Protein 2B9S (pdb70)

B-factor: mean 34.46, std 10.85, range [6.93, 71.66]

Structure (mmCIF, N/CA/C/O backbone):
data_2B9S
#
_entry.id   2B9S
#
_cell.length_a   72.433
_cell.length_b   106.102
_cell.length_c   126.691
_cell.angle_alpha   90.00
_cell.angle_beta   90.00
_cell.angle_gamma   90.00
#
_symmetry.space_group_name_H-M   'P 21 21 21'
#
loop_
_entity.id
_entity.type
_entity.pdbx_description
1 polymer "5'-D(*AP*AP*AP*AP*AP*GP*AP*CP*TP*T)-3'"
2 polymer "5'-D(*AP*GP*AP*AP*AP*AP*AP*TP*TP*TP*TP*T)-3'"
3 polymer "5'-D(*AP*AP*AP*AP*AP*TP*TP*TP*TP*TP*CP*TP*AP*AP*GP*TP*CP*TP*TP*TP*TP*T)-3'"
4 polymer 'topoisomerase I-like protein'
5 polymer 'DNA topoisomerase I-like protein'
6 non-polymer 'VANADATE ION'
7 water water
#
loop_
_atom_site.group_PDB
_atom_site.id
_atom_site.type_symbol
_atom_site.label_atom_id
_atom_site.label_alt_id
_atom_site.label_comp_id
_atom_site.label_asym_id
_atom_site.label_entity_id
_atom_site.label_seq_id
_atom_site.pdbx_PDB_ins_code
_atom_site.Cartn_x
_atom_site.Cartn_y
_atom_site.Cartn_z
_atom_site.occupancy
_atom_site.B_iso_or_equiv
_atom_site.auth_seq_id
_atom_site.auth_comp_id
_atom_site.auth_asym_id
_atom_site.auth_atom_id
_atom_site.pdbx_PDB_model_num
ATOM 890 N N . ASP D 4 3 ? 33.026 78.930 28.063 1.00 60.16 27 ASP A N 1
ATOM 891 C CA . ASP D 4 3 ? 32.006 77.838 27.956 1.00 60.97 27 ASP A CA 1
ATOM 892 C C . ASP D 4 3 ? 31.377 77.704 26.549 1.00 61.21 27 ASP A C 1
ATOM 893 O O . ASP D 4 3 ? 30.238 77.236 26.406 1.00 60.89 27 ASP A O 1
ATOM 895 N N . LEU D 4 4 ? 32.124 78.115 25.530 1.00 59.97 28 LEU A N 1
ATOM 896 C CA . LEU D 4 4 ? 31.720 77.897 24.146 1.00 58.10 28 LEU A CA 1
ATOM 897 C C . LEU D 4 4 ? 31.853 76.429 23.757 1.00 56.84 28 LEU A C 1
ATOM 898 O O . LEU D 4 4 ? 32.517 75.652 24.445 1.00 57.60 28 LEU A O 1
ATOM 903 N N . ASN D 4 5 ? 31.218 76.054 22.651 1.00 53.71 29 ASN A N 1
ATOM 904 C CA . ASN D 4 5 ? 31.579 74.836 21.936 1.00 50.87 29 ASN A CA 1
ATOM 905 C C . ASN D 4 5 ? 32.816 75.025 21.064 1.00 48.56 29 ASN A C 1
ATOM 906 O O . ASN D 4 5 ? 33.172 76.149 20.710 1.00 48.86 29 ASN A O 1
ATOM 911 N N . TRP D 4 6 ? 33.468 73.918 20.723 1.00 45.24 30 TRP A N 1
ATOM 912 C CA . TRP D 4 6 ? 34.872 73.945 20.332 1.00 42.73 30 TRP A CA 1
ATOM 913 C C . TRP D 4 6 ? 35.041 74.500 18.922 1.00 43.32 30 TRP A C 1
ATOM 914 O O . TRP D 4 6 ? 36.148 74.847 18.509 1.00 43.12 30 TRP A O 1
ATOM 925 N N . TRP D 4 7 ? 33.937 74.582 18.187 1.00 43.50 31 TRP A N 1
ATOM 926 C CA . TRP D 4 7 ? 33.965 75.072 16.814 1.00 46.00 31 TRP A CA 1
ATOM 927 C C . TRP D 4 7 ? 33.518 76.528 16.738 1.00 49.29 31 TRP A C 1
ATOM 928 O O . TRP D 4 7 ? 33.601 77.159 15.685 1.00 49.60 31 TRP A O 1
ATOM 939 N N . GLU D 4 8 ? 33.043 77.055 17.862 1.00 53.79 32 GLU A N 1
ATOM 940 C CA . GLU D 4 8 ? 32.854 78.492 18.014 1.00 57.26 32 GLU A CA 1
ATOM 941 C C . GLU D 4 8 ? 34.069 79.142 18.669 1.00 59.02 32 GLU A C 1
ATOM 942 O O . GLU D 4 8 ? 34.130 80.363 18.813 1.00 60.43 32 GLU A O 1
ATOM 948 N N . GLN D 4 9 ? 35.034 78.317 19.063 1.00 60.35 33 GLN A N 1
ATOM 949 C CA . GLN D 4 9 ? 36.274 78.811 19.633 1.00 62.35 33 GLN A CA 1
ATOM 950 C C . GLN D 4 9 ? 37.046 79.697 18.656 1.00 64.15 33 GLN A C 1
ATOM 951 O O . GLN D 4 9 ? 37.042 79.458 17.442 1.00 64.18 33 GLN A O 1
ATOM 957 N N . GLU D 4 10 ? 37.717 80.707 19.210 1.00 65.40 34 GLU A N 1
ATOM 958 C CA . GLU D 4 10 ? 38.490 81.671 18.437 1.00 65.59 34 GLU A CA 1
ATOM 959 C C . GLU D 4 10 ? 39.673 81.026 17.698 1.00 65.83 34 GLU A C 1
ATOM 960 O O . GLU D 4 10 ? 39.613 80.832 16.473 1.00 66.63 34 GLU A O 1
ATOM 962 N N . ASN D 4 11 ? 40.736 80.683 18.427 1.00 64.99 35 ASN A N 1
ATOM 963 C CA . ASN D 4 11 ? 41.956 80.184 17.779 1.00 64.43 35 ASN A CA 1
ATOM 964 C C . ASN D 4 11 ? 42.478 78.868 18.366 1.00 63.31 35 ASN A C 1
ATOM 965 O O . ASN D 4 11 ? 43.637 78.787 18.805 1.00 63.96 35 ASN A O 1
ATOM 967 N N . LEU D 4 12 ? 41.628 77.838 18.353 1.00 60.72 36 LEU A N 1
ATOM 968 C CA . LEU D 4 12 ? 41.979 76.538 18.937 1.00 58.40 36 LEU A CA 1
ATOM 969 C C . LEU D 4 12 ? 42.947 75.753 18.056 1.00 56.45 36 LEU A C 1
ATOM 970 O O . LEU D 4 12 ? 42.845 75.763 16.824 1.00 54.57 36 LEU A O 1
ATOM 975 N N . ARG D 4 13 ? 43.896 75.091 18.711 1.00 53.84 37 ARG A N 1
ATOM 976 C CA . ARG D 4 13 ? 44.812 74.183 18.044 1.00 52.16 37 ARG A CA 1
ATOM 977 C C . ARG D 4 13 ? 44.245 72.773 18.156 1.00 50.04 37 ARG A C 1
ATOM 978 O O . ARG D 4 13 ? 44.167 72.208 19.255 1.00 51.36 37 ARG A O 1
ATOM 980 N N . ILE D 4 14 ? 43.822 72.212 17.030 1.00 46.25 38 ILE A N 1
ATOM 981 C CA . ILE D 4 14 ? 43.395 70.811 17.021 1.00 42.71 38 ILE A CA 1
ATOM 982 C C . ILE D 4 14 ? 44.644 69.921 16.936 1.00 41.22 38 ILE A C 1
ATOM 983 O O . ILE D 4 14 ? 45.475 70.093 16.038 1.00 40.51 38 ILE A O 1
ATOM 988 N N . ALA D 4 15 ? 44.793 69.009 17.895 1.00 38.04 39 ALA A N 1
ATOM 989 C CA . ALA D 4 15 ? 45.920 68.074 17.892 1.00 37.10 39 ALA A CA 1
ATOM 990 C C . ALA D 4 15 ? 45.743 66.977 16.811 1.00 35.66 39 ALA A C 1
ATOM 991 O O . ALA D 4 15 ? 44.632 66.533 16.543 1.00 36.05 39 ALA A O 1
ATOM 993 N N . MET D 4 16 ? 46.843 66.588 16.178 1.00 34.42 40 MET A N 1
ATOM 994 C CA . MET D 4 16 ? 46.850 65.575 15.130 1.00 35.00 40 MET A CA 1
ATOM 995 C C . MET D 4 16 ? 47.278 64.244 15.711 1.00 34.78 40 MET A C 1
ATOM 996 O O . MET D 4 16 ? 47.752 64.187 16.851 1.00 36.19 40 MET A O 1
ATOM 998 N N . LYS D 4 17 ? 47.085 63.182 14.929 1.00 34.95 41 LYS A N 1
ATOM 999 C CA . LYS D 4 17 ? 47.441 61.804 15.291 1.00 34.22 41 LYS A CA 1
ATOM 1000 C C . LYS D 4 17 ? 48.885 61.750 15.793 1.00 33.84 41 LYS A C 1
ATOM 1001 O O . LYS D 4 17 ? 49.783 62.316 15.154 1.00 34.95 41 LYS A O 1
ATOM 1007 N N . GLY D 4 18 ? 49.096 61.108 16.947 1.00 32.53 42 GLY A N 1
ATOM 1008 C CA . GLY D 4 18 ? 50.442 60.898 17.499 1.00 31.70 42 GLY A CA 1
ATOM 1009 C C . GLY D 4 18 ? 50.942 62.014 18.416 1.00 33.82 42 GLY A C 1
ATOM 1010 O O . GLY D 4 18 ? 51.889 61.810 19.165 1.00 35.34 42 GLY A O 1
ATOM 1011 N N . GLU D 4 19 ? 50.313 63.188 18.338 1.00 34.34 43 GLU A N 1
ATOM 1012 C CA . GLU D 4 19 ? 50.541 64.292 19.265 1.00 36.88 43 GLU A CA 1
ATOM 1013 C C . GLU D 4 19 ? 49.746 64.047 20.542 1.00 36.72 43 GLU A C 1
ATOM 1014 O O . GLU D 4 19 ? 48.924 63.127 20.599 1.00 37.39 43 GLU A O 1
ATOM 1020 N N . ARG D 4 20 ? 49.996 64.875 21.555 1.00 33.67 44 ARG A N 1
ATOM 1021 C CA . ARG D 4 20 ? 49.252 64.848 22.810 1.00 33.19 44 ARG A CA 1
ATOM 1022 C C . ARG D 4 20 ? 47.768 65.125 22.574 1.00 31.32 44 ARG A C 1
ATOM 1023 O O . ARG D 4 20 ? 47.406 66.166 22.035 1.00 32.21 44 ARG A O 1
ATOM 1031 N N . ARG D 4 21 ? 46.910 64.184 22.962 1.00 29.25 45 ARG A N 1
ATOM 1032 C CA . ARG D 4 21 ? 45.498 64.245 22.571 1.00 27.79 45 ARG A CA 1
ATOM 1033 C C . ARG D 4 21 ? 44.579 64.637 23.718 1.00 28.10 45 ARG A C 1
ATOM 1034 O O . ARG D 4 21 ? 43.498 65.151 23.479 1.00 28.14 45 ARG A O 1
ATOM 1042 N N . TRP D 4 22 ? 45.016 64.370 24.947 1.00 28.08 46 TRP A N 1
ATOM 1043 C CA . TRP D 4 22 ? 44.231 64.659 26.162 1.00 30.26 46 TRP A CA 1
ATOM 1044 C C . TRP D 4 22 ? 45.141 64.939 27.374 1.00 30.18 46 TRP A C 1
ATOM 1045 O O . TRP D 4 22 ? 46.319 64.586 27.369 1.00 29.71 46 TRP A O 1
ATOM 1056 N N . GLU D 4 23 ? 44.572 65.580 28.396 1.00 32.78 47 GLU A N 1
ATOM 1057 C CA . GLU D 4 23 ? 45.269 65.871 29.658 1.00 34.02 47 GLU A CA 1
ATOM 1058 C C . GLU D 4 23 ? 44.755 64.958 30.744 1.00 31.27 47 GLU A C 1
ATOM 1059 O O . GLU D 4 23 ? 45.515 64.468 31.586 1.00 28.39 47 GLU A O 1
ATOM 1065 N N . THR D 4 24 ? 43.447 64.740 30.719 1.00 30.20 48 THR A N 1
ATOM 1066 C CA . THR D 4 24 ? 42.820 63.825 31.656 1.00 30.49 48 THR A CA 1
ATOM 1067 C C . THR D 4 24 ? 41.851 62.891 30.932 1.00 29.27 48 THR A C 1
ATOM 1068 O O . THR D 4 24 ? 41.159 63.288 29.985 1.00 28.93 48 THR A O 1
ATOM 1072 N N . LEU D 4 25 ? 41.802 61.656 31.407 1.00 28.27 49 LEU A N 1
ATOM 1073 C CA . LEU D 4 25 ? 40.900 60.662 30.883 1.00 27.54 49 LEU A CA 1
ATOM 1074 C C . LEU D 4 25 ? 40.423 59.720 31.980 1.00 26.07 49 LEU A C 1
ATOM 1075 O O . LEU D 4 25 ? 41.219 59.063 32.634 1.00 28.24 49 LEU A O 1
ATOM 1080 N N . ALA D 4 26 ? 39.112 59.662 32.153 1.00 27.09 50 ALA A N 1
ATOM 1081 C CA . ALA D 4 26 ? 38.469 58.781 33.106 1.00 28.25 50 ALA A CA 1
ATOM 1082 C C . ALA D 4 26 ? 37.371 57.964 32.423 1.00 28.14 50 ALA A C 1
ATOM 1083 O O . ALA D 4 26 ? 36.566 58.499 31.653 1.00 30.69 50 ALA A O 1
ATOM 1085 N N . HIS D 4 27 ? 37.323 56.668 32.717 1.00 29.09 51 HIS A N 1
ATOM 1086 C CA . HIS D 4 27 ? 36.294 55.789 32.151 1.00 28.75 51 HIS A CA 1
ATOM 1087 C C . HIS D 4 27 ? 36.204 54.528 32.981 1.00 28.88 51 HIS A C 1
ATOM 1088 O O . HIS D 4 27 ? 37.078 54.252 33.794 1.00 29.99 51 HIS A O 1
ATOM 1095 N N . ASN D 4 28 ? 35.143 53.765 32.758 1.00 31.83 52 ASN A N 1
ATOM 1096 C CA . ASN D 4 28 ? 34.849 52.562 33.532 1.00 34.92 52 ASN A CA 1
ATOM 1097 C C . ASN D 4 28 ? 35.186 51.224 32.862 1.00 34.37 52 ASN A C 1
ATOM 1098 O O . ASN D 4 28 ? 34.716 50.182 33.313 1.00 34.29 52 ASN A O 1
ATOM 1103 N N . GLY D 4 29 ? 35.983 51.259 31.793 1.00 33.48 53 GLY A N 1
ATOM 1104 C CA . GLY D 4 29 ? 36.397 50.044 31.089 1.00 30.46 53 GLY A CA 1
ATOM 1105 C C . GLY D 4 29 ? 35.328 49.506 30.161 1.00 29.27 53 GLY A C 1
ATOM 1106 O O . GLY D 4 29 ? 34.609 50.263 29.513 1.00 29.34 53 GLY A O 1
ATOM 1107 N N . VAL D 4 30 ? 35.197 48.189 30.132 1.00 29.51 54 VAL A N 1
ATOM 1108 C CA . VAL D 4 30 ? 34.429 47.509 29.092 1.00 29.34 54 VAL A CA 1
ATOM 1109 C C . VAL D 4 30 ? 33.341 46.597 29.637 1.00 29.33 54 VAL A C 1
ATOM 1110 O O . VAL D 4 30 ? 33.467 46.073 30.739 1.00 29.09 54 VAL A O 1
ATOM 1114 N N . LEU D 4 31 ? 32.274 46.418 28.859 1.00 29.21 55 LEU A N 1
ATOM 1115 C CA . LEU D 4 31 ? 31.209 45.480 29.211 1.00 28.07 55 LEU A CA 1
ATOM 1116 C C . LEU D 4 31 ? 31.450 44.131 28.518 1.00 28.69 55 LEU A C 1
ATOM 1117 O O . LEU D 4 31 ? 31.401 44.029 27.285 1.00 30.00 55 LEU A O 1
ATOM 1122 N N . PHE D 4 32 ? 31.736 43.112 29.322 1.00 28.98 56 PHE A N 1
ATOM 1123 C CA . PHE D 4 32 ? 31.968 41.743 28.860 1.00 29.31 56 PHE A CA 1
ATOM 1124 C C . PHE D 4 32 ? 30.633 41.040 28.637 1.00 30.97 56 PHE A C 1
ATOM 1125 O O . PHE D 4 32 ? 29.749 41.135 29.492 1.00 31.42 56 PHE A O 1
ATOM 1133 N N . PRO D 4 33 ? 30.468 40.332 27.493 1.00 31.98 57 PRO A N 1
ATOM 1134 C CA . PRO D 4 33 ? 29.226 39.564 27.298 1.00 31.45 57 PRO A CA 1
ATOM 1135 C C . PRO D 4 33 ? 29.036 38.506 28.399 1.00 30.58 57 PRO A C 1
ATOM 1136 O O . PRO D 4 33 ? 30.019 38.121 29.047 1.00 31.00 57 PRO A O 1
ATOM 1140 N N . PRO D 4 34 ? 27.789 38.026 28.607 1.00 30.85 58 PRO A N 1
ATOM 1141 C CA . PRO D 4 34 ? 27.552 36.997 29.648 1.00 31.50 58 PRO A CA 1
ATOM 1142 C C . PRO D 4 34 ? 28.341 35.710 29.421 1.00 32.68 58 PRO A C 1
ATOM 1143 O O . PRO D 4 34 ? 28.586 35.320 28.282 1.00 36.02 58 PRO A O 1
ATOM 1147 N N . GLU D 4 35 ? 28.755 35.067 30.502 1.00 33.23 59 GLU A N 1
ATOM 1148 C CA . GLU D 4 35 ? 29.386 33.749 30.439 1.00 34.41 59 GLU A CA 1
ATOM 1149 C C . GLU D 4 35 ? 28.482 32.734 29.698 1.00 33.02 59 GLU A C 1
ATOM 1150 O O . GLU D 4 35 ? 27.258 32.836 29.757 1.00 31.95 59 GLU A O 1
ATOM 1152 N N . TYR D 4 36 ? 29.079 31.776 28.986 1.00 33.75 60 TYR A N 1
ATOM 1153 C CA . TYR D 4 36 ? 28.293 30.765 28.248 1.00 32.29 60 TYR A CA 1
ATOM 1154 C C . TYR D 4 36 ? 27.375 29.929 29.164 1.00 32.03 60 TYR A C 1
ATOM 1155 O O . TYR D 4 36 ? 27.824 29.423 30.181 1.00 32.09 60 TYR A O 1
ATOM 1164 N N . GLU D 4 37 ? 26.104 29.783 28.788 1.00 32.24 61 GLU A N 1
ATOM 1165 C CA . GLU D 4 37 ? 25.151 28.945 29.542 1.00 33.32 61 GLU A CA 1
ATOM 1166 C C . GLU D 4 37 ? 24.810 27.671 28.768 1.00 31.49 61 GLU A C 1
ATOM 1167 O O . GLU D 4 37 ? 24.041 27.724 27.791 1.00 32.00 61 GLU A O 1
ATOM 1169 N N . PRO D 4 38 ? 25.405 26.528 29.166 1.00 29.66 62 PRO A N 1
ATOM 1170 C CA . PRO D 4 38 ? 25.181 25.308 28.377 1.00 29.61 62 PRO A CA 1
ATOM 1171 C C . PRO D 4 38 ? 23.742 24.827 28.440 1.00 28.98 62 PRO A C 1
ATOM 1172 O O . PRO D 4 38 ? 23.062 25.026 29.448 1.00 31.16 62 PRO A O 1
ATOM 1176 N N . HIS D 4 39 ? 23.280 24.206 27.368 1.00 28.26 63 HIS A N 1
ATOM 1177 C CA . HIS D 4 39 ? 21.915 23.692 27.315 1.00 27.03 63 HIS A CA 1
ATOM 1178 C C . HIS D 4 39 ? 21.893 22.171 27.498 1.00 27.64 63 HIS A C 1
ATOM 1179 O O . HIS D 4 39 ? 20.840 21.588 27.716 1.00 29.32 63 HIS A O 1
ATOM 1186 N N . GLY D 4 40 ? 23.061 21.538 27.380 1.00 29.36 64 GLY A N 1
ATOM 1187 C CA . GLY D 4 40 ? 23.177 20.081 27.483 1.00 27.27 64 GLY A CA 1
ATOM 1188 C C . GLY D 4 40 ? 22.491 19.248 26.402 1.00 26.08 64 GLY A C 1
ATOM 1189 O O . GLY D 4 40 ? 22.298 18.044 26.581 1.00 23.98 64 GLY A O 1
ATOM 1190 N N . ILE D 4 41 ? 22.095 19.877 25.297 1.00 25.05 65 ILE A N 1
ATOM 1191 C CA . ILE D 4 41 ? 21.569 19.143 24.133 1.00 24.57 65 ILE A CA 1
ATOM 1192 C C . ILE D 4 41 ? 22.710 18.436 23.374 1.00 23.33 65 ILE A C 1
ATOM 1193 O O . ILE D 4 41 ? 23.667 19.074 22.962 1.00 24.07 65 ILE A O 1
ATOM 1198 N N . PRO D 4 42 ? 22.616 17.134 23.167 1.00 25.52 66 PRO A N 1
ATOM 1199 C CA . PRO D 4 42 ? 23.643 16.435 22.393 1.00 25.93 66 PRO A CA 1
ATOM 1200 C C . PRO D 4 42 ? 23.573 16.686 20.885 1.00 26.56 66 PRO A C 1
ATOM 1201 O O . PRO D 4 42 ? 22.576 17.162 20.380 1.00 25.04 66 PRO A O 1
ATOM 1205 N N . ILE D 4 43 ? 24.643 16.352 20.180 1.00 26.85 67 ILE A N 1
ATOM 1206 C CA . ILE D 4 43 ? 24.551 16.007 18.775 1.00 27.81 67 ILE A CA 1
ATOM 1207 C C . ILE D 4 43 ? 24.644 14.509 18.533 1.00 28.52 67 ILE A C 1
ATOM 1208 O O . ILE D 4 43 ? 24.884 13.741 19.440 1.00 28.06 67 ILE A O 1
ATOM 1213 N N . PHE D 4 44 ? 24.433 14.105 17.294 1.00 28.09 68 PHE A N 1
ATOM 1214 C CA . PHE D 4 44 ? 24.593 12.722 16.914 1.00 26.22 68 PHE A CA 1
ATOM 1215 C C . PHE D 4 44 ? 25.698 12.579 15.884 1.00 27.68 68 PHE A C 1
ATOM 1216 O O . PHE D 4 44 ? 25.654 13.194 14.845 1.00 30.75 68 PHE A O 1
ATOM 1224 N N . TYR D 4 45 ? 26.706 11.781 16.198 1.00 29.25 69 TYR A N 1
ATOM 1225 C CA . TYR D 4 45 ? 27.778 11.512 15.263 1.00 28.49 69 TYR A CA 1
ATOM 1226 C C . TYR D 4 45 ? 27.658 10.092 14.718 1.00 29.39 69 TYR A C 1
ATOM 1227 O O . TYR D 4 45 ? 27.510 9.142 15.485 1.00 28.10 69 TYR A O 1
ATOM 1236 N N . ASP D 4 46 ? 27.707 9.967 13.391 1.00 30.60 70 ASP A N 1
ATOM 1237 C CA . ASP D 4 46 ? 27.461 8.701 12.689 1.00 33.27 70 ASP A CA 1
ATOM 1238 C C . ASP D 4 46 ? 26.293 7.883 13.295 1.00 34.37 70 ASP A C 1
ATOM 1239 O O . ASP D 4 46 ? 26.388 6.662 13.465 1.00 34.21 70 ASP A O 1
ATOM 1244 N N . GLY D 4 47 ? 25.198 8.578 13.616 1.00 33.52 71 GLY A N 1
ATOM 1245 C CA . GLY D 4 47 ? 24.034 7.972 14.261 1.00 33.31 71 GLY A CA 1
ATOM 1246 C C . GLY D 4 47 ? 24.035 7.757 15.773 1.00 31.86 71 GLY A C 1
ATOM 1247 O O . GLY D 4 47 ? 22.998 7.458 16.343 1.00 32.91 71 GLY A O 1
ATOM 1248 N N . ARG D 4 48 ? 25.179 7.915 16.428 1.00 30.91 72 ARG A N 1
ATOM 1249 C CA . ARG D 4 48 ? 25.282 7.676 17.887 1.00 30.08 72 ARG A CA 1
ATOM 1250 C C . ARG D 4 48 ? 25.323 8.990 18.676 1.00 27.69 72 ARG A C 1
ATOM 1251 O O . ARG D 4 48 ? 26.044 9.918 18.323 1.00 28.59 72 ARG A O 1
ATOM 1253 N N . GLU D 4 49 ? 24.531 9.081 19.733 1.00 26.87 73 GLU A N 1
ATOM 1254 C CA . GLU D 4 49 ? 24.495 10.292 20.559 1.00 26.74 73 GLU A CA 1
ATOM 1255 C C . GLU D 4 49 ? 25.889 10.665 21.048 1.00 25.86 73 GLU A C 1
ATOM 1256 O O . GLU D 4 49 ? 26.677 9.789 21.424 1.00 25.01 73 GLU A O 1
ATOM 1262 N N . PHE D 4 50 ? 26.180 11.968 21.043 1.00 24.94 74 PHE A N 1
ATOM 1263 C CA . PHE D 4 50 ? 27.471 12.488 21.485 1.00 24.75 74 PHE A CA 1
ATOM 1264 C C . PHE D 4 50 ? 27.304 13.683 22.426 1.00 25.46 74 PHE A C 1
ATOM 1265 O O . PHE D 4 50 ? 26.631 14.669 22.103 1.00 26.46 74 PHE A O 1
ATOM 1273 N N . LYS D 4 51 ? 27.894 13.554 23.610 1.00 25.93 75 LYS A N 1
ATOM 1274 C CA . LYS D 4 51 ? 27.851 14.584 24.644 1.00 26.96 75 LYS A CA 1
ATOM 1275 C C . LYS D 4 51 ? 29.108 15.442 24.593 1.00 26.43 75 LYS A C 1
ATOM 1276 O O . LYS D 4 51 ? 30.198 14.961 24.234 1.00 25.23 75 LYS A O 1
ATOM 1282 N N . MET D 4 52 ? 28.942 16.703 24.979 1.00 25.60 76 MET A N 1
ATOM 1283 C CA . MET D 4 52 ? 29.993 17.698 24.893 1.00 25.66 76 MET A CA 1
ATOM 1284 C C . MET D 4 52 ? 30.204 18.456 26.200 1.00 26.83 76 MET A C 1
ATOM 1285 O O . MET D 4 52 ? 29.252 18.733 26.946 1.00 24.05 76 MET A O 1
ATOM 1290 N N . THR D 4 53 ? 31.464 18.806 26.458 1.00 28.83 77 THR A N 1
ATOM 1291 C CA . THR D 4 53 ? 31.795 19.836 27.443 1.00 27.88 77 THR A CA 1
ATOM 1292 C C . THR D 4 53 ? 31.161 21.149 26.972 1.00 28.91 77 THR A C 1
ATOM 1293 O O . THR D 4 53 ? 30.955 21.323 25.763 1.00 29.10 77 THR A O 1
ATOM 1297 N N . PRO D 4 54 ? 30.834 22.060 27.913 1.00 28.80 78 PRO A N 1
ATOM 1298 C CA . PRO D 4 54 ? 30.327 23.417 27.612 1.00 28.35 78 PRO A CA 1
ATOM 1299 C C . PRO D 4 54 ? 31.117 24.176 26.515 1.00 27.38 78 PRO A C 1
ATOM 1300 O O . PRO D 4 54 ? 30.539 24.893 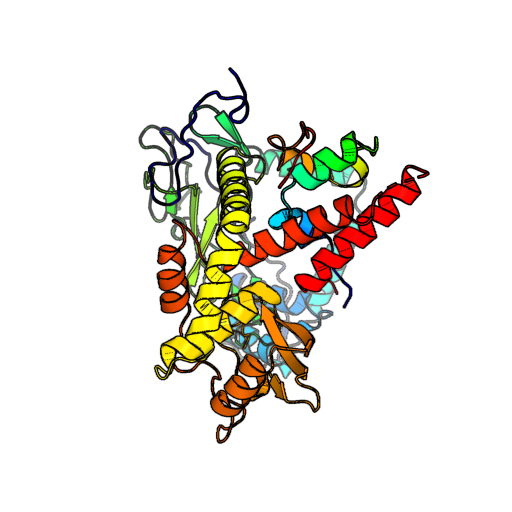25.712 1.00 27.19 78 PRO A O 1
ATOM 1304 N N . GLU D 4 55 ? 32.428 23.993 26.500 1.00 28.49 79 GLU A N 1
ATOM 1305 C CA . GLU D 4 55 ? 33.319 24.641 25.559 1.00 29.00 79 GLU A CA 1
ATOM 1306 C C . GLU D 4 55 ? 33.145 24.098 24.136 1.00 26.48 79 GLU A C 1
ATOM 1307 O O . GLU D 4 55 ? 33.154 24.867 23.179 1.00 26.94 79 GLU A O 1
ATOM 1313 N N . GLU D 4 56 ? 33.022 22.778 24.013 1.00 25.11 80 GLU A N 1
ATOM 1314 C CA . GLU D 4 56 ? 32.735 22.104 22.742 1.00 24.92 80 GLU A CA 1
ATOM 1315 C C . GLU D 4 56 ? 31.332 22.442 22.276 1.00 24.59 80 GLU A C 1
ATOM 1316 O O . GLU D 4 56 ? 31.107 22.657 21.093 1.00 26.87 80 GLU A O 1
ATOM 1322 N N . GLU D 4 57 ? 30.396 22.471 23.222 1.00 23.08 81 GLU A N 1
ATOM 1323 C CA . GLU D 4 57 ? 28.997 22.679 22.946 1.00 21.26 81 GLU A CA 1
ATOM 1324 C C . GLU D 4 57 ? 28.725 24.084 22.441 1.00 22.11 81 GLU A C 1
ATOM 1325 O O . GLU D 4 57 ? 27.854 24.294 21.584 1.00 21.80 81 GLU A O 1
ATOM 1331 N N . GLU D 4 58 ? 29.432 25.052 23.018 1.00 21.83 82 GLU A N 1
ATOM 1332 C CA . GLU D 4 58 ? 29.269 26.440 22.631 1.00 20.94 82 GLU A CA 1
ATOM 1333 C C . GLU D 4 58 ? 29.651 26.635 21.163 1.00 20.62 82 GLU A C 1
ATOM 1334 O O . GLU D 4 58 ? 28.933 27.309 20.422 1.00 21.74 82 GLU A O 1
ATOM 1340 N N . VAL D 4 59 ? 30.781 26.048 20.764 1.00 19.94 83 VAL A N 1
ATOM 1341 C CA . VAL D 4 59 ? 31.291 26.153 19.400 1.00 22.55 83 VAL A CA 1
ATOM 1342 C C . VAL D 4 59 ? 30.448 25.365 18.376 1.00 22.44 83 VAL A C 1
ATOM 1343 O O . VAL D 4 59 ? 30.172 25.866 17.281 1.00 25.03 83 VAL A O 1
ATOM 1347 N N . ALA D 4 60 ? 30.017 24.161 18.746 1.00 21.38 84 ALA A N 1
ATOM 1348 C CA . ALA D 4 60 ? 29.011 23.399 17.981 1.00 21.82 84 ALA A CA 1
ATOM 1349 C C . ALA D 4 60 ? 27.730 24.196 17.732 1.00 21.08 84 ALA A C 1
ATOM 1350 O O . ALA D 4 60 ? 27.178 24.168 16.643 1.00 22.33 84 ALA A O 1
ATOM 1352 N N . THR D 4 61 ? 27.260 24.906 18.758 1.00 23.43 85 THR A N 1
ATOM 1353 C CA . THR D 4 61 ? 26.009 25.660 18.705 1.00 21.69 85 THR A CA 1
ATOM 1354 C C . THR D 4 61 ? 26.147 26.839 17.747 1.00 20.37 85 THR A C 1
ATOM 1355 O O . THR D 4 61 ? 25.197 27.203 17.085 1.00 22.36 85 THR A O 1
ATOM 1359 N N . MET D 4 62 ? 27.322 27.449 17.710 1.00 22.30 86 MET A N 1
ATOM 1360 C CA . MET D 4 62 ? 27.610 28.576 16.817 1.00 23.20 86 MET A CA 1
ATOM 1361 C C . MET D 4 62 ? 27.334 28.237 15.336 1.00 21.91 86 MET A C 1
ATOM 1362 O O . MET D 4 62 ? 26.671 28.989 14.629 1.00 22.93 86 MET A O 1
ATOM 1367 N N . PHE D 4 63 ? 27.830 27.086 14.911 1.00 22.83 87 PHE A N 1
ATOM 1368 C CA . PHE D 4 63 ? 27.609 26.505 13.592 1.00 25.11 87 PHE A CA 1
ATOM 1369 C C . PHE D 4 63 ? 26.169 26.015 13.360 1.00 27.15 87 PHE A C 1
ATOM 1370 O O . PHE D 4 63 ? 25.530 26.402 12.369 1.00 28.23 87 PHE A O 1
ATOM 1378 N N . ALA D 4 64 ? 25.678 25.161 14.267 1.00 26.60 88 ALA A N 1
ATOM 1379 C CA . ALA D 4 64 ? 24.319 24.577 14.211 1.00 26.57 88 ALA A CA 1
ATOM 1380 C C . ALA D 4 64 ? 23.226 25.589 13.928 1.00 25.63 88 ALA A C 1
ATOM 1381 O O . ALA D 4 64 ? 22.290 25.325 13.180 1.00 29.10 88 ALA A O 1
ATOM 1383 N N . VAL D 4 65 ? 23.363 26.733 14.575 1.00 26.60 89 VAL A N 1
ATOM 1384 C CA . VAL D 4 65 ? 22.439 27.866 14.578 1.00 26.99 89 VAL A CA 1
ATOM 1385 C C . VAL D 4 65 ? 22.446 28.631 13.233 1.00 29.84 89 VAL A C 1
ATOM 1386 O O . VAL D 4 65 ? 21.471 29.329 12.873 1.00 28.37 89 VAL A O 1
ATOM 1390 N N . MET D 4 66 ? 23.534 28.451 12.473 1.00 29.79 90 MET A N 1
ATOM 1391 C CA . MET D 4 66 ? 23.718 29.108 11.170 1.00 29.77 90 MET A CA 1
ATOM 1392 C C . MET D 4 66 ? 23.212 28.301 9.973 1.00 28.77 90 MET A C 1
ATOM 1393 O O . MET D 4 66 ? 23.538 28.638 8.845 1.00 28.30 90 MET A O 1
ATOM 1398 N N . LYS D 4 67 ? 22.404 27.265 10.231 1.00 30.37 91 LYS A N 1
ATOM 1399 C CA . LYS D 4 67 ? 21.886 26.325 9.210 1.00 31.18 91 LYS A CA 1
ATOM 1400 C C . LYS D 4 67 ? 21.258 26.951 7.941 1.00 31.45 91 LYS A C 1
ATOM 1401 O O . LYS D 4 67 ? 21.405 26.421 6.853 1.00 29.38 91 LYS A O 1
ATOM 1407 N N . GLU D 4 68 ? 20.558 28.066 8.091 1.00 31.48 92 GLU A N 1
ATOM 1408 C CA . GLU D 4 68 ? 19.871 28.679 6.956 1.00 32.42 92 GLU A CA 1
ATOM 1409 C C . GLU D 4 68 ? 20.705 29.783 6.256 1.00 32.08 92 GLU A C 1
ATOM 1410 O O . GLU D 4 68 ? 20.276 30.373 5.263 1.00 31.41 92 GLU A O 1
ATOM 1412 N N . HIS D 4 69 ? 21.914 30.023 6.764 1.00 32.50 93 HIS A N 1
ATOM 1413 C CA . HIS D 4 69 ? 22.799 31.044 6.221 1.00 30.78 93 HIS A CA 1
ATOM 1414 C C . HIS D 4 69 ? 23.643 30.470 5.094 1.00 31.14 93 HIS A C 1
ATOM 1415 O O . HIS D 4 69 ? 24.027 29.305 5.157 1.00 31.73 93 HIS A O 1
ATOM 1422 N N . ASP D 4 70 ? 23.941 31.291 4.085 1.00 32.07 94 ASP A N 1
ATOM 1423 C CA . ASP D 4 70 ? 24.827 30.907 2.956 1.00 33.34 94 ASP A CA 1
ATOM 1424 C C . ASP D 4 70 ? 26.202 30.400 3.386 1.00 30.99 94 ASP A C 1
ATOM 1425 O O . ASP D 4 70 ? 26.755 29.516 2.751 1.00 29.32 94 ASP A O 1
ATOM 1430 N N . TYR D 4 71 ? 26.758 30.985 4.446 1.00 27.26 95 TYR A N 1
ATOM 1431 C CA . TYR D 4 71 ? 28.035 30.530 5.021 1.00 26.28 95 TYR A CA 1
ATOM 1432 C C . TYR D 4 71 ? 28.066 29.029 5.315 1.00 25.87 95 TYR A C 1
ATOM 1433 O O . TYR D 4 71 ? 29.080 28.356 5.078 1.00 23.90 95 TYR A O 1
ATOM 1442 N N . TYR D 4 72 ? 26.961 28.525 5.859 1.00 26.34 96 TYR A N 1
ATOM 1443 C CA . TYR D 4 72 ? 26.828 27.129 6.318 1.00 30.05 96 TYR A CA 1
ATOM 1444 C C . TYR D 4 72 ? 27.105 26.095 5.236 1.00 31.52 96 TYR A C 1
ATOM 1445 O O . TYR D 4 72 ? 27.545 24.985 5.539 1.00 33.84 96 TYR A O 1
ATOM 1454 N N . ARG D 4 73 ? 26.835 26.478 3.986 1.00 33.11 97 ARG A N 1
ATOM 1455 C CA . ARG D 4 73 ? 27.009 25.628 2.819 1.00 33.64 97 ARG A CA 1
ATOM 1456 C C . ARG D 4 73 ? 28.293 25.917 2.037 1.00 34.13 97 ARG A C 1
ATOM 1457 O O . ARG D 4 73 ? 28.544 25.295 1.019 1.00 35.63 97 ARG A O 1
ATOM 1459 N N . MET D 4 74 ? 29.112 26.857 2.507 1.00 34.69 98 MET A N 1
ATOM 1460 C CA . MET D 4 74 ? 30.402 27.148 1.869 1.00 33.20 98 MET A CA 1
ATOM 1461 C C . MET D 4 74 ? 31.485 26.215 2.384 1.00 31.61 98 MET A C 1
ATOM 1462 O O . MET D 4 74 ? 31.652 26.080 3.584 1.00 32.38 98 MET A O 1
ATOM 1467 N N . GLU D 4 75 ? 32.244 25.590 1.495 1.00 30.57 99 GLU A N 1
ATOM 1468 C CA . GLU D 4 75 ? 33.277 24.655 1.951 1.00 32.78 99 GLU A CA 1
ATOM 1469 C C . GLU D 4 75 ? 34.371 25.247 2.837 1.00 30.50 99 GLU A C 1
ATOM 1470 O O . GLU D 4 75 ? 34.835 24.580 3.758 1.00 28.45 99 GLU A O 1
ATOM 1476 N N . VAL D 4 76 ? 34.788 26.482 2.553 1.00 27.57 100 VAL A N 1
ATOM 1477 C CA . VAL D 4 76 ? 35.878 27.096 3.298 1.00 24.11 100 VAL A CA 1
ATOM 1478 C C . VAL D 4 76 ? 35.413 27.384 4.724 1.00 23.01 100 VAL A C 1
ATOM 1479 O O . VAL D 4 76 ? 36.150 27.154 5.675 1.00 20.55 100 VAL A O 1
ATOM 1483 N N . PHE D 4 77 ? 34.183 27.880 4.841 1.00 21.16 101 PHE A N 1
ATOM 1484 C CA . PHE D 4 77 ? 33.567 28.175 6.112 1.00 24.13 101 PHE A CA 1
ATOM 1485 C C . PHE D 4 77 ? 33.461 26.916 6.982 1.00 24.58 101 PHE A C 1
ATOM 1486 O O . PHE D 4 77 ? 33.864 26.932 8.147 1.00 22.93 101 PHE A O 1
ATOM 1494 N N . ARG D 4 78 ? 32.944 25.840 6.378 1.00 25.01 102 ARG A N 1
ATOM 1495 C CA . ARG D 4 78 ? 32.741 24.543 7.032 1.00 26.66 102 ARG A CA 1
ATOM 1496 C C . ARG D 4 78 ? 34.051 23.908 7.468 1.00 26.47 102 ARG A C 1
ATOM 1497 O O . ARG D 4 78 ? 34.156 23.353 8.568 1.00 25.82 102 ARG A O 1
ATOM 1505 N N . ARG D 4 79 ? 35.045 24.005 6.599 1.00 26.65 103 ARG A N 1
ATOM 1506 C CA . ARG D 4 79 ? 36.370 23.505 6.884 1.00 29.93 103 ARG A CA 1
ATOM 1507 C C . ARG D 4 79 ? 37.019 24.254 8.048 1.00 27.88 103 ARG A C 1
ATOM 1508 O O . ARG D 4 79 ? 37.593 23.642 8.944 1.00 28.68 103 ARG A O 1
ATOM 1516 N N . ASN D 4 80 ? 36.928 25.571 8.044 1.00 27.30 104 ASN A N 1
ATOM 1517 C CA . ASN D 4 80 ? 37.577 26.352 9.094 1.00 25.73 104 ASN A CA 1
ATOM 1518 C C . ASN D 4 80 ? 36.910 26.178 10.450 1.00 23.36 104 ASN A C 1
ATOM 1519 O O . ASN D 4 80 ? 37.588 26.087 11.462 1.00 22.71 104 ASN A O 1
ATOM 1524 N N . PHE D 4 81 ? 35.582 26.136 10.454 1.00 23.80 105 PHE A N 1
ATOM 1525 C CA . PHE D 4 81 ? 34.819 25.773 11.653 1.00 23.98 105 PHE A CA 1
ATOM 1526 C C . PHE D 4 81 ? 35.260 24.426 12.245 1.00 23.91 105 PHE A C 1
ATOM 1527 O O . PHE D 4 81 ? 35.526 24.333 13.443 1.00 24.12 105 PHE A O 1
ATOM 1535 N N . PHE D 4 82 ? 35.327 23.395 11.398 1.00 24.89 106 PHE A N 1
ATOM 1536 C CA . PHE D 4 82 ? 35.616 22.025 11.824 1.00 25.40 106 PHE A CA 1
ATOM 1537 C C . PHE D 4 82 ? 37.023 21.908 12.414 1.00 26.07 106 PHE A C 1
ATOM 1538 O O . PHE D 4 82 ? 37.228 21.204 13.407 1.00 24.87 106 PHE A O 1
ATOM 1546 N N . GLU D 4 83 ? 37.980 22.618 11.814 1.00 26.90 107 GLU A N 1
ATOM 1547 C CA . GLU D 4 83 ? 39.342 22.672 12.335 1.00 26.87 107 GLU A CA 1
ATOM 1548 C C . GLU D 4 83 ? 39.375 23.354 13.696 1.00 26.05 107 GLU A C 1
ATOM 1549 O O . GLU D 4 83 ? 39.971 22.837 14.625 1.00 28.72 107 GLU A O 1
ATOM 1551 N N . SER D 4 84 ? 38.706 24.493 13.819 1.00 26.11 108 SER A N 1
ATOM 1552 C CA . SER D 4 84 ? 38.583 25.184 15.099 1.00 26.65 108 SER A CA 1
ATOM 1553 C C . SER D 4 84 ? 37.939 24.309 16.169 1.00 26.28 108 SER A C 1
ATOM 1554 O O . SER D 4 84 ? 38.442 24.235 17.292 1.00 25.71 108 SER A O 1
ATOM 1557 N N . TRP D 4 85 ? 36.844 23.643 15.803 1.00 24.66 109 TRP A N 1
ATOM 1558 C CA . TRP D 4 85 ? 36.073 22.814 16.721 1.00 25.05 109 TRP A CA 1
ATOM 1559 C C . TRP D 4 85 ? 36.865 21.597 17.204 1.00 26.25 109 TRP A C 1
ATOM 1560 O O . TRP D 4 85 ? 36.864 21.287 18.398 1.00 28.19 109 TRP A O 1
ATOM 1571 N N . ARG D 4 86 ? 37.532 20.923 16.266 1.00 27.99 110 ARG A N 1
ATOM 1572 C CA . ARG D 4 86 ? 38.464 19.818 16.532 1.00 28.75 110 ARG A CA 1
ATOM 1573 C C . ARG D 4 86 ? 39.655 20.149 17.437 1.00 30.99 110 ARG A C 1
ATOM 1574 O O . ARG D 4 86 ? 40.122 19.275 18.171 1.00 31.16 110 ARG A O 1
ATOM 1582 N N . GLU D 4 87 ? 40.182 21.375 17.363 1.00 33.12 111 GLU A N 1
ATOM 1583 C CA . GLU D 4 87 ? 41.238 21.820 18.292 1.00 35.31 111 GLU A CA 1
ATOM 1584 C C . GLU D 4 87 ? 40.773 21.727 19.745 1.00 34.04 111 GLU A C 1
ATOM 1585 O O . GLU D 4 87 ? 41.570 21.453 20.647 1.00 36.56 111 GLU A O 1
ATOM 1591 N N . ILE D 4 88 ? 39.494 22.023 19.963 1.00 32.63 112 ILE A N 1
ATOM 1592 C CA . ILE D 4 88 ? 38.880 21.949 21.278 1.00 29.79 112 ILE A CA 1
ATOM 1593 C C . ILE D 4 88 ? 38.603 20.487 21.629 1.00 31.04 112 ILE A C 1
ATOM 1594 O O . ILE D 4 88 ? 38.993 20.017 22.711 1.00 31.91 112 ILE A O 1
ATOM 1599 N N . LEU D 4 89 ? 37.947 19.779 20.704 1.00 29.02 113 LEU A N 1
ATOM 1600 C CA . LEU D 4 89 ? 37.553 18.391 20.884 1.00 27.65 113 LEU A CA 1
ATOM 1601 C C . LEU D 4 89 ? 38.747 17.461 21.110 1.00 29.54 113 LEU A C 1
ATOM 1602 O O . LEU D 4 89 ? 38.641 16.462 21.841 1.00 29.61 113 LEU A O 1
ATOM 1607 N N . ASP D 4 90 ? 39.860 17.762 20.434 1.00 31.77 114 ASP A N 1
ATOM 1608 C CA . ASP D 4 90 ? 41.064 16.913 20.444 1.00 31.88 114 ASP A CA 1
ATOM 1609 C C . ASP D 4 90 ? 41.823 16.968 21.758 1.00 31.90 114 ASP A C 1
ATOM 1610 O O . ASP D 4 90 ? 42.826 16.286 21.912 1.00 31.17 114 ASP A O 1
ATOM 1615 N N . LYS D 4 91 ? 41.348 17.770 22.708 1.00 33.21 115 LYS A N 1
ATOM 1616 C CA . LYS D 4 91 ? 41.932 17.765 24.055 1.00 33.55 115 LYS A CA 1
ATOM 1617 C C . LYS D 4 91 ? 41.518 16.521 24.850 1.00 34.97 115 LYS A C 1
ATOM 1618 O O . LYS D 4 91 ? 42.177 16.162 25.825 1.00 36.11 115 LYS A O 1
ATOM 1624 N N . ARG D 4 92 ? 40.431 15.865 24.427 1.00 34.94 116 ARG A N 1
ATOM 1625 C CA . ARG D 4 92 ? 39.974 14.629 25.060 1.00 34.71 116 ARG A CA 1
ATOM 1626 C C . ARG D 4 92 ? 39.705 13.544 24.006 1.00 35.16 116 ARG A C 1
ATOM 1627 O O . ARG D 4 92 ? 39.959 13.766 22.829 1.00 35.66 116 ARG A O 1
ATOM 1635 N N . GLN D 4 93 ? 39.239 12.369 24.437 1.00 35.46 117 GLN A N 1
ATOM 1636 C CA . GLN D 4 93 ? 38.993 11.242 23.528 1.00 34.82 117 GLN A CA 1
ATOM 1637 C C . GLN D 4 93 ? 37.592 11.349 22.967 1.00 32.46 117 GLN A C 1
ATOM 1638 O O . GLN D 4 93 ? 36.643 11.568 23.716 1.00 31.65 117 GLN A O 1
ATOM 1640 N N . HIS D 4 94 ? 37.458 11.219 21.651 1.00 31.00 118 HIS A N 1
ATOM 1641 C CA . HIS D 4 94 ? 36.151 11.370 20.983 1.00 28.76 118 HIS A CA 1
ATOM 1642 C C . HIS D 4 94 ? 36.208 10.710 19.615 1.00 30.60 118 HIS A C 1
ATOM 1643 O O . HIS D 4 94 ? 37.320 10.474 19.079 1.00 27.19 118 HIS A O 1
ATOM 1650 N N . PRO D 4 95 ? 35.021 10.390 19.038 1.00 29.60 119 PRO A N 1
ATOM 1651 C CA . PRO D 4 95 ? 34.973 9.747 17.736 1.00 30.40 119 PRO A CA 1
ATOM 1652 C C . PRO D 4 95 ? 34.786 10.671 16.495 1.00 31.28 119 PRO A C 1
ATOM 1653 O O . PRO D 4 95 ? 34.620 10.147 15.382 1.00 29.98 119 PRO A O 1
ATOM 1657 N N . ILE D 4 96 ? 34.818 11.999 16.677 1.00 30.30 120 ILE A N 1
ATOM 1658 C CA . ILE D 4 96 ? 34.520 12.971 15.595 1.00 30.22 120 ILE A CA 1
ATOM 1659 C C . ILE D 4 96 ? 35.656 13.074 14.548 1.00 31.33 120 ILE A C 1
ATOM 1660 O O . ILE D 4 96 ? 36.753 13.559 14.838 1.00 31.68 120 ILE A O 1
ATOM 1665 N N . ARG D 4 97 ? 35.402 12.623 13.324 1.00 31.83 121 ARG A N 1
ATOM 1666 C CA . ARG D 4 97 ? 36.471 12.632 12.300 1.00 31.75 121 ARG A CA 1
ATOM 1667 C C . ARG D 4 97 ? 36.066 13.345 11.013 1.00 31.59 121 ARG A C 1
ATOM 1668 O O . ARG D 4 97 ? 36.918 13.785 10.237 1.00 31.74 121 ARG A O 1
ATOM 1670 N N . ARG D 4 98 ? 34.760 13.464 10.799 1.00 31.66 122 ARG A N 1
ATOM 1671 C CA . ARG D 4 98 ? 34.233 14.041 9.580 1.00 32.00 122 ARG A CA 1
ATOM 1672 C C . ARG D 4 98 ? 32.962 14.818 9.869 1.00 30.66 122 ARG A C 1
ATOM 1673 O O . ARG D 4 98 ? 32.023 14.279 10.450 1.00 32.31 122 ARG A O 1
ATOM 1675 N N . LEU D 4 99 ? 32.948 16.084 9.453 1.00 29.51 123 LEU A N 1
ATOM 1676 C CA . LEU D 4 99 ? 31.799 16.988 9.589 1.00 29.62 123 LEU A CA 1
ATOM 1677 C C . LEU D 4 99 ? 30.512 16.446 8.966 1.00 29.47 123 LEU A C 1
ATOM 1678 O O . LEU D 4 99 ? 29.411 16.721 9.461 1.00 27.37 123 LEU A O 1
ATOM 1683 N N . GLU D 4 100 ? 30.662 15.707 7.864 1.00 29.99 124 GLU A N 1
ATOM 1684 C CA . GLU D 4 100 ? 29.542 15.124 7.108 1.00 30.04 124 GLU A CA 1
ATOM 1685 C C . GLU D 4 100 ? 28.699 14.187 7.983 1.00 30.52 124 GLU A C 1
ATOM 1686 O O . GLU D 4 100 ? 27.482 14.079 7.807 1.00 31.27 124 GLU A O 1
ATOM 1688 N N . LEU D 4 101 ? 29.355 13.539 8.944 1.00 30.57 125 LEU A N 1
ATOM 1689 C CA . LEU D 4 101 ? 28.709 12.577 9.839 1.00 30.74 125 LEU A CA 1
ATOM 1690 C C . LEU D 4 101 ? 28.151 13.187 11.131 1.00 29.78 125 LEU A C 1
ATOM 1691 O O . LEU D 4 101 ? 27.597 12.462 11.961 1.00 29.31 125 LEU A O 1
ATOM 1696 N N . CYS D 4 102 ? 28.296 14.505 11.296 1.00 28.14 126 CYS A N 1
ATOM 1697 C CA . CYS D 4 102 ? 27.764 15.220 12.460 1.00 26.92 126 CYS A CA 1
ATOM 1698 C C . CYS D 4 102 ? 26.354 15.674 12.186 1.00 27.85 126 CYS A C 1
ATOM 1699 O O . CYS D 4 102 ? 26.116 16.330 11.184 1.00 32.53 126 CYS A O 1
ATOM 1702 N N . ASP D 4 103 ? 25.421 15.367 13.083 1.00 28.39 127 ASP A N 1
ATOM 1703 C CA . ASP D 4 103 ? 24.042 15.819 12.943 1.00 26.46 127 ASP A CA 1
ATOM 1704 C C . ASP D 4 103 ? 23.719 16.797 14.069 1.00 27.35 127 ASP A C 1
ATOM 1705 O O . ASP D 4 103 ? 23.613 16.416 15.230 1.00 26.53 127 ASP A O 1
ATOM 1710 N N . PHE D 4 104 ? 23.553 18.062 13.701 1.00 27.43 128 PHE A N 1
ATOM 1711 C CA . PHE D 4 104 ? 23.351 19.156 14.643 1.00 26.75 128 PHE A CA 1
ATOM 1712 C C . PHE D 4 104 ? 21.903 19.475 14.894 1.00 26.30 128 PHE A C 1
ATOM 1713 O O . PHE D 4 104 ? 21.598 20.460 15.552 1.00 28.33 128 PHE A O 1
ATOM 1721 N N . GLU D 4 105 ? 21.009 18.636 14.385 1.00 28.62 129 GLU A N 1
ATOM 1722 C CA . GLU D 4 105 ? 19.572 18.923 14.389 1.00 28.23 129 GLU A CA 1
ATOM 1723 C C . GLU D 4 105 ? 18.934 19.160 15.782 1.00 27.73 129 GLU A C 1
ATOM 1724 O O . GLU D 4 105 ? 18.130 20.096 15.939 1.00 28.21 129 GLU A O 1
ATOM 1730 N N . PRO D 4 106 ? 19.272 18.324 16.799 1.00 27.17 130 PRO A N 1
ATOM 1731 C CA . PRO D 4 106 ? 18.714 18.642 18.130 1.00 25.50 130 PRO A CA 1
ATOM 1732 C C . PRO D 4 106 ? 19.086 20.062 18.621 1.00 24.99 130 PRO A C 1
ATOM 1733 O O . PRO D 4 106 ? 18.252 20.752 19.206 1.00 25.59 130 PRO A O 1
ATOM 1737 N N . ILE D 4 107 ? 20.318 20.509 18.376 1.00 26.09 131 ILE A N 1
ATOM 1738 C CA . ILE D 4 107 ? 20.695 21.852 18.792 1.00 25.16 131 ILE A CA 1
ATOM 1739 C C . ILE D 4 107 ? 19.987 22.917 17.946 1.00 27.47 131 ILE A C 1
ATOM 1740 O O . ILE D 4 107 ? 19.486 23.905 18.489 1.00 28.25 131 ILE A O 1
ATOM 1745 N N . TYR D 4 108 ? 19.947 22.724 16.625 1.00 27.75 132 TYR A N 1
ATOM 1746 C CA . TYR D 4 108 ? 19.188 23.627 15.756 1.00 28.49 132 TYR A CA 1
ATOM 1747 C C . TYR D 4 108 ? 17.753 23.805 16.223 1.00 28.20 132 TYR A C 1
ATOM 1748 O O 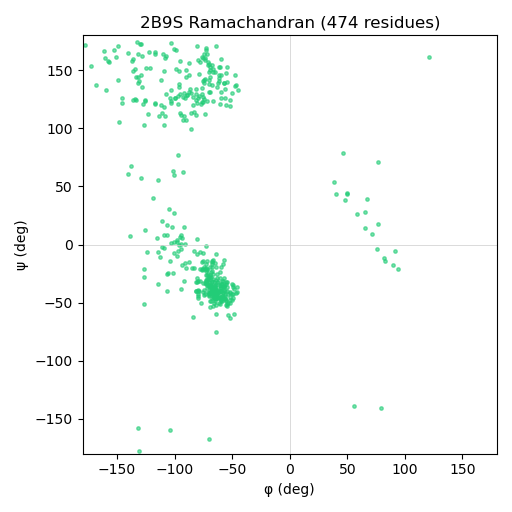. TYR D 4 108 ? 17.252 24.920 16.313 1.00 29.39 132 TYR A O 1
ATOM 1757 N N . GLN D 4 109 ? 17.082 22.686 16.477 1.00 29.01 133 GLN A N 1
ATOM 1758 C CA . GLN D 4 109 ? 15.698 22.708 16.946 1.00 29.13 133 GLN A CA 1
ATOM 1759 C C . GLN D 4 109 ? 15.551 23.405 18.291 1.00 29.29 133 GLN A C 1
ATOM 1760 O O . GLN D 4 109 ? 14.615 24.181 18.472 1.00 31.62 133 GLN A O 1
ATOM 1766 N N . TRP D 4 110 ? 16.481 23.149 19.219 1.00 29.88 134 TRP A N 1
ATOM 1767 C CA . TRP D 4 110 ? 16.569 23.908 20.488 1.00 31.36 134 TRP A CA 1
ATOM 1768 C C . TRP D 4 110 ? 16.610 25.412 20.219 1.00 30.73 134 TRP A C 1
ATOM 1769 O O . TRP D 4 110 ? 15.879 26.176 20.829 1.00 33.00 134 TRP A O 1
ATOM 1780 N N . HIS D 4 111 ? 17.468 25.827 19.290 1.00 30.82 135 HIS A N 1
ATOM 1781 C CA . HIS D 4 111 ? 17.606 27.236 18.918 1.00 31.86 135 HIS A CA 1
ATOM 1782 C C . HIS D 4 111 ? 16.301 27.865 18.372 1.00 33.46 135 HIS A C 1
ATOM 1783 O O . HIS D 4 111 ? 16.016 29.041 18.635 1.00 33.02 135 HIS A O 1
ATOM 1790 N N . LEU D 4 112 ? 15.529 27.090 17.606 1.00 34.88 136 LEU A N 1
ATOM 1791 C CA . LEU D 4 112 ? 14.246 27.559 17.057 1.00 36.34 136 LEU A CA 1
ATOM 1792 C C . LEU D 4 112 ? 13.183 27.721 18.136 1.00 37.23 136 LEU A C 1
ATOM 1793 O O . LEU D 4 112 ? 12.309 28.574 18.023 1.00 38.24 136 LEU A O 1
ATOM 1798 N N . VAL D 4 113 ? 13.252 26.877 19.159 1.00 39.47 137 VAL A N 1
ATOM 1799 C CA . VAL D 4 113 ? 12.392 26.988 20.334 1.00 40.71 137 VAL A CA 1
ATOM 1800 C C . VAL D 4 113 ? 12.759 28.241 21.144 1.00 41.98 137 VAL A C 1
ATOM 1801 O O . VAL D 4 113 ? 11.878 28.959 21.603 1.00 43.78 137 VAL A O 1
ATOM 1805 N N . GLN D 4 114 ? 14.055 28.511 21.301 1.00 42.56 138 GLN A N 1
ATOM 1806 C CA . GLN D 4 114 ? 14.514 29.673 22.062 1.00 42.93 138 GLN A CA 1
ATOM 1807 C C . GLN D 4 114 ? 14.190 30.992 21.381 1.00 42.15 138 GLN A C 1
ATOM 1808 O O . GLN D 4 114 ? 13.890 31.969 22.057 1.00 40.85 138 GLN A O 1
ATOM 1814 N N . ARG D 4 115 ? 14.278 31.013 20.050 1.00 42.99 139 ARG A N 1
ATOM 1815 C CA . ARG D 4 115 ? 13.917 32.172 19.239 1.00 43.47 139 ARG A CA 1
ATOM 1816 C C . ARG D 4 115 ? 12.404 32.455 19.282 1.00 45.70 139 ARG A C 1
ATOM 1817 O O . ARG D 4 115 ? 11.988 33.613 19.338 1.00 46.61 139 ARG A O 1
ATOM 1819 N N . GLU D 4 116 ? 11.588 31.400 19.242 1.00 47.64 140 GLU A N 1
ATOM 1820 C CA . GLU D 4 116 ? 10.142 31.534 19.391 1.00 48.92 140 GLU A CA 1
ATOM 1821 C C . GLU D 4 116 ? 9.775 32.076 20.778 1.00 49.83 140 GLU A C 1
ATOM 1822 O O . GLU D 4 116 ? 8.954 32.982 20.878 1.00 49.80 140 GLU A O 1
ATOM 1824 N N . LYS D 4 117 ? 10.401 31.545 21.833 1.00 51.34 141 LYS A N 1
ATOM 1825 C CA . LYS D 4 117 ? 10.176 32.023 23.211 1.00 52.93 141 LYS A CA 1
ATOM 1826 C C . LYS D 4 117 ? 10.548 33.493 23.404 1.00 53.85 141 LYS A C 1
ATOM 1827 O O . LYS D 4 117 ? 9.964 34.174 24.247 1.00 55.70 141 LYS A O 1
ATOM 1829 N N . LYS D 4 118 ? 11.509 33.979 22.623 1.00 55.00 142 LYS A N 1
ATOM 1830 C CA . LYS D 4 118 ? 11.952 35.367 22.717 1.00 57.00 142 LYS A CA 1
ATOM 1831 C C . LYS D 4 118 ? 10.980 36.287 21.972 1.00 57.95 142 LYS A C 1
ATOM 1832 O O . LYS D 4 118 ? 10.678 37.392 22.424 1.00 57.11 142 LYS A O 1
ATOM 1838 N N . LEU D 4 119 ? 10.503 35.813 20.826 1.00 60.13 143 LEU A N 1
ATOM 1839 C CA . LEU D 4 119 ? 9.527 36.532 20.014 1.00 62.25 143 LEU A CA 1
ATOM 1840 C C . LEU D 4 119 ? 8.152 36.659 20.700 1.00 62.80 143 LEU A C 1
ATOM 1841 O O . LEU D 4 119 ? 7.442 37.640 20.476 1.00 62.81 143 LEU A O 1
ATOM 1846 N N . SER D 4 120 ? 7.789 35.687 21.541 1.00 63.50 144 SER A N 1
ATOM 1847 C CA . SER D 4 120 ? 6.450 35.656 22.135 1.00 65.05 144 SER A CA 1
ATOM 1848 C C . SER D 4 120 ? 6.378 36.079 23.617 1.00 65.85 144 SER A C 1
ATOM 1849 O O . SER D 4 120 ? 5.523 35.607 24.377 1.00 65.52 144 SER A O 1
ATOM 1852 N N . ARG D 4 121 ? 7.273 36.980 24.014 1.00 66.63 145 ARG A N 1
ATOM 1853 C CA . ARG D 4 121 ? 7.177 37.651 25.311 1.00 67.15 145 ARG A CA 1
ATOM 1854 C C . ARG D 4 121 ? 6.292 38.900 25.164 1.00 67.31 145 ARG A C 1
ATOM 1855 O O . ARG D 4 121 ? 6.144 39.435 24.056 1.00 67.36 145 ARG A O 1
ATOM 1857 N N . THR D 4 122 ? 5.693 39.354 26.266 1.00 67.48 146 THR A N 1
ATOM 1858 C CA . THR D 4 122 ? 4.790 40.524 26.235 1.00 67.27 146 THR A CA 1
ATOM 1859 C C . THR D 4 122 ? 5.553 41.835 26.047 1.00 67.18 146 THR A C 1
ATOM 1860 O O . THR D 4 122 ? 6.781 41.861 26.157 1.00 67.22 146 THR A O 1
ATOM 1864 N N . LYS D 4 123 ? 4.828 42.916 25.753 1.00 67.20 147 LYS A N 1
ATOM 1865 C CA . LYS D 4 123 ? 5.437 44.246 25.617 1.00 66.52 147 LYS A CA 1
ATOM 1866 C C . LYS D 4 123 ? 6.047 44.712 26.944 1.00 66.67 147 LYS A C 1
ATOM 1867 O O . LYS D 4 123 ? 7.038 45.457 26.962 1.00 66.32 147 LYS A O 1
ATOM 1869 N N . GLU D 4 124 ? 5.446 44.256 28.046 1.00 65.85 148 GLU A N 1
ATOM 1870 C CA . GLU D 4 124 ? 5.895 44.580 29.397 1.00 64.67 148 GLU A CA 1
ATOM 1871 C C . GLU D 4 124 ? 7.084 43.710 29.808 1.00 64.22 148 GLU A C 1
ATOM 1872 O O . GLU D 4 124 ? 7.918 44.129 30.615 1.00 64.12 148 GLU A O 1
ATOM 1874 N N . GLU D 4 125 ? 7.155 42.500 29.251 1.00 62.90 149 GLU A N 1
ATOM 1875 C CA . GLU D 4 125 ? 8.287 41.604 29.484 1.00 61.68 149 GLU A CA 1
ATOM 1876 C C . GLU D 4 125 ? 9.540 42.041 28.704 1.00 60.45 149 GLU A C 1
ATOM 1877 O O . GLU D 4 125 ? 10.657 41.879 29.194 1.00 59.23 149 GLU A O 1
ATOM 1879 N N . LYS D 4 126 ? 9.338 42.615 27.514 1.00 59.59 150 LYS A N 1
ATOM 1880 C CA . LYS D 4 126 ? 10.423 43.125 26.663 1.00 59.68 150 LYS A CA 1
ATOM 1881 C C . LYS D 4 126 ? 10.891 44.548 27.028 1.00 60.46 150 LYS A C 1
ATOM 1882 O O . LYS D 4 126 ? 11.855 45.068 26.449 1.00 60.72 150 LYS A O 1
ATOM 1884 N N . LYS D 4 127 ? 10.194 45.170 27.979 1.00 61.37 151 LYS A N 1
ATOM 1885 C CA . LYS D 4 127 ? 10.583 46.462 28.545 1.00 60.31 151 LYS A CA 1
ATOM 1886 C C . LYS D 4 127 ? 11.395 46.230 29.807 1.00 60.05 151 LYS A C 1
ATOM 1887 O O . LYS D 4 127 ? 12.353 46.955 30.065 1.00 61.07 151 LYS A O 1
ATOM 1889 N N . ALA D 4 128 ? 11.014 45.223 30.592 1.00 58.65 152 ALA A N 1
ATOM 1890 C CA . ALA D 4 128 ? 11.770 44.867 31.791 1.00 59.51 152 ALA A CA 1
ATOM 1891 C C . ALA D 4 128 ? 13.102 44.183 31.438 1.00 60.44 152 ALA A C 1
ATOM 1892 O O . ALA D 4 128 ? 14.029 44.136 32.262 1.00 60.62 152 ALA A O 1
ATOM 1894 N N . ILE D 4 129 ? 13.185 43.651 30.216 1.00 60.22 153 ILE A N 1
ATOM 1895 C CA . ILE D 4 129 ? 14.447 43.177 29.654 1.00 59.31 153 ILE A CA 1
ATOM 1896 C C . ILE D 4 129 ? 15.300 44.342 29.102 1.00 58.68 153 ILE A C 1
ATOM 1897 O O . ILE D 4 129 ? 16.503 44.409 29.381 1.00 57.74 153 ILE A O 1
ATOM 1899 N N . LYS D 4 130 ? 14.691 45.258 28.343 1.00 57.50 154 LYS A N 1
ATOM 1900 C CA . LYS D 4 130 ? 15.418 46.436 27.841 1.00 58.10 154 LYS A CA 1
ATOM 1901 C C . LYS D 4 130 ? 15.875 47.361 28.982 1.00 59.18 154 LYS A C 1
ATOM 1902 O O . LYS D 4 130 ? 16.953 47.955 28.909 1.00 59.74 154 LYS A O 1
ATOM 1904 N N . GLU D 4 131 ? 15.066 47.455 30.040 1.00 59.86 155 GLU A N 1
ATOM 1905 C CA . GLU D 4 131 ? 15.413 48.243 31.229 1.00 59.11 155 GLU A CA 1
ATOM 1906 C C . GLU D 4 131 ? 16.573 47.645 32.035 1.00 58.73 155 GLU A C 1
ATOM 1907 O O . GLU D 4 131 ? 17.387 48.388 32.570 1.00 58.27 155 GLU A O 1
ATOM 1909 N N . LYS D 4 132 ? 16.648 46.315 32.116 1.00 58.12 156 LYS A N 1
ATOM 1910 C CA . LYS D 4 132 ? 17.711 45.640 32.868 1.00 58.20 156 LYS A CA 1
ATOM 1911 C C . LYS D 4 132 ? 19.078 45.697 32.183 1.00 58.71 156 LYS A C 1
ATOM 1912 O O . LYS D 4 132 ? 20.112 45.636 32.855 1.00 58.80 156 LYS A O 1
ATOM 1914 N N . GLN D 4 133 ? 19.077 45.824 30.856 1.00 58.51 157 GLN A N 1
ATOM 1915 C CA . GLN D 4 133 ? 20.307 45.801 30.062 1.00 58.18 157 GLN A CA 1
ATOM 1916 C C . GLN D 4 133 ? 20.952 47.183 29.929 1.00 58.60 157 GLN A C 1
ATOM 1917 O O . GLN D 4 133 ? 22.086 47.301 29.462 1.00 58.44 157 GLN A O 1
ATOM 1919 N N . ASP D 4 134 ? 20.186 48.206 30.252 1.00 59.69 158 ASP A N 1
ATOM 1920 C CA . ASP D 4 134 ? 20.553 49.556 29.902 1.00 59.96 158 ASP A CA 1
ATOM 1921 C C . ASP D 4 134 ? 21.005 50.175 31.187 1.00 58.99 158 ASP A C 1
ATOM 1922 O O . ASP D 4 134 ? 21.779 51.117 31.196 1.00 58.37 158 ASP A O 1
ATOM 1927 N N . ALA D 4 135 ? 20.507 49.604 32.272 1.00 58.29 159 ALA A N 1
ATOM 1928 C CA . ALA D 4 135 ? 21.166 49.645 33.556 1.00 56.66 159 ALA A CA 1
ATOM 1929 C C . ALA D 4 135 ? 22.556 49.057 33.548 1.00 56.17 159 ALA A C 1
ATOM 1930 O O . ALA D 4 135 ? 23.450 49.586 34.187 1.00 55.51 159 ALA A O 1
ATOM 1932 N N . GLU D 4 136 ? 22.732 47.948 32.848 1.00 54.99 160 GLU A N 1
ATOM 1933 C CA . GLU D 4 136 ? 23.991 47.232 32.897 1.00 53.88 160 GLU A CA 1
ATOM 1934 C C . GLU D 4 136 ? 25.052 47.967 32.102 1.00 51.21 160 GLU A C 1
ATOM 1935 O O . GLU D 4 136 ? 26.197 48.052 32.512 1.00 51.57 160 GLU A O 1
ATOM 1941 N N . ALA D 4 137 ? 24.638 48.507 30.968 1.00 47.71 161 ALA A N 1
ATOM 1942 C CA . ALA D 4 137 ? 25.494 49.286 30.081 1.00 45.82 161 ALA A CA 1
ATOM 1943 C C . ALA D 4 137 ? 25.797 50.722 30.551 1.00 45.88 161 ALA A C 1
ATOM 1944 O O . ALA D 4 137 ? 26.789 51.315 30.116 1.00 45.28 161 ALA A O 1
ATOM 1946 N N . GLU D 4 138 ? 24.956 51.280 31.428 1.00 46.28 162 GLU A N 1
ATOM 1947 C CA . GLU D 4 138 ? 25.040 52.715 31.782 1.00 44.02 162 GLU A CA 1
ATOM 1948 C C . GLU D 4 138 ? 26.400 53.201 32.317 1.00 41.31 162 GLU A C 1
ATOM 1949 O O . GLU D 4 138 ? 26.865 54.253 31.892 1.00 38.79 162 GLU A O 1
ATOM 1955 N N . PRO D 4 139 ? 27.048 52.442 33.230 1.00 39.49 163 PRO A N 1
ATOM 1956 C CA . PRO D 4 139 ? 28.371 52.888 33.680 1.00 39.55 163 PRO A CA 1
ATOM 1957 C C . PRO D 4 139 ? 29.449 52.911 32.576 1.00 40.97 163 PRO A C 1
ATOM 1958 O O . PRO D 4 139 ? 30.547 53.417 32.821 1.00 41.92 163 PRO A O 1
ATOM 1962 N N . TYR D 4 140 ? 29.136 52.377 31.385 1.00 38.15 164 TYR A N 1
ATOM 1963 C CA . TYR D 4 140 ? 30.128 52.177 30.333 1.00 36.56 164 TYR A CA 1
ATOM 1964 C C . TYR D 4 140 ? 29.913 53.058 29.112 1.00 37.14 164 TYR A C 1
ATOM 1965 O O . TYR D 4 140 ? 30.801 53.146 28.243 1.00 37.46 164 TYR A O 1
ATOM 1974 N N . ARG D 4 141 ? 28.756 53.718 29.051 1.00 36.31 165 ARG A N 1
ATOM 1975 C CA . ARG D 4 141 ? 28.368 54.496 27.867 1.00 36.94 165 ARG A CA 1
ATOM 1976 C C . ARG D 4 141 ? 29.107 55.814 27.781 1.00 35.08 165 ARG A C 1
ATOM 1977 O O . ARG D 4 141 ? 29.125 56.458 26.730 1.00 34.48 165 ARG A O 1
ATOM 1979 N N . TYR D 4 142 ? 29.731 56.214 28.882 1.00 35.60 166 TYR A N 1
ATOM 1980 C CA . TYR D 4 142 ? 30.365 57.534 28.946 1.00 35.45 166 TYR A CA 1
ATOM 1981 C C . TYR D 4 142 ? 31.733 57.512 29.547 1.00 34.86 166 TYR A C 1
ATOM 1982 O O . TYR D 4 142 ? 32.047 56.661 30.379 1.00 35.98 166 TYR A O 1
ATOM 1991 N N . CYS D 4 143 ? 32.547 58.462 29.103 1.00 34.15 167 CYS A N 1
ATOM 1992 C CA . CYS D 4 143 ? 33.840 58.715 29.704 1.00 34.23 167 CY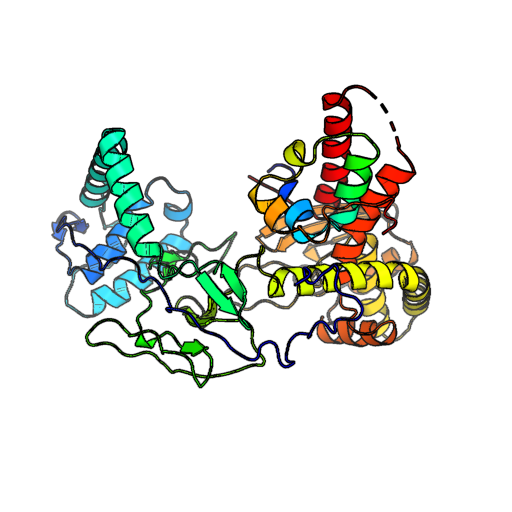S A CA 1
ATOM 1993 C C . CYS D 4 143 ? 33.974 60.227 29.924 1.00 33.22 167 CYS A C 1
ATOM 1994 O O . CYS D 4 143 ? 33.104 60.993 29.519 1.00 32.69 167 CYS A O 1
ATOM 1997 N N . VAL D 4 144 ? 35.055 60.650 30.570 1.00 31.36 168 VAL A N 1
ATOM 1998 C CA . VAL D 4 144 ? 35.318 62.068 30.747 1.00 30.36 168 VAL A CA 1
ATOM 1999 C C . VAL D 4 144 ? 36.692 62.357 30.153 1.00 29.03 168 VAL A C 1
ATOM 2000 O O . VAL D 4 144 ? 37.715 61.894 30.653 1.00 28.19 168 VAL A O 1
ATOM 2004 N N . TRP D 4 145 ? 36.679 63.109 29.058 1.00 29.85 169 TRP A N 1
ATOM 2005 C CA . TRP D 4 145 ? 37.860 63.443 28.275 1.00 30.82 169 TRP A CA 1
ATOM 2006 C C . TRP D 4 145 ? 38.097 64.927 28.479 1.00 31.88 169 TRP A C 1
ATOM 2007 O O . TRP D 4 145 ? 37.288 65.747 28.036 1.00 32.95 169 TRP A O 1
ATOM 2018 N N . ASP D 4 146 ? 39.206 65.265 29.136 1.00 34.56 170 ASP A N 1
ATOM 2019 C CA . ASP D 4 146 ? 39.547 66.646 29.493 1.00 36.35 170 ASP A CA 1
ATOM 2020 C C . ASP D 4 146 ? 38.388 67.401 30.179 1.00 37.69 170 ASP A C 1
ATOM 2021 O O . ASP D 4 146 ? 38.088 68.546 29.824 1.00 36.84 170 ASP A O 1
ATOM 2026 N N . GLY D 4 147 ? 37.721 66.742 31.128 1.00 39.32 171 GLY A N 1
ATOM 2027 C CA . GLY D 4 147 ? 36.614 67.353 31.886 1.00 39.96 171 GLY A CA 1
ATOM 2028 C C . GLY D 4 147 ? 35.249 67.331 31.215 1.00 41.70 171 GLY A C 1
ATOM 2029 O O . GLY D 4 147 ? 34.234 67.578 31.866 1.00 41.83 171 GLY A O 1
ATOM 2030 N N . ARG D 4 148 ? 35.217 67.033 29.916 1.00 42.39 172 ARG A N 1
ATOM 2031 C CA . ARG D 4 148 ? 33.960 66.923 29.170 1.00 41.83 172 ARG A CA 1
ATOM 2032 C C . ARG D 4 148 ? 33.477 65.470 29.069 1.00 43.58 172 ARG A C 1
ATOM 2033 O O . ARG D 4 148 ? 34.253 64.539 28.814 1.00 44.00 172 ARG A O 1
ATOM 2035 N N . ARG D 4 149 ? 32.186 65.282 29.290 1.00 44.31 173 ARG A N 1
ATOM 2036 C CA . ARG D 4 149 ? 31.566 63.982 29.178 1.00 45.67 173 ARG A CA 1
ATOM 2037 C C . ARG D 4 149 ? 31.402 63.647 27.684 1.00 46.27 173 ARG A C 1
ATOM 2038 O O . ARG D 4 149 ? 30.897 64.473 26.893 1.00 46.26 173 ARG A O 1
ATOM 2046 N N . GLU D 4 150 ? 31.860 62.454 27.297 1.00 42.93 174 GLU A N 1
ATOM 2047 C CA . GLU D 4 150 ? 31.733 61.985 25.916 1.00 39.81 174 GLU A CA 1
ATOM 2048 C C . GLU D 4 150 ? 31.179 60.564 25.892 1.00 38.71 174 GLU A C 1
ATOM 2049 O O . GLU D 4 150 ? 31.466 59.761 26.777 1.00 38.36 174 GLU A O 1
ATOM 2055 N N . GLN D 4 151 ? 30.363 60.266 24.889 1.00 38.86 175 GLN A N 1
ATOM 2056 C CA . GLN D 4 151 ? 29.911 58.896 24.673 1.00 38.25 175 GLN A CA 1
ATOM 2057 C C . GLN D 4 151 ? 31.082 58.025 24.181 1.00 35.39 175 GLN A C 1
ATOM 2058 O O . GLN D 4 151 ? 31.925 58.484 23.421 1.00 29.37 175 GLN A O 1
ATOM 2064 N N . VAL D 4 152 ? 31.120 56.791 24.671 1.00 35.03 176 VAL A N 1
ATOM 2065 C CA . VAL D 4 152 ? 32.022 55.739 24.202 1.00 35.45 176 VAL A CA 1
ATOM 2066 C C . VAL D 4 152 ? 31.253 54.884 23.174 1.00 35.81 176 VAL A C 1
ATOM 2067 O O . VAL D 4 152 ? 30.067 54.595 23.367 1.00 36.56 176 VAL A O 1
ATOM 2071 N N . ALA D 4 153 ? 31.908 54.509 22.075 1.00 35.71 177 ALA A N 1
ATOM 2072 C CA . ALA D 4 153 ? 31.196 53.827 20.982 1.00 36.20 177 ALA A CA 1
ATOM 2073 C C . ALA D 4 153 ? 31.048 52.315 21.165 1.00 36.74 177 ALA A C 1
ATOM 2074 O O . ALA D 4 153 ? 29.928 51.812 21.256 1.00 39.19 177 ALA A O 1
ATOM 2076 N N . ASN D 4 154 ? 32.160 51.588 21.222 1.00 35.99 178 ASN A N 1
ATOM 2077 C CA . ASN D 4 154 ? 32.104 50.117 21.237 1.00 33.07 178 ASN A CA 1
ATOM 2078 C C . ASN D 4 154 ? 32.606 49.516 22.561 1.00 30.84 178 ASN A C 1
ATOM 2079 O O . ASN D 4 154 ? 33.514 48.678 22.573 1.00 29.76 178 ASN A O 1
ATOM 2084 N N . PHE D 4 155 ? 32.004 49.951 23.673 1.00 30.04 179 PHE A N 1
ATOM 2085 C CA . PHE D 4 155 ? 32.377 49.477 25.025 1.00 27.85 179 PHE A CA 1
ATOM 2086 C C . PHE D 4 155 ? 32.004 48.007 25.297 1.00 26.62 179 PHE A C 1
ATOM 2087 O O . PHE D 4 155 ? 32.537 47.396 26.217 1.00 25.70 179 PHE A O 1
ATOM 2095 N N . ARG D 4 156 ? 31.075 47.457 24.517 1.00 27.20 180 ARG A N 1
ATOM 2096 C CA . ARG D 4 156 ? 30.740 46.026 24.625 1.00 28.45 180 ARG A CA 1
ATOM 2097 C C . ARG D 4 156 ? 31.742 45.173 23.865 1.00 26.63 180 ARG A C 1
ATOM 2098 O O . ARG D 4 156 ? 31.775 45.204 22.632 1.00 25.29 180 ARG A O 1
ATOM 2106 N N . VAL D 4 157 ? 32.541 44.415 24.607 1.00 26.80 181 VAL A N 1
ATOM 2107 C CA . VAL D 4 157 ? 33.521 43.495 24.046 1.00 27.29 181 VAL A CA 1
ATOM 2108 C C . VAL D 4 157 ? 32.835 42.495 23.105 1.00 28.48 181 VAL A C 1
ATOM 2109 O O 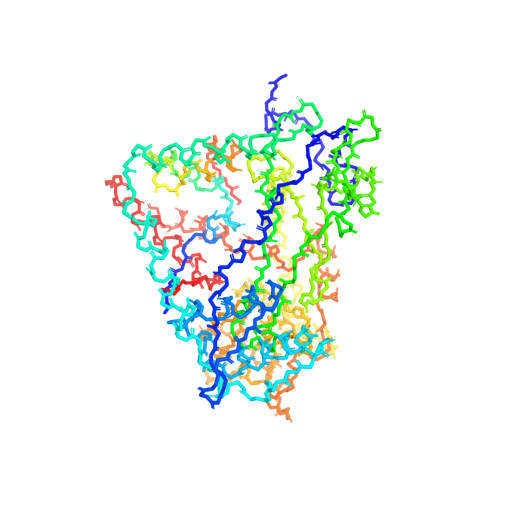. VAL D 4 157 ? 31.773 41.931 23.435 1.00 28.77 181 VAL A O 1
ATOM 2113 N N . GLU D 4 158 ? 33.448 42.299 21.934 1.00 28.37 182 GLU A N 1
ATOM 2114 C CA . GLU D 4 158 ? 32.923 41.406 20.898 1.00 26.43 182 GLU A CA 1
ATOM 2115 C C . GLU D 4 158 ? 32.736 40.029 21.489 1.00 24.86 182 GLU A C 1
ATOM 2116 O O . GLU D 4 158 ? 33.695 39.486 22.079 1.00 25.16 182 GLU A O 1
ATOM 2122 N N . PRO D 4 159 ? 31.508 39.468 21.365 1.00 21.43 183 PRO A N 1
ATOM 2123 C CA . PRO D 4 159 ? 31.346 38.082 21.765 1.00 21.21 183 PRO A CA 1
ATOM 2124 C C . PRO D 4 159 ? 32.037 37.105 20.792 1.00 22.54 183 PRO A C 1
ATOM 2125 O O . PRO D 4 159 ? 32.255 37.434 19.614 1.00 21.56 183 PRO A O 1
ATOM 2129 N N . PRO D 4 160 ? 32.404 35.918 21.291 1.00 21.82 184 PRO A N 1
ATOM 2130 C CA . PRO D 4 160 ? 33.004 34.893 20.441 1.00 21.69 184 PRO A CA 1
ATOM 2131 C C . PRO D 4 160 ? 32.074 34.455 19.293 1.00 23.46 184 PRO A C 1
ATOM 2132 O O . PRO D 4 160 ? 30.843 34.539 19.397 1.00 22.17 184 PRO A O 1
ATOM 2136 N N . GLY D 4 161 ? 32.664 33.991 18.200 1.00 19.86 185 GLY A N 1
ATOM 2137 C CA . GLY D 4 161 ? 31.845 33.549 17.096 1.00 20.74 185 GLY A CA 1
ATOM 2138 C C . GLY D 4 161 ? 32.681 33.018 15.971 1.00 19.09 185 GLY A C 1
ATOM 2139 O O . GLY D 4 161 ? 33.907 33.110 16.000 1.00 19.39 185 GLY A O 1
ATOM 2140 N N . LEU D 4 162 ? 32.002 32.436 14.994 1.00 19.41 186 LEU A N 1
ATOM 2141 C CA . LEU D 4 162 ? 32.628 31.990 13.752 1.00 19.01 186 LEU A CA 1
ATOM 2142 C C . LEU D 4 162 ? 32.873 33.199 12.853 1.00 18.23 186 LEU A C 1
ATOM 2143 O O . LEU D 4 162 ? 31.940 33.942 12.526 1.00 20.28 186 LEU A O 1
ATOM 2148 N N . PHE D 4 163 ? 34.133 33.417 12.500 1.00 21.08 187 PHE A N 1
ATOM 2149 C CA . PHE D 4 163 ? 34.566 34.576 11.691 1.00 21.00 187 PHE A CA 1
ATOM 2150 C C . PHE D 4 163 ? 33.797 34.800 10.386 1.00 22.10 187 PHE A C 1
ATOM 2151 O O . PHE D 4 163 ? 33.818 33.955 9.493 1.00 22.08 187 PHE A O 1
ATOM 2159 N N . ARG D 4 164 ? 33.153 35.963 10.275 1.00 24.75 188 ARG A N 1
ATOM 2160 C CA . ARG D 4 164 ? 32.364 36.298 9.091 1.00 25.20 188 ARG A CA 1
ATOM 2161 C C . ARG D 4 164 ? 33.129 37.159 8.100 1.00 24.67 188 ARG A C 1
ATOM 2162 O O . ARG D 4 164 ? 32.928 38.374 7.997 1.00 22.43 188 ARG A O 1
ATOM 2170 N N . GLY D 4 165 ? 34.018 36.497 7.362 1.00 23.39 189 GLY A N 1
ATOM 2171 C CA . GLY D 4 165 ? 34.786 37.164 6.337 1.00 22.75 189 GLY A CA 1
ATOM 2172 C C . GLY D 4 165 ? 33.959 37.477 5.110 1.00 22.69 189 GLY A C 1
ATOM 2173 O O . GLY D 4 165 ? 33.099 36.700 4.705 1.00 22.65 189 GLY A O 1
ATOM 2174 N N . ARG D 4 166 ? 34.223 38.646 4.541 1.00 23.01 190 ARG A N 1
ATOM 2175 C CA . ARG D 4 166 ? 33.591 39.116 3.320 1.00 21.11 190 ARG A CA 1
ATOM 2176 C C . ARG D 4 166 ? 34.219 38.474 2.093 1.00 20.32 190 ARG A C 1
ATOM 2177 O O . ARG D 4 166 ? 35.424 38.236 2.050 1.00 24.07 190 ARG A O 1
ATOM 2185 N N . GLY D 4 167 ? 33.412 38.248 1.072 1.00 21.11 191 GLY A N 1
ATOM 2186 C CA . GLY D 4 167 ? 33.864 37.631 -0.171 1.00 21.29 191 GLY A CA 1
ATOM 2187 C C . GLY D 4 167 ? 34.525 36.272 0.014 1.00 23.69 191 GLY A C 1
ATOM 2188 O O . GLY D 4 167 ? 34.064 35.439 0.796 1.00 25.61 191 GLY A O 1
ATOM 2189 N N . LYS D 4 168 ? 35.597 36.037 -0.722 1.00 24.35 192 LYS A N 1
ATOM 2190 C CA . LYS D 4 168 ? 36.297 34.776 -0.659 1.00 24.91 192 LYS A CA 1
ATOM 2191 C C . LYS D 4 168 ? 37.432 34.843 0.352 1.00 25.36 192 LYS A C 1
ATOM 2192 O O . LYS D 4 168 ? 38.607 34.715 0.011 1.00 26.49 192 LYS A O 1
ATOM 2194 N N . HIS D 4 169 ? 37.058 35.072 1.614 1.00 26.93 193 HIS A N 1
ATOM 2195 C CA . HIS D 4 169 ? 38.006 35.104 2.725 1.00 23.83 193 HIS A CA 1
ATOM 2196 C C . HIS D 4 169 ? 38.439 33.689 3.122 1.00 24.44 193 HIS A C 1
ATOM 2197 O O . HIS D 4 169 ? 37.589 32.863 3.466 1.00 23.43 193 HIS A O 1
ATOM 2204 N N . PRO D 4 170 ? 39.761 33.408 3.094 1.00 25.05 194 PRO A N 1
ATOM 2205 C CA . PRO D 4 170 ? 40.253 32.050 3.395 1.00 26.42 194 PRO A CA 1
ATOM 2206 C C . PRO D 4 170 ? 40.068 31.585 4.857 1.00 26.65 194 PRO A C 1
ATOM 2207 O O . PRO D 4 170 ? 40.162 30.375 5.113 1.00 27.59 194 PRO A O 1
ATOM 2211 N N . LEU D 4 171 ? 39.777 32.525 5.772 1.00 24.73 195 LEU A N 1
ATOM 2212 C CA . LEU D 4 171 ? 39.592 32.229 7.198 1.00 21.28 195 LEU A CA 1
ATOM 2213 C C . LEU D 4 171 ? 38.121 32.306 7.631 1.00 22.66 195 LEU A C 1
ATOM 2214 O O . LEU D 4 171 ? 37.833 32.238 8.823 1.00 24.99 195 LEU A O 1
ATOM 2219 N N . MET D 4 172 ? 37.180 32.461 6.697 1.00 20.55 196 MET A N 1
ATOM 2220 C CA . MET D 4 172 ? 35.774 32.463 7.093 1.00 21.80 196 MET A CA 1
ATOM 2221 C C . MET D 4 172 ? 35.468 31.125 7.830 1.00 23.05 196 MET A C 1
ATOM 2222 O O . MET D 4 172 ? 35.987 30.066 7.440 1.00 22.09 196 MET A O 1
ATOM 2227 N N . GLY D 4 173 ? 34.691 31.200 8.914 1.00 22.29 197 GLY A N 1
ATOM 2228 C CA . GLY D 4 173 ? 34.339 30.024 9.722 1.00 19.90 197 GLY A CA 1
ATOM 2229 C C . GLY D 4 173 ? 35.253 29.780 10.904 1.00 21.97 197 GLY A C 1
ATOM 2230 O O . GLY D 4 173 ? 34.879 29.077 11.828 1.00 21.78 197 GLY A O 1
ATOM 2231 N N . LYS D 4 174 ? 36.463 30.334 10.868 1.00 22.27 198 LYS A N 1
ATOM 2232 C CA . LYS D 4 174 ? 37.396 30.204 11.975 1.00 23.51 198 LYS A CA 1
ATOM 2233 C C . LYS D 4 174 ? 36.848 30.817 13.279 1.00 25.60 198 LYS A C 1
ATOM 2234 O O . LYS D 4 174 ? 36.139 31.845 13.258 1.00 25.23 198 LYS A O 1
ATOM 2240 N N . LEU D 4 175 ? 37.154 30.170 14.408 1.00 24.08 199 LEU A N 1
ATOM 2241 C CA . LEU D 4 175 ? 36.696 30.669 15.702 1.00 23.67 199 LEU A CA 1
ATOM 2242 C C . LEU D 4 175 ? 37.420 31.945 16.162 1.00 23.24 199 LEU A C 1
ATOM 2243 O O . LEU D 4 175 ? 38.658 31.987 16.269 1.00 21.98 199 LEU A O 1
ATOM 2248 N N . LYS D 4 176 ? 36.609 32.970 16.415 1.00 21.32 200 LYS A N 1
ATOM 2249 C CA . LYS D 4 176 ? 37.021 34.156 17.126 1.00 25.01 200 LYS A CA 1
ATOM 2250 C C . LYS D 4 176 ? 36.736 33.874 18.608 1.00 24.00 200 LYS A C 1
ATOM 2251 O O . LYS D 4 176 ? 35.574 33.827 19.022 1.00 23.86 200 LYS A O 1
ATOM 2257 N N . VAL D 4 177 ? 37.788 33.646 19.395 1.00 24.08 201 VAL A N 1
ATOM 2258 C CA . VAL D 4 177 ? 37.599 33.216 20.784 1.00 24.88 201 VAL A CA 1
ATOM 2259 C C . VAL D 4 177 ? 37.160 34.342 21.731 1.00 26.63 201 VAL A C 1
ATOM 2260 O O . VAL D 4 177 ? 37.276 35.547 21.408 1.00 26.17 201 VAL A O 1
ATOM 2264 N N . ARG D 4 178 ? 36.618 33.927 22.877 1.00 27.49 202 ARG A N 1
ATOM 2265 C CA . ARG D 4 178 ? 36.212 34.830 23.958 1.00 27.59 202 ARG A CA 1
ATOM 2266 C C . ARG D 4 178 ? 37.390 35.644 24.470 1.00 26.15 202 ARG A C 1
ATOM 2267 O O . ARG D 4 178 ? 38.423 35.089 24.821 1.00 26.38 202 ARG A O 1
ATOM 2275 N N . VAL D 4 179 ? 37.214 36.959 24.482 1.00 26.05 203 VAL A N 1
ATOM 2276 C CA . VAL D 4 179 ? 38.172 37.893 25.065 1.00 27.29 203 VAL A CA 1
ATOM 2277 C C . VAL D 4 179 ? 38.100 37.871 26.611 1.00 27.72 203 VAL A C 1
ATOM 2278 O O . VAL D 4 179 ? 37.040 38.099 27.204 1.00 29.18 203 VAL A O 1
ATOM 2282 N N . GLN D 4 180 ? 39.234 37.587 27.248 1.00 29.39 204 GLN A N 1
ATOM 2283 C CA . GLN D 4 180 ? 39.362 37.652 28.718 1.00 29.45 204 GLN A CA 1
ATOM 2284 C C . GLN D 4 180 ? 39.930 39.016 29.181 1.00 28.23 204 GLN A C 1
ATOM 2285 O O . GLN D 4 180 ? 40.566 39.727 28.394 1.00 27.04 204 GLN A O 1
ATOM 2291 N N . PRO D 4 181 ? 39.690 39.394 30.454 1.00 28.21 205 PRO A N 1
ATOM 2292 C CA . PRO D 4 181 ? 40.372 40.574 30.989 1.00 26.87 205 PRO A CA 1
ATOM 2293 C C . PRO D 4 181 ? 41.896 40.578 30.744 1.00 28.08 205 PRO A C 1
ATOM 2294 O O . PRO D 4 181 ? 42.466 41.637 30.487 1.00 26.59 205 PRO A O 1
ATOM 2298 N N . GLU D 4 182 ? 42.525 39.400 30.780 1.00 27.63 206 GLU A N 1
ATOM 2299 C CA . GLU D 4 182 ? 43.961 39.256 30.560 1.00 29.73 206 GLU A CA 1
ATOM 2300 C C . GLU D 4 182 ? 44.406 39.600 29.141 1.00 29.56 206 GLU A C 1
ATOM 2301 O O . GLU D 4 182 ? 45.603 39.741 28.876 1.00 29.51 206 GLU A O 1
ATOM 2307 N N . ASP D 4 183 ? 43.442 39.714 28.232 1.00 30.66 207 ASP A N 1
ATOM 2308 C CA . ASP D 4 183 ? 43.708 40.054 26.830 1.00 30.31 207 ASP A CA 1
ATOM 2309 C C . ASP D 4 183 ? 43.677 41.569 26.597 1.00 29.80 207 ASP A C 1
ATOM 2310 O O . ASP D 4 183 ? 44.233 42.063 25.611 1.00 31.69 207 ASP A O 1
ATOM 2315 N N . ILE D 4 184 ?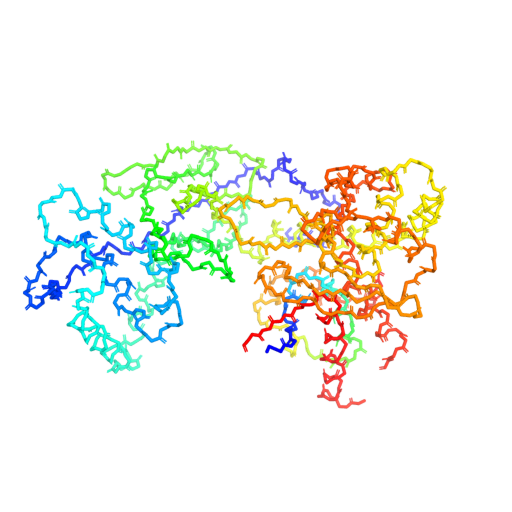 43.033 42.290 27.520 1.00 29.42 208 ILE A N 1
ATOM 2316 C CA . ILE D 4 184 ? 42.686 43.712 27.359 1.00 27.75 208 ILE A CA 1
ATOM 2317 C C . ILE D 4 184 ? 43.652 44.660 28.069 1.00 26.77 208 ILE A C 1
ATOM 2318 O O . ILE D 4 184 ? 43.934 44.520 29.268 1.00 26.00 208 ILE A O 1
ATOM 2323 N N . THR D 4 185 ? 44.177 45.603 27.288 1.00 26.79 209 THR A N 1
ATOM 2324 C CA . THR D 4 185 ? 45.024 46.691 27.787 1.00 24.48 209 THR A CA 1
ATOM 2325 C C . THR D 4 185 ? 44.116 47.902 27.980 1.00 24.94 209 THR A C 1
ATOM 2326 O O . THR D 4 185 ? 43.365 48.289 27.078 1.00 22.77 209 THR A O 1
ATOM 2330 N N . ILE D 4 186 ? 44.173 48.471 29.177 1.00 26.01 210 ILE A N 1
ATOM 2331 C CA . ILE D 4 186 ? 43.414 49.671 29.522 1.00 25.73 210 ILE A CA 1
ATOM 2332 C C . ILE D 4 186 ? 44.298 50.902 29.324 1.00 25.64 210 ILE A C 1
ATOM 2333 O O . ILE D 4 186 ? 45.448 50.942 29.772 1.00 25.32 210 ILE A O 1
ATOM 2338 N N . ASN D 4 187 ? 43.773 51.883 28.593 1.00 26.30 211 ASN A N 1
ATOM 2339 C CA . ASN D 4 187 ? 44.432 53.182 28.465 1.00 24.53 211 ASN A CA 1
ATOM 2340 C C . ASN D 4 187 ? 43.590 54.225 29.181 1.00 26.12 211 ASN A C 1
ATOM 2341 O O . ASN D 4 187 ? 42.425 54.439 28.829 1.00 24.90 211 ASN A O 1
ATOM 2346 N N . ILE D 4 188 ? 44.199 54.861 30.183 1.00 26.97 212 ILE A N 1
ATOM 2347 C CA . ILE D 4 188 ? 43.508 55.783 31.090 1.00 28.21 212 ILE A CA 1
ATOM 2348 C C . ILE D 4 188 ? 44.482 56.845 31.664 1.00 29.07 212 ILE A C 1
ATOM 2349 O O . ILE D 4 188 ? 45.702 56.701 31.529 1.00 28.70 212 ILE A O 1
ATOM 2354 N N . GLY D 4 189 ? 43.952 57.900 32.294 1.00 30.73 213 GLY A N 1
ATOM 2355 C CA . GLY D 4 189 ? 44.801 58.920 32.942 1.00 29.06 213 GLY A CA 1
ATOM 2356 C C . GLY D 4 189 ? 45.518 58.414 34.179 1.00 29.14 213 GLY A C 1
ATOM 2357 O O . GLY D 4 189 ? 44.966 57.621 34.933 1.00 29.11 213 GLY A O 1
ATOM 2358 N N . GLU D 4 190 ? 46.750 58.878 34.389 1.00 31.92 214 GLU A N 1
ATOM 2359 C CA . GLU D 4 190 ? 47.563 58.532 35.577 1.00 32.57 214 GLU A CA 1
ATOM 2360 C C . GLU D 4 190 ? 46.836 58.707 36.923 1.00 33.04 214 GLU A C 1
ATOM 2361 O O . GLU D 4 190 ? 47.092 57.975 37.868 1.00 32.64 214 GLU A O 1
ATOM 2367 N N . THR D 4 191 ? 45.964 59.705 37.016 1.00 33.61 215 THR A N 1
ATOM 2368 C CA . THR D 4 191 ? 45.325 60.052 38.282 1.00 32.19 215 THR A CA 1
ATOM 2369 C C . THR D 4 191 ? 43.889 59.549 38.352 1.00 33.33 215 THR A C 1
ATOM 2370 O O . THR D 4 191 ? 43.208 59.790 39.348 1.00 33.74 215 THR A O 1
ATOM 2374 N N . ALA D 4 192 ? 43.425 58.861 37.304 1.00 33.14 216 ALA A N 1
ATOM 2375 C CA . ALA D 4 192 ? 42.043 58.374 37.271 1.00 33.81 216 ALA A CA 1
ATOM 2376 C C . ALA D 4 192 ? 41.861 57.116 38.117 1.00 35.18 216 ALA A C 1
ATOM 2377 O O . ALA D 4 192 ? 42.820 56.386 38.391 1.00 34.80 216 ALA A O 1
ATOM 2379 N N . GLU D 4 193 ? 40.622 56.880 38.532 1.00 35.28 217 GLU A N 1
ATOM 2380 C CA . GLU D 4 193 ? 40.241 55.581 39.069 1.00 39.73 217 GLU A CA 1
ATOM 2381 C C . GLU D 4 193 ? 40.301 54.491 37.966 1.00 38.75 217 GLU A C 1
ATOM 2382 O O . GLU D 4 193 ? 39.666 54.632 36.912 1.00 36.65 217 GLU A O 1
ATOM 2388 N N . VAL D 4 194 ? 41.077 53.432 38.210 1.00 38.24 218 VAL A N 1
ATOM 2389 C CA . VAL D 4 194 ? 41.242 52.335 37.250 1.00 36.92 218 VAL A CA 1
ATOM 2390 C C . VAL D 4 194 ? 40.030 51.394 37.297 1.00 36.49 218 VAL A C 1
ATOM 2391 O O . VAL D 4 194 ? 39.649 50.948 38.380 1.00 35.24 218 VAL A O 1
ATOM 2395 N N . PRO D 4 195 ? 39.404 51.102 36.120 1.00 36.48 219 PRO A N 1
ATOM 2396 C CA . PRO D 4 195 ? 38.326 50.093 36.046 1.00 35.22 219 PRO A CA 1
ATOM 2397 C C . PRO D 4 195 ? 38.714 48.816 36.789 1.00 34.17 219 PRO A C 1
ATOM 2398 O O . PRO D 4 195 ? 39.853 48.374 36.692 1.00 33.51 219 PRO A O 1
ATOM 2402 N N . VAL D 4 196 ? 37.795 48.244 37.550 1.00 36.83 220 VAL A N 1
ATOM 2403 C CA . VAL D 4 196 ? 38.102 47.009 38.295 1.00 38.18 220 VAL A CA 1
ATOM 2404 C C . VAL D 4 196 ? 37.897 45.821 37.353 1.00 38.11 220 VAL A C 1
ATOM 2405 O O . VAL D 4 196 ? 36.852 45.728 36.723 1.00 37.33 220 VAL A O 1
ATOM 2409 N N . PRO D 4 197 ? 38.910 44.941 37.209 1.00 39.31 221 PRO A N 1
ATOM 2410 C CA . PRO D 4 197 ? 38.633 43.720 36.451 1.00 39.82 221 PRO A CA 1
ATOM 2411 C C . PRO D 4 197 ? 37.637 42.801 37.180 1.00 42.47 221 PRO A C 1
ATOM 2412 O O . PRO D 4 197 ? 37.533 42.864 38.426 1.00 43.35 221 PRO A O 1
ATOM 2416 N N . PRO D 4 198 ? 36.896 41.957 36.417 1.00 41.86 222 PRO A N 1
ATOM 2417 C CA . PRO D 4 198 ? 36.052 40.926 37.033 1.00 41.25 222 PRO A CA 1
ATOM 2418 C C . PRO D 4 198 ? 36.794 40.140 38.107 1.00 41.53 222 PRO A C 1
ATOM 2419 O O . PRO D 4 198 ? 38.007 39.916 37.995 1.00 40.66 222 PRO A O 1
ATOM 2423 N N . ALA D 4 199 ? 36.051 39.741 39.141 1.00 41.90 223 ALA A N 1
ATOM 2424 C CA . ALA D 4 199 ? 36.599 39.053 40.291 1.00 41.22 223 ALA A CA 1
ATOM 2425 C C . ALA D 4 199 ? 37.434 37.846 39.841 1.00 41.83 223 ALA A C 1
ATOM 2426 O O . ALA D 4 199 ? 36.960 36.990 39.069 1.00 40.75 223 ALA A O 1
ATOM 2428 N N . GLY D 4 200 ? 38.695 37.819 40.276 1.00 40.47 224 GLY A N 1
ATOM 2429 C CA . GLY D 4 200 ? 39.580 36.702 39.968 1.00 38.01 224 GLY A CA 1
ATOM 2430 C C . GLY D 4 200 ? 40.400 36.876 38.706 1.00 37.74 224 GLY A C 1
ATOM 2431 O O . GLY D 4 200 ? 41.262 36.047 38.404 1.00 33.88 224 GLY A O 1
ATOM 2432 N N . HIS D 4 201 ? 40.145 37.958 37.969 1.00 37.38 225 HIS A N 1
ATOM 2433 C CA . HIS D 4 201 ? 40.899 38.222 36.738 1.00 38.21 225 HIS A CA 1
ATOM 2434 C C . HIS D 4 201 ? 41.691 39.518 36.882 1.00 38.82 225 HIS A C 1
ATOM 2435 O O . HIS D 4 201 ? 41.453 40.280 37.820 1.00 39.42 225 HIS A O 1
ATOM 2442 N N . LYS D 4 202 ? 42.638 39.745 35.973 1.00 38.77 226 LYS A N 1
ATOM 2443 C CA . LYS D 4 202 ? 43.357 41.021 35.871 1.00 39.32 226 LYS A CA 1
ATOM 2444 C C . LYS D 4 202 ? 43.389 41.508 34.412 1.00 37.78 226 LYS A C 1
ATOM 2445 O O . LYS D 4 202 ? 43.122 40.744 33.499 1.00 36.00 226 LYS A O 1
ATOM 2451 N N . TRP D 4 203 ? 43.705 42.784 34.211 1.00 36.24 227 TRP A N 1
ATOM 2452 C CA . TRP D 4 203 ? 43.948 43.347 32.886 1.00 34.07 227 TRP A CA 1
ATOM 2453 C C . TRP D 4 203 ? 45.308 42.880 32.356 1.00 34.86 227 TRP A C 1
ATOM 2454 O O . TRP D 4 203 ? 46.156 42.434 33.133 1.00 35.02 227 TRP A O 1
ATOM 2465 N N . ALA D 4 204 ? 45.518 42.969 31.035 1.00 34.75 228 ALA A N 1
ATOM 2466 C CA . ALA D 4 204 ? 46.838 42.679 30.444 1.00 33.55 228 ALA A CA 1
ATOM 2467 C C . ALA D 4 204 ? 47.859 43.679 30.977 1.00 32.58 228 ALA A C 1
ATOM 2468 O O . ALA D 4 204 ? 48.982 43.320 31.318 1.00 30.78 228 ALA A O 1
ATOM 2470 N N . ALA D 4 205 ? 47.424 44.934 31.048 1.00 30.99 229 ALA A N 1
ATOM 2471 C CA . ALA D 4 205 ? 48.273 46.072 31.326 1.00 31.11 229 ALA A CA 1
ATOM 2472 C C . ALA D 4 205 ? 47.372 47.287 31.503 1.00 30.50 229 ALA A C 1
ATOM 2473 O O . ALA D 4 205 ? 46.251 47.319 30.985 1.00 28.18 229 ALA A O 1
ATOM 2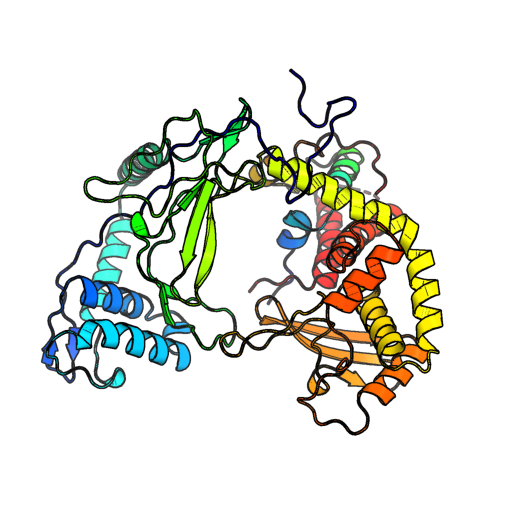475 N N . VAL D 4 206 ? 47.855 48.264 32.272 1.00 31.37 230 VAL A N 1
ATOM 2476 C CA . VAL D 4 206 ? 47.188 49.561 32.426 1.00 30.40 230 VAL A CA 1
ATOM 2477 C C . VAL D 4 206 ? 48.261 50.572 32.055 1.00 31.24 230 VAL A C 1
ATOM 2478 O O . VAL D 4 206 ? 49.367 50.538 32.574 1.00 33.36 230 VAL A O 1
ATOM 2482 N N . GLN D 4 207 ? 47.957 51.413 31.082 1.00 31.44 231 GLN A N 1
ATOM 2483 C CA . GLN D 4 207 ? 48.894 52.416 30.608 1.00 28.48 231 GLN A CA 1
ATOM 2484 C C . GLN D 4 207 ? 48.196 53.780 30.599 1.00 28.75 231 GLN A C 1
ATOM 2485 O O . GLN D 4 207 ? 46.972 53.888 30.834 1.00 26.74 231 GLN A O 1
ATOM 2491 N N . HIS D 4 208 ? 48.993 54.810 30.333 1.00 28.49 232 HIS A N 1
ATOM 2492 C CA . HIS D 4 208 ? 48.568 56.193 30.453 1.00 27.82 232 HIS A CA 1
ATOM 2493 C C . HIS D 4 208 ? 49.153 56.960 29.299 1.00 28.78 232 HIS A C 1
ATOM 2494 O O . HIS D 4 208 ? 49.923 57.912 29.509 1.00 28.90 232 HIS A O 1
ATOM 2501 N N . ASP D 4 209 ? 48.779 56.554 28.083 1.00 28.23 233 ASP A N 1
ATOM 2502 C CA . ASP D 4 209 ? 49.342 57.128 26.851 1.00 30.03 233 ASP A CA 1
ATOM 2503 C C . ASP D 4 209 ? 48.467 58.292 26.357 1.00 29.87 233 ASP A C 1
ATOM 2504 O O . ASP D 4 209 ? 47.353 58.083 25.851 1.00 30.71 233 ASP A O 1
ATOM 2509 N N . HIS D 4 210 ? 48.980 59.510 26.528 1.00 29.21 234 HIS A N 1
ATOM 2510 C CA . HIS D 4 210 ? 48.275 60.757 26.159 1.00 28.90 234 HIS A CA 1
ATOM 2511 C C . HIS D 4 210 ? 48.325 61.028 24.651 1.00 27.63 234 HIS A C 1
ATOM 2512 O O . HIS D 4 210 ? 47.697 61.970 24.164 1.00 26.82 234 HIS A O 1
ATOM 2519 N N . THR D 4 211 ? 49.081 60.206 23.919 1.00 28.40 235 THR A N 1
ATOM 2520 C CA . THR D 4 211 ? 49.274 60.380 22.474 1.00 26.51 235 THR A CA 1
ATOM 2521 C C . THR D 4 211 ? 48.323 59.513 21.647 1.00 27.47 235 THR A C 1
ATOM 2522 O O . THR D 4 211 ? 48.364 59.554 20.404 1.00 25.50 235 THR A O 1
ATOM 2526 N N . VAL D 4 212 ? 47.476 58.734 22.332 1.00 25.80 236 VAL A N 1
ATOM 2527 C CA . VAL D 4 212 ? 46.437 57.918 21.667 1.00 25.41 236 VAL A CA 1
ATOM 2528 C C . VAL D 4 212 ? 45.020 58.251 22.169 1.00 26.11 236 VAL A C 1
ATOM 2529 O O . VAL D 4 212 ? 44.876 58.902 23.203 1.00 27.50 236 VAL A O 1
ATOM 2533 N N . THR D 4 213 ? 43.993 57.797 21.438 1.00 26.06 237 THR A N 1
ATOM 2534 C CA . THR D 4 213 ? 42.586 58.193 21.655 1.00 25.38 237 THR A CA 1
ATOM 2535 C C . THR D 4 213 ? 41.703 57.023 22.092 1.00 25.64 237 THR A C 1
ATOM 2536 O O . THR D 4 213 ? 40.469 57.155 22.181 1.00 24.64 237 THR A O 1
ATOM 2540 N N . TRP D 4 214 ? 42.323 55.866 22.320 1.00 25.34 238 TRP A N 1
ATOM 2541 C CA . TRP D 4 214 ? 41.578 54.663 22.666 1.00 23.35 238 TRP A CA 1
ATOM 2542 C C . TRP D 4 214 ? 41.583 54.398 24.159 1.00 24.47 238 TRP A C 1
ATOM 2543 O O . TRP D 4 214 ? 42.538 54.784 24.854 1.00 24.92 238 TRP A O 1
ATOM 2554 N N . LEU D 4 215 ? 40.519 53.746 24.645 1.00 22.41 239 LEU A N 1
ATOM 2555 C CA . LEU D 4 215 ? 40.353 53.497 26.080 1.00 23.08 239 LEU A CA 1
ATOM 2556 C C . LEU D 4 215 ? 40.725 52.066 26.450 1.00 23.66 239 LEU A C 1
ATOM 2557 O O . LEU D 4 215 ? 41.056 51.763 27.611 1.00 25.58 239 LEU A O 1
ATOM 2562 N N . ALA D 4 216 ? 40.644 51.175 25.470 1.00 23.07 240 ALA A N 1
ATOM 2563 C CA . ALA D 4 216 ? 41.001 49.778 25.666 1.00 22.65 240 ALA A CA 1
ATOM 2564 C C . ALA D 4 216 ? 41.366 49.128 24.326 1.00 23.34 240 ALA A C 1
ATOM 2565 O O . ALA D 4 216 ? 40.952 49.607 23.262 1.00 22.26 240 ALA A O 1
ATOM 2567 N N . MET D 4 217 ? 42.143 48.042 24.393 1.00 24.07 241 MET A N 1
ATOM 2568 C CA . MET D 4 217 ? 42.669 47.349 23.211 1.00 23.48 241 MET A CA 1
ATOM 2569 C C . MET D 4 217 ? 42.807 45.873 23.538 1.00 23.14 241 MET A C 1
ATOM 2570 O O . MET D 4 217 ? 43.164 45.509 24.657 1.00 23.69 241 MET A O 1
ATOM 2575 N N . TRP D 4 218 ? 42.489 45.019 22.569 1.00 23.91 242 TRP A N 1
ATOM 2576 C CA . TRP D 4 218 ? 42.850 43.610 22.654 1.00 23.18 242 TRP A CA 1
ATOM 2577 C C . TRP D 4 218 ? 43.283 43.116 21.282 1.00 24.16 242 TRP A C 1
ATOM 2578 O O . TRP D 4 218 ? 43.071 43.767 20.259 1.00 22.94 242 TRP A O 1
ATOM 2589 N N . ARG D 4 219 ? 43.929 41.971 21.270 1.00 28.15 243 ARG A N 1
ATOM 2590 C CA . ARG D 4 219 ? 44.375 41.392 20.023 1.00 32.19 243 ARG A CA 1
ATOM 2591 C C . ARG D 4 219 ? 43.415 40.252 19.651 1.00 29.89 243 ARG A C 1
ATOM 2592 O O . ARG D 4 219 ? 43.198 39.321 20.430 1.00 27.42 243 ARG A O 1
ATOM 2600 N N . ASP D 4 220 ? 42.804 40.378 18.481 1.00 29.14 244 ASP A N 1
ATOM 2601 C CA . ASP D 4 220 ? 41.778 39.439 18.010 1.00 31.26 244 ASP A CA 1
ATOM 2602 C C . ASP D 4 220 ? 42.388 38.097 17.552 1.00 29.24 244 ASP A C 1
ATOM 2603 O O . ASP D 4 220 ? 43.428 38.083 16.916 1.00 26.47 244 ASP A O 1
ATOM 2608 N N . SER D 4 221 ? 41.743 36.978 17.893 1.00 28.58 245 SER A N 1
ATOM 2609 C CA . SER D 4 221 ? 42.338 35.651 17.683 1.00 27.57 245 SER A CA 1
ATOM 2610 C C . SER D 4 221 ? 42.335 35.123 16.245 1.00 27.55 245 SER A C 1
ATOM 2611 O O . SER D 4 221 ? 43.123 34.234 15.919 1.00 28.71 245 SER A O 1
ATOM 2614 N N . VAL D 4 222 ? 41.459 35.648 15.395 1.00 25.64 246 VAL A N 1
ATOM 2615 C CA . VAL D 4 222 ? 41.376 35.184 14.000 1.00 26.31 246 VAL A CA 1
ATOM 2616 C C . VAL D 4 222 ? 42.706 35.398 13.234 1.00 26.13 246 VAL A C 1
ATOM 2617 O O . VAL D 4 222 ? 43.230 34.463 12.652 1.00 25.22 246 VAL A O 1
ATOM 2621 N N . ALA D 4 223 ? 43.243 36.623 13.281 1.00 26.49 247 ALA A N 1
ATOM 2622 C CA . ALA D 4 223 ? 44.446 37.027 12.537 1.00 24.68 247 ALA A CA 1
ATOM 2623 C C . ALA D 4 223 ? 45.393 37.920 13.379 1.00 25.89 247 ALA A C 1
ATOM 2624 O O . ALA D 4 223 ? 46.396 38.436 12.855 1.00 29.02 247 ALA A O 1
ATOM 2626 N N . GLY D 4 224 ? 45.103 38.088 14.674 1.00 24.31 248 GLY A N 1
ATOM 2627 C CA . GLY D 4 224 ? 45.932 38.943 15.549 1.00 26.35 248 GLY A CA 1
ATOM 2628 C C . GLY D 4 224 ? 45.709 40.440 15.369 1.00 28.50 248 GLY A C 1
ATOM 2629 O O . GLY D 4 224 ? 46.537 41.244 15.778 1.00 31.17 248 GLY A O 1
ATOM 2630 N N . ASN D 4 225 ? 44.583 40.812 14.750 1.00 27.61 249 ASN A N 1
ATOM 2631 C CA . ASN D 4 225 ? 44.226 42.201 14.505 1.00 26.68 249 ASN A CA 1
ATOM 2632 C C . ASN D 4 225 ? 43.888 42.939 15.797 1.00 27.29 249 ASN A C 1
ATOM 2633 O O . ASN D 4 225 ? 43.085 42.457 16.623 1.00 25.84 249 ASN A O 1
ATOM 2638 N N . MET D 4 226 ? 44.479 44.114 15.957 1.00 26.49 250 MET A N 1
ATOM 2639 C CA . MET D 4 226 ? 44.228 44.948 17.126 1.00 29.48 250 MET A CA 1
ATOM 2640 C C . MET D 4 226 ? 42.859 45.645 17.059 1.00 27.64 250 MET A C 1
ATOM 2641 O O . MET D 4 226 ? 42.530 46.290 16.059 1.00 25.85 250 MET A O 1
ATOM 2646 N N . LYS D 4 227 ? 42.070 45.467 18.128 1.00 26.00 251 LYS A N 1
ATOM 2647 C CA . LYS D 4 227 ? 40.727 46.047 18.292 1.00 24.01 251 LYS A CA 1
ATOM 2648 C C . LYS D 4 227 ? 40.726 47.108 19.416 1.00 24.14 251 LYS A C 1
ATOM 2649 O O . LYS D 4 227 ? 41.369 46.943 20.453 1.00 22.41 251 LYS A O 1
ATOM 2655 N N . TYR D 4 228 ? 39.991 48.190 19.212 1.00 24.75 252 TYR A N 1
ATOM 2656 C CA . TYR D 4 228 ? 40.019 49.311 20.149 1.00 24.58 252 TYR A CA 1
ATOM 2657 C C . TYR D 4 228 ? 38.646 49.765 20.515 1.00 25.62 252 TYR A C 1
ATOM 2658 O O . TYR D 4 228 ? 37.761 49.845 19.662 1.00 25.83 252 TYR A O 1
ATOM 2667 N N . VAL D 4 229 ? 38.485 50.068 21.797 1.00 27.22 253 VAL A N 1
ATOM 2668 C CA . VAL D 4 229 ? 37.354 50.842 22.271 1.00 27.40 253 VAL A CA 1
ATOM 2669 C C . VAL D 4 229 ? 37.694 52.322 22.097 1.00 27.71 253 VAL A C 1
ATOM 2670 O O . VAL D 4 229 ? 38.686 52.819 22.633 1.00 29.30 253 VAL A O 1
ATOM 2674 N N . MET D 4 230 ? 36.879 53.012 21.316 1.00 30.53 254 MET A N 1
ATOM 2675 C CA . MET D 4 230 ? 37.094 54.434 21.025 1.00 32.61 254 MET A CA 1
ATOM 2676 C C . MET D 4 230 ? 35.810 55.259 21.261 1.00 32.02 254 MET A C 1
ATOM 2677 O O . MET D 4 230 ? 34.737 54.691 21.516 1.00 32.02 254 MET A O 1
ATOM 2682 N N . LEU D 4 231 ? 35.914 56.589 21.172 1.00 32.41 255 LEU A N 1
ATOM 2683 C CA . LEU D 4 231 ? 34.751 57.478 21.413 1.00 31.05 255 LEU A CA 1
ATOM 2684 C C . LEU D 4 231 ? 33.735 57.455 20.277 1.00 28.76 255 LEU A C 1
ATOM 2685 O O . LEU D 4 231 ? 34.056 57.045 19.175 1.00 27.93 255 LEU A O 1
ATOM 2690 N N . ALA D 4 232 ? 32.501 57.849 20.581 1.00 27.10 256 ALA A N 1
ATOM 2691 C CA . ALA D 4 232 ? 31.430 57.938 19.601 1.00 27.90 256 ALA A CA 1
ATOM 2692 C C . ALA D 4 232 ? 31.692 59.100 18.643 1.00 28.03 256 ALA A C 1
ATOM 2693 O O . ALA D 4 232 ? 32.410 60.029 18.989 1.00 28.77 256 ALA A O 1
ATOM 2695 N N . PRO D 4 233 ? 31.126 59.043 17.423 1.00 29.33 257 PRO A N 1
ATOM 2696 C CA . PRO D 4 233 ? 31.348 60.122 16.441 1.00 30.16 257 PRO A CA 1
ATOM 2697 C C . PRO D 4 233 ? 30.852 61.503 16.910 1.00 32.51 257 PRO A C 1
ATOM 2698 O O . PRO D 4 233 ? 31.366 62.524 16.436 1.00 29.33 257 PRO A O 1
ATOM 2702 N N . SER D 4 234 ? 29.887 61.516 17.845 1.00 35.92 258 SER A N 1
ATOM 2703 C CA . SER D 4 234 ? 29.397 62.749 18.510 1.00 38.01 258 SER A CA 1
ATOM 2704 C C . SER D 4 234 ? 30.413 63.426 19.432 1.00 38.35 258 SER A C 1
ATOM 2705 O O . SER D 4 234 ? 30.226 64.583 19.835 1.00 41.09 258 SER A O 1
ATOM 2708 N N . SER D 4 235 ? 31.489 62.720 19.769 1.00 38.34 259 SER A N 1
ATOM 2709 C CA . SER D 4 235 ? 32.539 63.287 20.626 1.00 36.55 259 SER A CA 1
ATOM 2710 C C . SER D 4 235 ? 33.356 64.370 19.918 1.00 34.99 259 SER A C 1
ATOM 2711 O O . SER D 4 235 ? 33.440 64.405 18.691 1.00 37.68 259 SER A O 1
ATOM 2714 N N . SER D 4 236 ? 33.976 65.248 20.691 1.00 34.71 260 SER A N 1
ATOM 2715 C CA . SER D 4 236 ? 34.719 66.356 20.110 1.00 34.68 260 SER A CA 1
ATOM 2716 C C . SER D 4 236 ? 36.022 65.925 19.461 1.00 34.12 260 SER A C 1
ATOM 2717 O O . SER D 4 236 ? 36.462 66.545 18.493 1.00 35.09 260 SER A O 1
ATOM 2720 N N . VAL D 4 237 ? 36.642 64.871 19.985 1.00 34.27 261 VAL A N 1
ATOM 2721 C CA . VAL D 4 237 ? 37.883 64.355 19.395 1.00 33.42 261 VAL A CA 1
ATOM 2722 C C . VAL D 4 237 ? 37.621 63.787 17.991 1.00 32.52 261 VAL A C 1
ATOM 2723 O O . VAL D 4 237 ? 38.480 63.878 17.119 1.00 31.51 261 VAL A O 1
ATOM 2727 N N . LYS D 4 238 ? 36.425 63.233 17.775 1.00 30.49 262 LYS A N 1
ATOM 2728 C CA . LYS D 4 238 ? 36.069 62.669 16.478 1.00 30.38 262 LYS A CA 1
ATOM 2729 C C . LYS D 4 238 ? 35.684 63.800 15.549 1.00 29.90 262 LYS A C 1
ATOM 2730 O O . LYS D 4 238 ? 36.048 63.785 14.377 1.00 29.45 262 LYS A O 1
ATOM 2736 N N . GLY D 4 239 ? 34.956 64.778 16.099 1.00 30.02 263 GLY A N 1
ATOM 2737 C CA . GLY D 4 239 ? 34.430 65.909 15.345 1.00 27.60 263 GLY A CA 1
ATOM 2738 C C . GLY D 4 239 ? 35.538 66.747 14.787 1.00 28.16 263 GLY A C 1
ATOM 2739 O O . GLY D 4 239 ? 35.499 67.135 13.625 1.00 29.04 263 GLY A O 1
ATOM 2740 N N . GLN D 4 240 ? 36.541 66.997 15.624 1.00 29.51 264 GLN A N 1
ATOM 2741 C CA . GLN D 4 240 ? 37.662 67.860 15.288 1.00 31.39 264 GLN A CA 1
ATOM 2742 C C . GLN D 4 240 ? 38.557 67.227 14.247 1.00 32.50 264 GLN A C 1
ATOM 2743 O O . GLN D 4 240 ? 39.022 67.907 13.329 1.00 33.21 264 GLN A O 1
ATOM 2749 N N . SER D 4 241 ? 38.820 65.931 14.389 1.00 34.13 265 SER A N 1
ATOM 2750 C CA . SER D 4 241 ? 39.618 65.235 13.380 1.00 35.93 265 SER A CA 1
ATOM 2751 C C . SER D 4 241 ? 38.803 65.100 12.085 1.00 35.68 265 SER A C 1
ATOM 2752 O O . SER D 4 241 ? 39.341 65.148 10.985 1.00 35.10 265 SER A O 1
ATOM 2755 N N . ASP D 4 242 ? 37.489 65.008 12.232 1.00 36.81 266 ASP A N 1
ATOM 2756 C CA . ASP D 4 242 ? 36.578 64.996 11.093 1.00 38.60 266 ASP A CA 1
ATOM 2757 C C . ASP D 4 242 ? 36.540 66.304 10.279 1.00 39.54 266 ASP A C 1
ATOM 2758 O O . ASP D 4 242 ? 36.403 66.279 9.056 1.00 39.02 266 ASP A O 1
ATOM 2763 N N . MET D 4 243 ? 36.637 67.444 10.961 1.00 40.18 267 MET A N 1
ATOM 2764 C CA . MET D 4 243 ? 36.658 68.731 10.287 1.00 42.00 267 MET A CA 1
ATOM 2765 C C . MET D 4 243 ? 38.014 68.993 9.623 1.00 38.89 267 MET A C 1
ATOM 2766 O O . MET D 4 243 ? 38.090 69.523 8.517 1.00 37.17 267 MET A O 1
ATOM 2771 N N . VAL D 4 244 ? 39.079 68.633 10.327 1.00 37.27 268 VAL A N 1
ATOM 2772 C CA . VAL D 4 244 ? 40.440 68.745 9.825 1.00 36.26 268 VAL A CA 1
ATOM 2773 C C . VAL D 4 244 ? 40.615 67.950 8.518 1.00 35.14 268 VAL A C 1
ATOM 2774 O O . VAL D 4 244 ? 41.226 68.428 7.551 1.00 34.63 268 VAL A O 1
ATOM 2778 N N . LYS D 4 245 ? 40.027 66.759 8.494 1.00 33.16 269 LYS A N 1
ATOM 2779 C CA . LYS D 4 245 ? 39.917 65.933 7.296 1.00 31.36 269 LYS A CA 1
ATOM 2780 C C . LYS D 4 245 ? 39.243 66.648 6.092 1.00 31.88 269 LYS A C 1
ATOM 2781 O O . LYS D 4 245 ? 39.746 66.595 4.951 1.00 29.69 269 LYS A O 1
ATOM 2787 N N . PHE D 4 246 ? 38.102 67.289 6.334 1.00 29.91 270 PHE A N 1
ATOM 2788 C CA . PHE D 4 246 ? 37.444 68.036 5.263 1.00 31.84 270 PHE A CA 1
ATOM 2789 C C . PHE D 4 246 ? 38.192 69.306 4.882 1.00 32.57 270 PHE A C 1
ATOM 2790 O O . PHE D 4 246 ? 38.161 69.721 3.725 1.00 34.02 270 PHE A O 1
ATOM 2798 N N . GLU D 4 247 ? 38.890 69.904 5.845 1.00 34.98 271 GLU A N 1
ATOM 2799 C CA . GLU D 4 247 ? 39.745 71.056 5.552 1.00 35.38 271 GLU A CA 1
ATOM 2800 C C . GLU D 4 247 ? 40.947 70.691 4.685 1.00 35.83 271 GLU A C 1
ATOM 2801 O O . GLU D 4 247 ? 41.383 71.530 3.900 1.00 34.66 271 GLU A O 1
ATOM 2807 N N . LYS D 4 248 ? 41.494 69.466 4.799 1.00 36.05 272 LYS A N 1
ATOM 2808 C CA . LYS D 4 248 ? 42.518 69.086 3.803 1.00 36.30 272 LYS A CA 1
ATOM 2809 C C . LYS D 4 248 ? 42.007 68.798 2.394 1.00 32.93 272 LYS A C 1
ATOM 2810 O O . LYS D 4 248 ? 42.709 69.079 1.428 1.00 32.92 272 LYS A O 1
ATOM 2816 N N . ALA D 4 249 ? 40.802 68.248 2.277 1.00 31.31 273 ALA A N 1
ATOM 2817 C CA . ALA D 4 249 ? 40.171 68.070 0.960 1.00 33.54 273 ALA A CA 1
ATOM 2818 C C . ALA D 4 249 ? 39.955 69.414 0.213 1.00 34.55 273 ALA A C 1
ATOM 2819 O O . ALA D 4 249 ? 40.154 69.486 -1.010 1.00 33.82 273 ALA A O 1
ATOM 2821 N N . ARG D 4 250 ? 39.542 70.446 0.971 1.00 35.50 274 ARG A N 1
ATOM 2822 C CA . ARG D 4 250 ? 39.402 71.841 0.515 1.00 34.17 274 ARG A CA 1
ATOM 2823 C C . ARG D 4 250 ? 40.740 72.467 0.120 1.00 35.52 274 ARG A C 1
ATOM 2824 O O . ARG D 4 250 ? 40.793 73.272 -0.823 1.00 35.69 274 ARG A O 1
ATOM 2832 N N . LYS D 4 251 ? 41.807 72.128 0.847 1.00 35.28 275 LYS A N 1
ATOM 2833 C CA . LYS D 4 251 ? 43.145 72.616 0.509 1.00 35.41 275 LYS A CA 1
ATOM 2834 C C . LYS D 4 251 ? 43.687 71.931 -0.736 1.00 38.71 275 LYS A C 1
ATOM 2835 O O . LYS D 4 251 ? 44.451 72.536 -1.506 1.00 41.54 275 LYS A O 1
ATOM 2837 N N . LEU D 4 252 ? 43.293 70.673 -0.947 1.00 40.72 276 LEU A N 1
ATOM 2838 C CA . LEU D 4 252 ? 43.616 69.954 -2.193 1.00 41.51 276 LEU A CA 1
ATOM 2839 C C . LEU D 4 252 ? 42.953 70.594 -3.415 1.00 42.73 276 LEU A C 1
ATOM 2840 O O . LEU D 4 252 ? 43.556 70.664 -4.482 1.00 43.86 276 LEU A O 1
ATOM 2845 N N . LYS D 4 253 ? 41.713 71.052 -3.254 1.00 44.53 277 LYS A N 1
ATOM 2846 C CA . LYS D 4 253 ? 40.966 71.742 -4.318 1.00 46.20 277 LYS A CA 1
ATOM 2847 C C . LYS D 4 253 ? 41.783 72.842 -4.995 1.00 47.06 277 LYS A C 1
ATOM 2848 O O . LYS D 4 253 ? 41.709 73.033 -6.216 1.00 47.42 277 LYS A O 1
ATOM 2854 N N . ASP D 4 254 ? 42.564 73.552 -4.187 1.00 47.49 278 ASP A N 1
ATOM 2855 C CA . ASP D 4 254 ? 43.423 74.622 -4.656 1.00 49.32 278 ASP A CA 1
ATOM 2856 C C . ASP D 4 254 ? 44.775 74.142 -5.174 1.00 49.44 278 ASP A C 1
ATOM 2857 O O . ASP D 4 254 ? 45.436 74.870 -5.916 1.00 51.68 278 ASP A O 1
ATOM 2862 N N . LYS D 4 255 ? 45.196 72.936 -4.794 1.00 47.25 279 LYS A N 1
ATOM 2863 C CA . LYS D 4 255 ? 46.477 72.404 -5.263 1.00 45.69 279 LYS A CA 1
ATOM 2864 C C . LYS D 4 255 ? 46.301 71.451 -6.462 1.00 45.62 279 LYS A C 1
ATOM 2865 O O . LYS D 4 255 ? 47.261 71.084 -7.133 1.00 46.15 279 LYS A O 1
ATOM 2867 N N . VAL D 4 256 ? 45.055 71.108 -6.753 1.00 45.67 280 VAL A N 1
ATOM 2868 C CA . VAL D 4 256 ? 44.712 70.094 -7.748 1.00 47.68 280 VAL A CA 1
ATOM 2869 C C . VAL D 4 256 ? 45.284 70.324 -9.153 1.00 48.50 280 VAL A C 1
ATOM 2870 O O . VAL D 4 256 ? 45.934 69.436 -9.709 1.00 50.09 280 VAL A O 1
ATOM 2874 N N . ASP D 4 257 ? 45.062 71.517 -9.702 1.00 49.25 281 ASP A N 1
ATOM 2875 C CA . ASP D 4 257 ? 45.569 71.913 -11.019 1.00 48.93 281 ASP A CA 1
ATOM 2876 C C . ASP D 4 257 ? 47.094 71.746 -11.174 1.00 47.80 281 ASP A C 1
ATOM 2877 O O . ASP D 4 257 ? 47.580 71.309 -12.216 1.00 47.04 281 ASP A O 1
ATOM 2882 N N . ASP D 4 258 ? 47.828 72.090 -10.124 1.00 46.64 282 ASP A N 1
ATOM 2883 C CA . ASP D 4 258 ? 49.283 72.021 -10.104 1.00 46.36 282 ASP A CA 1
ATOM 2884 C C . ASP D 4 258 ? 49.798 70.577 -10.024 1.00 45.77 282 ASP A C 1
ATOM 2885 O O . ASP D 4 258 ? 50.953 70.295 -10.387 1.00 46.32 282 ASP A O 1
ATOM 2890 N N . ILE D 4 259 ? 48.944 69.680 -9.523 1.00 42.65 283 ILE A N 1
ATOM 2891 C CA . ILE D 4 259 ? 49.279 68.272 -9.314 1.00 39.32 283 ILE A CA 1
ATOM 2892 C C . ILE D 4 259 ? 49.131 67.552 -10.648 1.00 38.85 283 ILE A C 1
ATOM 2893 O O . ILE D 4 259 ? 49.956 66.696 -10.985 1.00 36.42 283 ILE A O 1
ATOM 2898 N N . ARG D 4 260 ? 48.074 67.933 -11.381 1.00 38.01 284 ARG A N 1
ATOM 2899 C CA . ARG D 4 260 ? 47.714 67.396 -12.692 1.00 39.20 284 ARG A CA 1
ATOM 2900 C C . ARG D 4 260 ? 48.672 67.793 -13.803 1.00 41.70 284 ARG A C 1
ATOM 2901 O O . ARG D 4 260 ? 48.895 67.025 -14.747 1.00 43.35 284 ARG A O 1
ATOM 2909 N N . ALA D 4 261 ? 49.205 69.009 -13.710 1.00 42.67 285 ALA A N 1
ATOM 2910 C CA . ALA D 4 261 ? 50.201 69.489 -14.643 1.00 43.22 285 ALA A CA 1
ATOM 2911 C C . ALA D 4 261 ? 51.495 68.748 -14.354 1.00 43.57 285 ALA A C 1
ATOM 2912 O O . ALA D 4 261 ? 52.262 68.443 -15.268 1.00 45.59 285 ALA A O 1
ATOM 2914 N N . SER D 4 262 ? 51.729 68.459 -13.077 1.00 42.94 286 SER A N 1
ATOM 2915 C CA . SER D 4 262 ? 52.897 67.685 -12.641 1.00 42.69 286 SER A CA 1
ATOM 2916 C C . SER D 4 262 ? 52.874 66.224 -13.128 1.00 42.45 286 SER A C 1
ATOM 2917 O O . SER D 4 262 ? 53.857 65.760 -13.716 1.00 42.18 286 SER A O 1
ATOM 2920 N N . TYR D 4 263 ? 51.765 65.507 -12.921 1.00 40.38 287 TYR A N 1
ATOM 2921 C CA . TYR D 4 263 ? 51.707 64.118 -13.408 1.00 39.64 287 TYR A CA 1
ATOM 2922 C C . TYR D 4 263 ? 51.584 63.989 -14.932 1.00 40.99 287 TYR A C 1
ATOM 2923 O O . TYR D 4 263 ? 52.026 62.988 -15.509 1.00 39.45 287 TYR A O 1
ATOM 2932 N N . MET D 4 264 ? 51.026 65.008 -15.580 1.00 43.21 288 MET A N 1
ATOM 2933 C CA . MET D 4 264 ? 50.977 65.021 -17.048 1.00 48.65 288 MET A CA 1
ATOM 2934 C C . MET D 4 264 ? 52.350 65.190 -17.724 1.00 47.94 288 MET A C 1
ATOM 2935 O O . MET D 4 264 ? 52.558 64.727 -18.844 1.00 49.26 288 MET A O 1
ATOM 2940 N N . GLU D 4 265 ? 53.270 65.856 -17.033 1.00 48.14 289 GLU A N 1
ATOM 2941 C CA . GLU D 4 265 ? 54.664 65.909 -17.440 1.00 47.85 289 GLU A CA 1
ATOM 2942 C C . GLU D 4 265 ? 55.368 64.565 -17.181 1.00 48.33 289 GLU A C 1
ATOM 2943 O O . GLU D 4 265 ? 56.267 64.176 -17.944 1.00 48.46 289 GLU A O 1
ATOM 2945 N N . ASP D 4 266 ? 54.954 63.863 -16.118 1.00 47.17 290 ASP A N 1
ATOM 2946 C CA . ASP D 4 266 ? 55.495 62.543 -15.769 1.00 46.26 290 ASP A CA 1
ATOM 2947 C C . ASP D 4 266 ? 55.040 61.431 -16.720 1.00 46.13 290 ASP A C 1
ATOM 2948 O O . ASP D 4 266 ? 55.685 60.383 -16.795 1.00 45.33 290 ASP A O 1
ATOM 2953 N N . PHE D 4 267 ? 53.925 61.641 -17.421 1.00 45.36 291 PHE A N 1
ATOM 2954 C CA . PHE D 4 267 ? 53.502 60.707 -18.463 1.00 46.55 291 PHE A CA 1
ATOM 2955 C C . PHE D 4 267 ? 54.614 60.490 -19.484 1.00 48.06 291 PHE A C 1
ATOM 2956 O O . PHE D 4 267 ? 54.745 59.401 -20.046 1.00 49.13 291 PHE A O 1
ATOM 2964 N N . LYS D 4 268 ? 55.418 61.529 -19.710 1.00 49.02 292 LYS A N 1
ATOM 2965 C CA . LYS D 4 268 ? 56.451 61.488 -20.740 1.00 50.24 292 LYS A CA 1
ATOM 2966 C C . LYS D 4 268 ? 57.807 61.056 -20.181 1.00 49.27 292 LYS A C 1
ATOM 2967 O O . LYS D 4 268 ? 58.796 61.055 -20.906 1.00 50.47 292 LYS A O 1
ATOM 2969 N N . SER D 4 269 ? 57.847 60.673 -18.903 1.00 47.79 293 SER A N 1
ATOM 2970 C CA . SER D 4 269 ? 59.092 60.239 -18.261 1.00 46.16 293 SER A CA 1
ATOM 2971 C C . SER D 4 269 ? 59.659 58.950 -18.853 1.00 47.93 293 SER A C 1
ATOM 2972 O O . SER D 4 269 ? 58.914 58.082 -19.316 1.00 49.06 293 SER A O 1
ATOM 2975 N N . ASN D 4 270 ? 60.982 58.825 -18.834 1.00 49.52 294 ASN A N 1
ATOM 2976 C CA . ASN D 4 270 ? 61.624 57.572 -19.226 1.00 50.37 294 ASN A CA 1
ATOM 2977 C C . ASN D 4 270 ? 61.951 56.733 -17.997 1.00 48.82 294 ASN A C 1
ATOM 2978 O O . ASN D 4 270 ? 62.399 55.591 -18.110 1.00 48.17 294 ASN A O 1
ATOM 2983 N N . ASP D 4 271 ? 61.714 57.307 -16.818 1.00 46.22 295 ASP A N 1
ATOM 2984 C CA . ASP D 4 271 ? 61.806 56.549 -15.577 1.00 44.00 295 ASP A CA 1
ATOM 2985 C C . ASP D 4 271 ? 60.509 55.742 -15.390 1.00 43.21 295 ASP A C 1
ATOM 2986 O O . ASP D 4 271 ? 59.412 56.314 -15.361 1.00 42.34 295 ASP A O 1
ATOM 2991 N N . LEU D 4 272 ? 60.631 54.417 -15.283 1.00 40.84 296 LEU A N 1
ATOM 2992 C CA . LEU D 4 272 ? 59.444 53.548 -15.250 1.00 39.94 296 LEU A CA 1
ATOM 2993 C C . LEU D 4 272 ? 58.587 53.748 -13.983 1.00 38.71 296 LEU A C 1
ATOM 2994 O O . LEU D 4 272 ? 57.361 53.780 -14.065 1.00 37.91 296 LEU A O 1
ATOM 2999 N N . HIS D 4 273 ? 59.238 53.902 -12.831 1.00 37.79 297 HIS A N 1
ATOM 3000 C CA . HIS D 4 273 ? 58.547 54.247 -11.588 1.00 37.71 297 HIS A CA 1
ATOM 3001 C C . HIS D 4 273 ? 57.730 55.544 -11.714 1.00 37.58 297 HIS A C 1
ATOM 3002 O O . HIS D 4 273 ? 56.564 55.590 -11.310 1.00 38.02 297 HIS A O 1
ATOM 3009 N N . VAL D 4 274 ? 58.343 56.583 -12.283 1.00 36.91 298 VAL A N 1
ATOM 3010 C CA . VAL D 4 274 ? 57.708 57.904 -12.415 1.00 35.23 298 VAL A CA 1
ATOM 3011 C C . VAL D 4 274 ? 56.461 57.860 -13.314 1.00 34.57 298 VAL A C 1
ATOM 3012 O O . VAL D 4 274 ? 55.408 58.422 -12.951 1.00 33.44 298 VAL A O 1
ATOM 3016 N N . ALA D 4 275 ? 56.578 57.181 -14.463 1.00 32.49 299 ALA A N 1
ATOM 3017 C CA . ALA D 4 275 ? 55.468 57.052 -15.417 1.00 31.95 299 ALA A CA 1
ATOM 3018 C C . ALA D 4 275 ? 54.294 56.266 -14.830 1.00 30.81 299 ALA A C 1
ATOM 3019 O O . ALA D 4 275 ? 53.137 56.629 -15.049 1.00 30.35 299 ALA A O 1
ATOM 3021 N N . GLN D 4 276 ? 54.615 55.194 -14.098 1.00 30.47 300 GLN A N 1
ATOM 3022 C CA . GLN D 4 276 ? 53.631 54.377 -13.369 1.00 30.07 300 GLN A CA 1
ATOM 3023 C C . GLN D 4 276 ? 52.951 55.172 -12.250 1.00 29.61 300 GLN A C 1
ATOM 3024 O O . GLN D 4 276 ? 51.715 55.154 -12.133 1.00 26.33 300 GLN A O 1
ATOM 3030 N N . ARG D 4 277 ? 53.774 55.858 -11.445 1.00 30.31 301 ARG A N 1
ATOM 3031 C CA . ARG D 4 277 ? 53.309 56.816 -10.421 1.00 30.55 301 ARG A CA 1
ATOM 3032 C C . ARG D 4 277 ? 52.298 57.832 -10.978 1.00 31.43 301 ARG A C 1
ATOM 3033 O O . ARG D 4 277 ? 51.278 58.114 -10.328 1.00 32.33 301 ARG A O 1
ATOM 3041 N N . ALA D 4 278 ? 52.574 58.342 -12.186 1.00 31.49 302 ALA A N 1
ATOM 3042 C CA . ALA D 4 278 ? 51.695 59.289 -12.910 1.00 30.26 302 ALA A CA 1
ATOM 3043 C C . ALA D 4 278 ? 50.324 58.729 -13.295 1.00 30.55 302 ALA A C 1
ATOM 3044 O O . ALA D 4 278 ? 49.304 59.400 -13.132 1.00 31.01 302 ALA A O 1
ATOM 3046 N N . VAL D 4 279 ? 50.298 57.514 -13.837 1.00 29.58 303 VAL A N 1
ATOM 3047 C CA . VAL D 4 279 ? 49.030 56.868 -14.215 1.00 28.69 303 VAL A CA 1
ATOM 3048 C C . VAL D 4 279 ? 48.207 56.510 -12.964 1.00 30.03 303 VAL A C 1
ATOM 3049 O O . VAL D 4 279 ? 46.969 56.607 -12.966 1.00 30.05 303 VAL A O 1
ATOM 3053 N N . ALA D 4 280 ? 48.901 56.130 -11.888 1.00 30.17 304 ALA A N 1
ATOM 3054 C CA . ALA D 4 280 ? 48.233 55.777 -10.636 1.00 29.27 304 ALA A CA 1
ATOM 3055 C C . ALA D 4 280 ? 47.586 57.008 -10.039 1.00 30.11 304 ALA A C 1
ATOM 3056 O O . ALA D 4 280 ? 46.409 56.969 -9.637 1.00 29.34 304 ALA A O 1
ATOM 3058 N N . MET D 4 281 ? 48.326 58.117 -9.997 1.00 31.90 305 MET A N 1
ATOM 3059 C CA . MET D 4 281 ? 47.723 59.340 -9.477 1.00 33.16 305 MET A CA 1
ATOM 3060 C C . MET D 4 281 ? 46.646 59.936 -10.399 1.00 31.56 305 MET A C 1
ATOM 3061 O O . MET D 4 281 ? 45.687 60.533 -9.931 1.00 31.71 305 MET A O 1
ATOM 3066 N N . TYR D 4 282 ? 46.764 59.690 -11.699 1.00 32.36 306 TYR A N 1
ATOM 3067 C CA . TYR D 4 282 ? 45.699 59.981 -12.647 1.00 31.41 306 TYR A CA 1
ATOM 3068 C C . TYR D 4 282 ? 44.402 59.206 -12.347 1.00 33.20 306 TYR A C 1
ATOM 3069 O O . TYR D 4 282 ? 43.302 59.782 -12.408 1.00 31.86 306 TYR A O 1
ATOM 3078 N N . PHE D 4 283 ? 44.532 57.898 -12.067 1.00 32.30 307 PHE A N 1
ATOM 3079 C CA . PHE D 4 283 ? 43.395 57.061 -11.680 1.00 30.82 307 PHE A CA 1
ATOM 3080 C C . PHE D 4 283 ? 42.765 57.488 -10.362 1.00 29.43 307 PHE A C 1
ATOM 3081 O O . PHE D 4 283 ? 41.554 57.552 -10.266 1.00 28.93 307 PHE A O 1
ATOM 3089 N N . ILE D 4 284 ? 43.593 57.741 -9.352 1.00 31.16 308 ILE A N 1
ATOM 3090 C CA . ILE D 4 284 ? 43.139 58.143 -8.015 1.00 32.92 308 ILE A CA 1
ATOM 3091 C C . ILE D 4 284 ? 42.428 59.507 -8.061 1.00 34.93 308 ILE A C 1
ATOM 3092 O O . ILE D 4 284 ? 41.373 59.698 -7.429 1.00 34.86 308 ILE A O 1
ATOM 3097 N N . ASP D 4 285 ? 43.003 60.433 -8.828 1.00 35.91 309 ASP A N 1
ATOM 3098 C CA . ASP D 4 285 ? 42.395 61.736 -9.083 1.00 37.16 309 ASP A CA 1
ATOM 3099 C C . ASP D 4 285 ? 41.073 61.636 -9.851 1.00 37.90 309 ASP A C 1
ATOM 3100 O O . ASP D 4 285 ? 40.034 62.073 -9.342 1.00 36.79 309 ASP A O 1
ATOM 3105 N N . ARG D 4 286 ? 41.105 61.060 -11.058 1.00 37.68 310 ARG A N 1
ATOM 3106 C CA . ARG D 4 286 ? 39.952 61.165 -11.967 1.00 37.93 310 ARG A CA 1
ATOM 3107 C C . ARG D 4 286 ? 38.842 60.177 -11.657 1.00 37.01 310 ARG A C 1
ATOM 3108 O O . ARG D 4 286 ? 37.667 60.483 -11.870 1.00 37.47 310 ARG A O 1
ATOM 3116 N N . LEU D 4 287 ? 39.223 59.004 -11.148 1.00 35.97 311 LEU A N 1
ATOM 3117 C CA . LEU D 4 287 ? 38.290 57.907 -10.871 1.00 34.30 311 LEU A CA 1
ATOM 3118 C C . LEU D 4 287 ? 38.039 57.636 -9.385 1.00 33.31 311 LEU A C 1
ATOM 3119 O O . LEU D 4 287 ? 37.239 56.756 -9.054 1.00 34.47 311 LEU A O 1
ATOM 3124 N N . ALA D 4 288 ? 38.731 58.372 -8.516 1.00 32.43 312 ALA A N 1
ATOM 3125 C CA . ALA D 4 288 ? 38.688 58.207 -7.047 1.00 32.18 312 ALA A CA 1
ATOM 3126 C C . ALA D 4 288 ? 38.894 56.763 -6.546 1.00 31.05 312 ALA A C 1
ATOM 3127 O O . ALA D 4 288 ? 38.183 56.311 -5.654 1.00 33.32 312 ALA A O 1
ATOM 3129 N N . LEU D 4 289 ? 39.858 56.041 -7.122 1.00 27.97 313 LEU A N 1
ATOM 3130 C CA . LEU D 4 289 ? 40.204 54.702 -6.614 1.00 25.95 313 LEU A CA 1
ATOM 3131 C C . LEU D 4 289 ? 40.901 54.793 -5.253 1.00 25.80 313 LEU A C 1
ATOM 3132 O O . LEU D 4 289 ? 41.631 55.766 -4.961 1.00 25.26 313 LEU A O 1
ATOM 3137 N N . ARG D 4 290 ? 40.690 53.778 -4.423 1.00 23.09 314 ARG A N 1
ATOM 3138 C CA . ARG D 4 290 ? 41.526 53.615 -3.242 1.00 22.31 314 ARG A CA 1
ATOM 3139 C C . ARG D 4 290 ? 42.924 53.211 -3.720 1.00 22.52 314 ARG A C 1
ATOM 3140 O O . ARG D 4 290 ? 43.071 52.616 -4.787 1.00 23.34 314 ARG A O 1
ATOM 3148 N N . VAL D 4 291 ? 43.927 53.551 -2.919 1.00 23.17 315 VAL A N 1
ATOM 3149 C CA . VAL D 4 291 ? 45.340 53.374 -3.226 1.00 23.49 315 VAL A CA 1
ATOM 3150 C C . VAL D 4 291 ? 45.780 51.906 -3.423 1.00 24.94 315 VAL A C 1
ATOM 3151 O O . VAL D 4 291 ? 46.703 51.631 -4.174 1.00 25.98 315 VAL A O 1
ATOM 3155 N N . GLY D 4 292 ? 45.144 50.977 -2.719 1.00 27.13 316 GLY A N 1
ATOM 3156 C CA . GLY D 4 292 ? 45.404 49.552 -2.897 1.00 26.66 316 GLY A CA 1
ATOM 3157 C C . GLY D 4 292 ? 46.680 49.019 -2.285 1.00 27.66 316 GLY A C 1
ATOM 3158 O O . GLY D 4 292 ? 47.615 48.660 -3.000 1.00 27.18 316 GLY A O 1
ATOM 3159 N N . ASN D 4 293 ? 46.719 48.944 -0.957 1.00 27.68 317 ASN A N 1
ATOM 3160 C CA . ASN D 4 293 ? 47.828 48.308 -0.262 1.00 28.25 317 ASN A CA 1
ATOM 3161 C C . ASN D 4 293 ? 47.834 46.787 -0.497 1.00 30.84 317 ASN A C 1
ATOM 3162 O O . ASN D 4 293 ? 46.781 46.166 -0.707 1.00 28.91 317 ASN A O 1
ATOM 3167 N N . GLU D 4 294 ? 49.028 46.203 -0.470 1.00 32.18 318 GLU A N 1
ATOM 3168 C CA . GLU D 4 294 ? 49.195 44.769 -0.613 1.00 36.42 318 GLU A CA 1
ATOM 3169 C C . GLU D 4 294 ? 48.485 44.023 0.521 1.00 35.28 318 GLU A C 1
ATOM 3170 O O . GLU D 4 294 ? 48.517 44.450 1.680 1.00 36.81 318 GLU A O 1
ATOM 3176 N N . LYS D 4 295 ? 47.863 42.902 0.167 1.00 35.43 319 LYS A N 1
ATOM 3177 C CA . LYS D 4 295 ? 47.175 42.033 1.121 1.00 34.59 319 LYS A CA 1
ATOM 3178 C C . LYS D 4 295 ? 47.902 40.701 1.355 1.00 36.05 319 LYS A C 1
ATOM 3179 O O . LYS D 4 295 ? 48.568 40.183 0.460 1.00 36.00 319 LYS A O 1
ATOM 3185 N N . GLY D 4 296 ? 47.759 40.160 2.564 1.00 38.79 320 GLY A N 1
ATOM 3186 C CA . GLY D 4 296 ? 48.350 38.868 2.942 1.00 41.05 320 GLY A CA 1
ATOM 3187 C C . GLY D 4 296 ? 47.678 37.654 2.322 1.00 41.82 320 GLY A C 1
ATOM 3188 O O . GLY D 4 296 ? 46.606 37.751 1.728 1.00 40.23 320 GLY A O 1
ATOM 3189 N N . GLU D 4 297 ? 48.327 36.497 2.466 1.00 44.25 321 GLU A N 1
ATOM 3190 C CA . GLU D 4 297 ? 47.846 35.234 1.889 1.00 43.50 321 GLU A CA 1
ATOM 3191 C C . GLU D 4 297 ? 46.624 34.719 2.648 1.00 42.18 321 GLU A C 1
ATOM 3192 O O . GLU D 4 297 ? 45.886 33.866 2.149 1.00 42.87 321 GLU A O 1
ATOM 3194 N N . ASP D 4 298 ? 46.415 35.255 3.846 1.00 39.57 322 ASP A N 1
ATOM 3195 C CA . ASP D 4 298 ? 45.285 34.875 4.673 1.00 39.94 322 ASP A CA 1
ATOM 3196 C C . ASP D 4 298 ? 44.132 35.893 4.612 1.00 36.31 322 ASP A C 1
ATOM 3197 O O . ASP D 4 298 ? 43.354 36.015 5.556 1.00 35.44 322 ASP A O 1
ATOM 3202 N N . GLU D 4 299 ? 44.035 36.613 3.496 1.00 33.75 323 GLU A N 1
ATOM 3203 C CA . GLU D 4 299 ? 42.990 37.619 3.284 1.00 32.09 323 GLU A CA 1
ATOM 3204 C C . GLU D 4 299 ? 42.319 37.330 1.963 1.00 29.47 323 GLU A C 1
ATOM 3205 O O . GLU D 4 299 ? 42.868 36.587 1.149 1.00 28.48 323 GLU A O 1
ATOM 3211 N N . ALA D 4 300 ? 41.126 37.883 1.750 1.00 27.48 324 ALA A N 1
ATOM 3212 C CA . ALA D 4 300 ? 40.488 37.809 0.433 1.00 26.64 324 ALA A CA 1
ATOM 3213 C C . ALA D 4 300 ? 41.300 38.614 -0.575 1.00 26.82 324 ALA A C 1
ATOM 3214 O O . ALA D 4 300 ? 41.983 39.581 -0.224 1.00 25.48 324 ALA A O 1
ATOM 3216 N N . ASP D 4 301 ? 41.235 38.182 -1.827 1.00 29.58 325 ASP A N 1
ATOM 3217 C CA . ASP D 4 301 ? 42.023 38.773 -2.907 1.00 31.44 325 ASP A CA 1
ATOM 3218 C C . ASP D 4 301 ? 41.253 39.987 -3.462 1.00 30.53 325 ASP A C 1
ATOM 3219 O O . ASP D 4 301 ? 40.283 39.845 -4.204 1.00 32.74 325 ASP A O 1
ATOM 3224 N N . THR D 4 302 ? 41.636 41.181 -3.021 1.00 28.95 326 THR A N 1
ATOM 3225 C CA . THR D 4 302 ? 40.989 42.399 -3.492 1.00 26.15 326 THR A CA 1
ATOM 3226 C C . THR D 4 302 ? 42.067 43.414 -3.764 1.00 24.20 326 THR A C 1
ATOM 3227 O O . THR D 4 302 ? 43.184 43.293 -3.266 1.00 23.93 326 THR A O 1
ATOM 3231 N N . VAL D 4 303 ? 41.739 44.388 -4.593 1.00 21.24 327 VAL A N 1
ATOM 3232 C CA . VAL D 4 303 ? 42.746 45.315 -5.083 1.00 22.36 327 VAL A CA 1
ATOM 3233 C C . VAL D 4 303 ? 42.244 46.744 -5.038 1.00 21.29 327 VAL A C 1
ATOM 3234 O O . VAL D 4 303 ? 41.040 46.996 -4.957 1.00 21.67 327 VAL A O 1
ATOM 3238 N N . GLY D 4 304 ? 43.185 47.671 -5.051 1.00 22.53 328 GLY A N 1
ATOM 3239 C CA . GLY D 4 304 ? 42.896 49.067 -5.358 1.00 24.38 328 GLY A CA 1
ATOM 3240 C C . GLY D 4 304 ? 43.933 49.488 -6.378 1.00 26.96 328 GLY A C 1
ATOM 3241 O O . GLY D 4 304 ? 44.537 48.649 -7.041 1.00 26.94 328 GLY A O 1
ATOM 3242 N N . CYS D 4 305 ? 44.174 50.784 -6.478 1.00 29.34 329 CYS A N 1
ATOM 3243 C CA . CYS D 4 305 ? 44.976 51.320 -7.571 1.00 30.96 329 CYS A CA 1
ATOM 3244 C C . CYS D 4 305 ? 46.355 50.637 -7.767 1.00 29.82 329 CYS A C 1
ATOM 3245 O O . CYS D 4 305 ? 46.592 50.008 -8.792 1.00 28.79 329 CYS A O 1
ATOM 3248 N N . CYS D 4 306 ? 47.229 50.745 -6.767 1.00 28.64 330 CYS A N 1
ATOM 3249 C CA . CYS D 4 306 ? 48.601 50.265 -6.851 1.00 28.65 330 CYS A CA 1
ATOM 3250 C C . CYS D 4 306 ? 48.722 48.744 -6.996 1.00 28.33 330 CYS A C 1
ATOM 3251 O O . CYS D 4 306 ? 49.790 48.247 -7.381 1.00 29.70 330 CYS A O 1
ATOM 3254 N N . SER D 4 307 ? 47.643 48.012 -6.713 1.00 27.39 331 SER A N 1
ATOM 3255 C CA . SER D 4 307 ? 47.667 46.544 -6.807 1.00 25.99 331 SER A CA 1
ATOM 3256 C C . SER D 4 307 ? 46.851 45.948 -7.989 1.00 25.63 331 SER A C 1
ATOM 3257 O O . SER D 4 307 ? 46.665 44.727 -8.084 1.00 24.65 331 SER A O 1
ATOM 3260 N N . LEU D 4 308 ? 46.364 46.800 -8.891 1.00 26.49 332 LEU A N 1
ATOM 3261 C CA . LEU D 4 308 ? 45.677 46.296 -10.090 1.00 26.54 332 LEU A CA 1
ATOM 3262 C C . LEU D 4 308 ? 46.596 45.365 -10.882 1.00 26.04 332 LEU A C 1
ATOM 3263 O O . LEU D 4 308 ? 47.781 45.615 -11.012 1.00 24.33 332 LEU A O 1
ATOM 3268 N N . ARG D 4 309 ? 46.021 44.274 -11.377 1.00 26.67 333 ARG A N 1
ATOM 3269 C CA . ARG D 4 309 ? 46.748 43.281 -12.157 1.00 26.60 333 ARG A CA 1
ATOM 3270 C C . ARG D 4 309 ? 46.269 43.355 -13.616 1.00 26.68 333 ARG A C 1
ATOM 3271 O O . ARG D 4 309 ? 45.209 43.930 -13.911 1.00 24.36 333 ARG A O 1
ATOM 3279 N N . VAL D 4 310 ? 47.052 42.758 -14.512 1.00 26.97 334 VAL A N 1
ATOM 3280 C CA . VAL D 4 310 ? 46.739 42.739 -15.941 1.00 27.82 334 VAL A CA 1
ATOM 3281 C C . VAL D 4 310 ? 45.296 42.287 -16.237 1.00 29.19 334 VAL A C 1
ATOM 3282 O O . VAL D 4 310 ? 44.608 42.896 -17.067 1.00 28.53 334 VAL A O 1
ATOM 3286 N N . GLU D 4 311 ? 44.844 41.244 -15.538 1.00 28.96 335 GLU A N 1
ATOM 3287 C CA . GLU D 4 311 ? 43.460 40.761 -15.617 1.00 30.95 335 GLU A CA 1
ATOM 3288 C C . GLU D 4 311 ? 42.345 41.773 -15.256 1.00 29.76 335 GLU A C 1
ATOM 3289 O O . GLU D 4 311 ? 41.174 41.539 -15.562 1.00 29.31 335 GLU A O 1
ATOM 3295 N N . HIS D 4 312 ? 42.694 42.872 -14.593 1.00 28.95 336 HIS A N 1
ATOM 3296 C CA . HIS D 4 312 ? 41.669 43.790 -14.062 1.00 26.63 336 HIS A CA 1
ATOM 3297 C C . HIS D 4 312 ? 41.286 44.876 -15.024 1.00 27.35 336 HIS A C 1
ATOM 3298 O O . HIS D 4 312 ? 40.273 45.533 -14.813 1.00 26.30 336 HIS A O 1
ATOM 3305 N N . ILE D 4 313 ? 42.117 45.084 -16.055 1.00 29.28 337 ILE A N 1
ATOM 3306 C CA . ILE D 4 313 ? 41.809 46.030 -17.136 1.00 30.60 337 ILE A CA 1
ATOM 3307 C C . ILE D 4 313 ? 41.785 45.365 -18.517 1.00 32.62 337 ILE A C 1
ATOM 3308 O O . ILE D 4 313 ? 42.462 44.372 -18.769 1.00 30.71 337 ILE A O 1
ATOM 3313 N N . GLN D 4 314 ? 40.985 45.937 -19.408 1.00 36.46 338 GLN A N 1
ATOM 3314 C CA . GLN D 4 314 ? 40.856 45.458 -20.769 1.00 37.73 338 GLN A CA 1
ATOM 3315 C C . GLN D 4 314 ? 40.881 46.690 -21.675 1.00 37.30 338 GLN A C 1
ATOM 3316 O O . GLN D 4 314 ? 40.107 47.625 -21.475 1.00 35.12 338 GLN A O 1
ATOM 3322 N N . LEU D 4 315 ? 41.808 46.696 -22.635 1.00 37.52 339 LEU A N 1
ATOM 3323 C CA . LEU D 4 315 ? 41.983 47.814 -23.569 1.00 39.17 339 LEU A CA 1
ATOM 3324 C C . LEU D 4 315 ? 41.054 47.687 -24.784 1.00 40.15 339 LEU A C 1
ATOM 3325 O O . LEU D 4 315 ? 41.202 46.769 -25.595 1.00 41.16 339 LEU A O 1
ATOM 3330 N N . MET D 4 316 ? 40.104 48.618 -24.879 1.00 41.88 340 MET A N 1
ATOM 3331 C CA . MET D 4 316 ? 39.066 48.656 -25.914 1.00 44.10 340 MET A CA 1
ATOM 3332 C C . MET D 4 316 ? 39.419 49.675 -27.014 1.00 45.86 340 MET A C 1
ATOM 3333 O O . MET D 4 316 ? 40.325 50.494 -26.819 1.00 44.42 340 MET A O 1
ATOM 3338 N N . PRO D 4 317 ? 38.683 49.641 -28.157 1.00 48.49 341 PRO A N 1
ATOM 3339 C CA . PRO D 4 317 ? 38.986 50.424 -29.366 1.00 50.51 341 PRO A CA 1
ATOM 3340 C C . PRO D 4 317 ? 39.282 51.916 -29.191 1.00 51.91 341 PRO A C 1
ATOM 3341 O O . PRO D 4 317 ? 40.390 52.346 -29.542 1.00 54.80 341 PRO A O 1
ATOM 3345 N N . ASP D 4 318 ? 38.351 52.701 -28.654 1.00 51.33 342 ASP A N 1
ATOM 3346 C CA . ASP D 4 318 ? 38.510 54.168 -28.746 1.00 51.23 342 ASP A CA 1
ATOM 3347 C C . ASP D 4 318 ? 39.025 54.856 -27.472 1.00 49.65 342 ASP A C 1
ATOM 3348 O O . ASP D 4 318 ? 38.343 55.709 -26.889 1.00 49.30 342 ASP A O 1
ATOM 3353 N N . ASN D 4 319 ? 40.251 54.499 -27.079 1.00 48.01 343 ASN A N 1
ATOM 3354 C CA . ASN D 4 319 ? 40.889 54.990 -25.845 1.00 46.78 343 ASN A CA 1
ATOM 3355 C C . ASN D 4 319 ? 40.094 54.675 -24.581 1.00 43.92 343 ASN A C 1
ATOM 3356 O O . ASN D 4 319 ? 40.203 55.355 -23.570 1.00 44.90 343 ASN A O 1
ATOM 3361 N N . ILE D 4 320 ? 39.306 53.618 -24.660 1.00 42.04 344 ILE A N 1
ATOM 3362 C CA . ILE D 4 320 ? 38.449 53.193 -23.578 1.00 40.91 344 ILE A CA 1
ATOM 3363 C C . ILE D 4 320 ? 39.111 52.025 -22.806 1.00 39.25 344 ILE A C 1
ATOM 3364 O O . ILE D 4 320 ? 39.559 51.036 -23.402 1.00 36.68 344 ILE A O 1
ATOM 3369 N N . VAL D 4 321 ? 39.226 52.199 -21.487 1.00 37.39 345 VAL A N 1
ATOM 3370 C CA . VAL D 4 321 ? 39.658 51.135 -20.588 1.00 35.07 345 VAL A CA 1
ATOM 3371 C C . VAL D 4 321 ? 38.441 50.591 -19.857 1.00 33.13 345 VAL A C 1
ATOM 3372 O O . VAL D 4 321 ? 37.700 51.339 -19.243 1.00 32.39 345 VAL A O 1
ATOM 3376 N N . ARG D 4 322 ? 38.220 49.287 -19.985 1.00 32.98 346 ARG A N 1
ATOM 3377 C CA . ARG D 4 322 ? 37.258 48.551 -19.177 1.00 32.82 346 ARG A CA 1
ATOM 3378 C C . ARG D 4 322 ? 37.930 47.970 -17.913 1.00 32.86 346 ARG A C 1
ATOM 3379 O O . ARG D 4 322 ? 38.745 47.033 -18.003 1.00 32.15 346 ARG A O 1
ATOM 3387 N N . PHE D 4 323 ? 37.568 48.537 -16.758 1.00 31.59 347 PHE A N 1
ATOM 3388 C CA . PHE D 4 323 ? 37.953 48.042 -15.423 1.00 31.81 347 PHE A CA 1
ATOM 3389 C C . PHE D 4 323 ? 36.967 46.972 -14.930 1.00 31.20 347 PHE A C 1
ATOM 3390 O O . PHE D 4 323 ? 35.758 47.154 -15.024 1.00 32.11 347 PHE A O 1
ATOM 3398 N N . ASP D 4 324 ? 37.470 45.863 -14.402 1.00 31.07 348 ASP A N 1
ATOM 3399 C CA . ASP D 4 324 ? 36.599 44.889 -13.721 1.00 30.24 348 ASP A CA 1
ATOM 3400 C C . ASP D 4 324 ? 37.361 44.186 -12.603 1.00 28.43 348 ASP A C 1
ATOM 3401 O O . ASP D 4 324 ? 38.236 43.344 -12.849 1.00 28.02 348 ASP A O 1
ATOM 3406 N N . PHE D 4 325 ? 37.055 44.556 -11.366 1.00 27.22 349 PHE A N 1
ATOM 3407 C CA . PHE D 4 325 ? 37.823 44.032 -10.226 1.00 23.12 349 PHE A CA 1
ATOM 3408 C C . PHE D 4 325 ? 37.050 44.112 -8.926 1.00 23.36 349 PHE A C 1
ATOM 3409 O O . PHE D 4 325 ? 36.125 44.923 -8.788 1.00 23.88 349 PHE A O 1
ATOM 3417 N N . LEU D 4 326 ? 37.435 43.282 -7.961 1.00 23.91 350 LEU A N 1
ATOM 3418 C CA . LEU D 4 326 ? 36.873 43.368 -6.611 1.00 22.32 350 LEU A CA 1
ATOM 3419 C C . LEU D 4 326 ? 37.744 44.304 -5.791 1.00 21.98 350 LEU A C 1
ATOM 3420 O O . LEU D 4 326 ? 38.972 44.126 -5.703 1.00 23.13 350 LEU A O 1
ATOM 3425 N N . GLY D 4 327 ? 37.116 45.312 -5.200 1.00 20.09 351 GLY A N 1
ATOM 3426 C CA . GLY D 4 327 ? 37.825 46.248 -4.341 1.00 18.67 351 GLY A CA 1
ATOM 3427 C C . GLY D 4 327 ? 37.532 45.974 -2.884 1.00 20.08 351 GLY A C 1
ATOM 3428 O O . GLY D 4 327 ? 37.089 44.878 -2.527 1.00 21.15 351 GLY A O 1
ATOM 3429 N N . LYS D 4 328 ? 37.768 46.973 -2.036 1.00 20.72 352 LYS A N 1
ATOM 3430 C CA . LYS D 4 328 ? 37.445 46.865 -0.613 1.00 21.42 352 LYS A CA 1
ATOM 3431 C C . LYS D 4 328 ? 36.054 46.258 -0.378 1.00 22.46 352 LYS A C 1
ATOM 3432 O O . LYS D 4 328 ? 35.070 46.673 -1.011 1.00 21.70 352 LYS A O 1
ATOM 3438 N N . ASP D 4 329 ? 35.987 45.295 0.545 1.00 23.11 353 ASP A N 1
ATOM 3439 C CA . ASP D 4 329 ? 34.740 44.581 0.897 1.00 22.78 353 ASP A CA 1
ATOM 3440 C C . ASP D 4 329 ? 34.247 43.611 -0.183 1.00 22.88 353 ASP A C 1
ATOM 3441 O O . ASP D 4 329 ? 33.155 43.038 -0.063 1.00 22.92 353 ASP A O 1
ATOM 3446 N N . SER D 4 330 ? 35.091 43.401 -1.205 1.00 24.01 354 SER A N 1
ATOM 3447 C CA . SER D 4 330 ? 34.819 42.495 -2.320 1.00 23.66 354 SER A CA 1
ATOM 3448 C C . SER D 4 330 ? 33.643 43.000 -3.139 1.00 21.42 354 SER A C 1
ATOM 3449 O O . SER D 4 330 ? 32.932 42.223 -3.795 1.00 19.23 354 SER A O 1
ATOM 3452 N N . ILE D 4 331 ? 33.471 44.319 -3.107 1.00 21.94 355 ILE A N 1
ATOM 3453 C CA . ILE D 4 331 ? 32.496 45.009 -3.951 1.00 21.76 355 ILE A CA 1
ATOM 3454 C C . ILE D 4 331 ? 33.140 45.167 -5.306 1.00 22.95 355 ILE A C 1
ATOM 3455 O O . ILE D 4 331 ? 34.283 45.614 -5.414 1.00 24.13 355 ILE A O 1
ATOM 3460 N N . ARG D 4 332 ? 32.408 44.761 -6.335 1.00 25.56 356 ARG A N 1
ATOM 3461 C CA . ARG D 4 332 ? 32.894 44.773 -7.696 1.00 27.80 356 ARG A CA 1
ATOM 3462 C C . ARG D 4 332 ? 32.896 46.184 -8.272 1.00 28.84 356 ARG A C 1
ATOM 3463 O O . ARG D 4 332 ? 31.959 46.946 -8.088 1.00 28.91 356 ARG A O 1
ATOM 3471 N N . TYR D 4 333 ? 33.993 46.537 -8.925 1.00 29.67 357 TYR A N 1
ATOM 3472 C CA . TYR D 4 333 ? 34.094 47.789 -9.631 1.00 30.05 357 TYR A CA 1
ATOM 3473 C C . TYR D 4 333 ? 34.080 47.451 -11.125 1.00 32.29 357 TYR A C 1
ATOM 3474 O O . TYR D 4 333 ? 34.960 46.729 -11.606 1.00 32.58 357 TYR A O 1
ATOM 3483 N N . GLN D 4 334 ? 33.065 47.958 -11.828 1.00 33.02 358 GLN A N 1
ATOM 3484 C CA . GLN D 4 334 ? 32.903 47.787 -13.266 1.00 36.25 358 GLN A CA 1
ATOM 3485 C C . GLN D 4 334 ? 32.708 49.158 -13.865 1.00 36.11 358 GLN A C 1
ATOM 3486 O O . GLN D 4 334 ? 31.783 49.879 -13.485 1.00 35.22 358 GLN A O 1
ATOM 3492 N N . ASN D 4 335 ? 33.596 49.526 -14.783 1.00 36.48 359 ASN A N 1
ATOM 3493 C CA . ASN D 4 335 ? 33.542 50.827 -15.427 1.00 36.66 359 ASN A CA 1
ATOM 3494 C C . ASN D 4 335 ? 34.292 50.844 -16.741 1.00 36.86 359 ASN A C 1
ATOM 3495 O O . ASN D 4 335 ? 35.430 50.361 -16.817 1.00 35.21 359 ASN A O 1
ATOM 3500 N N . ASP D 4 336 ? 33.646 51.408 -17.766 1.00 38.24 360 ASP A N 1
ATOM 3501 C CA . ASP D 4 336 ? 34.304 51.731 -19.042 1.00 39.41 360 ASP A CA 1
ATOM 3502 C C . ASP D 4 336 ? 34.698 53.190 -19.025 1.00 39.53 360 ASP A C 1
ATOM 3503 O O . ASP D 4 336 ? 33.842 54.059 -18.862 1.00 41.08 360 ASP A O 1
ATOM 3508 N N . VAL D 4 337 ? 35.993 53.451 -19.169 1.00 37.89 361 VAL A N 1
ATOM 3509 C CA . VAL D 4 337 ? 36.546 54.783 -18.961 1.00 37.65 361 VAL A CA 1
ATOM 3510 C C . VAL D 4 337 ? 37.328 55.229 -20.190 1.00 38.25 361 VAL A C 1
ATOM 3511 O O . VAL D 4 337 ? 38.261 54.537 -20.630 1.00 37.83 361 VAL A O 1
ATOM 3515 N N . ALA D 4 338 ? 36.945 56.388 -20.733 1.00 36.88 362 ALA A N 1
ATOM 3516 C CA . ALA D 4 338 ? 37.668 57.013 -21.818 1.00 36.06 362 ALA A CA 1
ATOM 3517 C C . ALA D 4 338 ? 38.822 57.794 -21.218 1.00 36.22 362 ALA A C 1
ATOM 3518 O O . ALA D 4 338 ? 38.612 58.752 -20.474 1.00 39.33 362 ALA A O 1
ATOM 3520 N N . VAL D 4 339 ? 40.045 57.368 -21.504 1.00 36.85 363 VAL A N 1
ATOM 3521 C CA . VAL D 4 339 ? 41.227 57.994 -20.897 1.00 36.95 363 VAL A CA 1
ATOM 3522 C C . VAL D 4 339 ? 41.997 58.830 -21.902 1.00 38.91 363 VAL A C 1
ATOM 3523 O O . VAL D 4 339 ? 41.839 58.669 -23.127 1.00 37.91 363 VAL A O 1
ATOM 3527 N N . LEU D 4 340 ? 42.847 59.714 -21.378 1.00 40.13 364 LEU A N 1
ATOM 3528 C CA . LEU D 4 340 ? 43.823 60.413 -22.206 1.00 40.83 364 LEU A CA 1
ATOM 3529 C C . LEU D 4 340 ? 44.552 59.407 -23.110 1.00 42.70 364 LEU A C 1
ATOM 3530 O O . LEU D 4 340 ? 44.885 58.309 -22.663 1.00 43.04 364 LEU A O 1
ATOM 3535 N N . PRO D 4 341 ? 44.752 59.756 -24.402 1.00 44.57 365 PRO A N 1
ATOM 3536 C CA . PRO D 4 341 ? 45.532 58.872 -25.291 1.00 43.00 365 PRO A CA 1
ATOM 3537 C C . PRO D 4 341 ? 46.937 58.544 -24.772 1.00 41.71 365 PRO A C 1
ATOM 3538 O O . PRO D 4 341 ? 47.437 57.457 -25.032 1.00 42.79 365 PRO A O 1
ATOM 3542 N N . GLU D 4 342 ? 47.557 59.479 -24.052 1.00 41.03 366 GLU A N 1
ATOM 3543 C CA . GLU D 4 342 ? 48.874 59.281 -23.465 1.00 39.70 366 GLU A CA 1
ATOM 3544 C C . GLU D 4 342 ? 48.858 58.262 -22.316 1.00 39.98 366 GLU A C 1
ATOM 3545 O O . GLU D 4 342 ? 49.874 57.613 -22.066 1.00 39.58 366 GLU A O 1
ATOM 3547 N N . VAL D 4 343 ? 47.715 58.140 -21.628 1.00 37.85 367 VAL A N 1
ATOM 3548 C CA . VAL D 4 343 ? 47.541 57.179 -20.537 1.00 36.52 367 VAL A CA 1
ATOM 3549 C C . VAL D 4 343 ? 47.219 55.815 -21.130 1.00 36.62 367 VAL A C 1
ATOM 3550 O O . VAL D 4 343 ? 47.723 54.789 -20.661 1.00 36.95 367 VAL A O 1
ATOM 3554 N N . TYR D 4 344 ? 46.391 55.814 -22.171 1.00 35.47 368 TYR A N 1
ATOM 3555 C CA . TYR D 4 344 ? 46.025 54.583 -22.858 1.00 34.47 368 TYR A CA 1
ATOM 3556 C C . TYR D 4 344 ? 47.241 53.885 -23.474 1.00 34.22 368 TYR A C 1
ATOM 3557 O O . TYR D 4 344 ? 47.350 52.658 -23.384 1.00 36.76 368 TYR A O 1
ATOM 3566 N N . ALA D 4 345 ? 48.151 54.665 -24.065 1.00 32.72 369 ALA A N 1
ATOM 3567 C CA . ALA D 4 345 ? 49.405 54.155 -24.628 1.00 33.36 369 ALA A CA 1
ATOM 3568 C C . ALA D 4 345 ? 50.396 53.626 -23.575 1.00 33.57 369 ALA A C 1
ATOM 3569 O O . ALA D 4 345 ? 51.087 52.624 -23.805 1.00 35.14 369 ALA A O 1
ATOM 3571 N N . LEU D 4 346 ? 50.498 54.340 -22.454 1.00 33.39 370 LEU A N 1
ATOM 3572 C CA . LEU D 4 346 ? 51.250 53.905 -21.276 1.00 30.85 370 LEU A CA 1
ATOM 3573 C C . LEU D 4 346 ? 50.736 52.557 -20.733 1.00 31.47 370 LEU A C 1
ATOM 3574 O O . LEU D 4 346 ? 51.528 51.677 -20.446 1.00 32.75 370 LEU A O 1
ATOM 3579 N N . LEU D 4 347 ? 49.416 52.401 -20.633 1.00 30.18 371 LEU A N 1
ATOM 3580 C CA . LEU D 4 347 ? 48.777 51.149 -20.245 1.00 29.71 371 LEU A CA 1
ATOM 3581 C C . LEU D 4 347 ? 49.082 49.967 -21.179 1.00 32.25 371 LEU A C 1
ATOM 3582 O O . LEU D 4 347 ? 49.149 48.819 -20.717 1.00 32.72 371 LEU A O 1
ATOM 3587 N N . GLN D 4 348 ? 49.242 50.238 -22.478 1.00 32.19 372 GLN A N 1
ATOM 3588 C CA . GLN D 4 348 ? 49.674 49.206 -23.425 1.00 33.99 372 GLN A CA 1
ATOM 3589 C C . GLN D 4 348 ? 51.111 48.782 -23.111 1.00 33.06 372 GLN A C 1
ATOM 3590 O O . GLN D 4 348 ? 51.435 47.615 -23.160 1.00 32.23 372 GLN A O 1
ATOM 3596 N N . ARG D 4 349 ? 51.959 49.747 -22.793 1.00 33.76 373 ARG A N 1
ATOM 3597 C CA . ARG D 4 349 ? 53.316 49.488 -22.371 1.00 38.47 373 ARG A CA 1
ATOM 3598 C C . ARG D 4 349 ? 53.339 48.655 -21.079 1.00 36.62 373 ARG A C 1
ATOM 3599 O O . ARG D 4 349 ? 54.116 47.691 -20.958 1.00 36.82 373 ARG A O 1
ATOM 3607 N N . PHE D 4 350 ? 52.476 49.025 -20.129 1.00 34.01 374 PHE A N 1
ATOM 3608 C CA . PHE D 4 350 ? 52.471 48.433 -18.792 1.00 31.26 374 PHE A CA 1
ATOM 3609 C C . PHE D 4 350 ? 51.956 47.002 -18.777 1.00 31.44 374 PHE A C 1
ATOM 3610 O O . PHE D 4 350 ? 52.115 46.318 -17.773 1.00 33.35 374 PHE A O 1
ATOM 3618 N N . THR D 4 351 ? 51.319 46.566 -19.868 1.00 30.62 375 THR A N 1
ATOM 3619 C CA . THR D 4 351 ? 50.702 45.241 -19.920 1.00 30.61 375 THR A CA 1
ATOM 3620 C C . THR D 4 351 ? 51.167 44.329 -21.051 1.00 31.78 375 THR A C 1
ATOM 3621 O O . THR D 4 351 ? 50.778 43.169 -21.077 1.00 32.92 375 THR A O 1
ATOM 3625 N N . ARG D 4 352 ? 51.985 44.814 -21.983 1.00 34.93 376 ARG A N 1
ATOM 3626 C CA . ARG D 4 352 ? 52.071 44.119 -23.275 1.00 38.55 376 ARG A CA 1
ATOM 3627 C C . ARG D 4 352 ? 52.408 42.607 -23.251 1.00 39.47 376 ARG A C 1
ATOM 3628 O O . ARG D 4 352 ? 51.684 41.793 -23.853 1.00 43.56 376 ARG A O 1
ATOM 3636 N N . ARG D 4 353 ? 53.477 42.199 -22.594 1.00 35.91 377 ARG A N 1
ATOM 3637 C CA . ARG D 4 353 ? 53.785 40.775 -22.712 1.00 34.90 377 ARG A CA 1
ATOM 3638 C C . ARG D 4 353 ? 53.555 40.014 -21.393 1.00 32.32 377 ARG A C 1
ATOM 3639 O O . ARG D 4 353 ? 54.065 38.917 -21.199 1.00 30.27 377 ARG A O 1
ATOM 3641 N N . LYS D 4 354 ? 52.755 40.618 -20.513 1.00 30.26 378 LYS A N 1
ATOM 3642 C CA . LYS D 4 354 ? 52.563 40.145 -19.149 1.00 28.13 378 LYS A CA 1
ATOM 3643 C C . LYS D 4 354 ? 51.399 39.162 -19.050 1.00 27.26 378 LYS A C 1
ATOM 3644 O O . LYS D 4 354 ? 50.400 39.304 -19.744 1.00 27.26 378 LYS A O 1
ATOM 3650 N N . SER D 4 355 ? 51.531 38.161 -18.189 1.00 27.11 379 SER A N 1
ATOM 3651 C CA . SER D 4 355 ? 50.424 37.248 -17.960 1.00 28.45 379 SER A CA 1
ATOM 3652 C C . SER D 4 355 ? 49.333 37.910 -17.071 1.00 27.13 379 SER A C 1
ATOM 3653 O O . SER D 4 355 ? 49.594 38.941 -16.420 1.00 26.05 379 SER A O 1
ATOM 3656 N N . PRO D 4 356 ? 48.098 37.369 -17.092 1.00 26.75 380 PRO A N 1
ATOM 3657 C CA . PRO D 4 356 ? 46.960 38.037 -16.391 1.00 26.44 380 PRO A 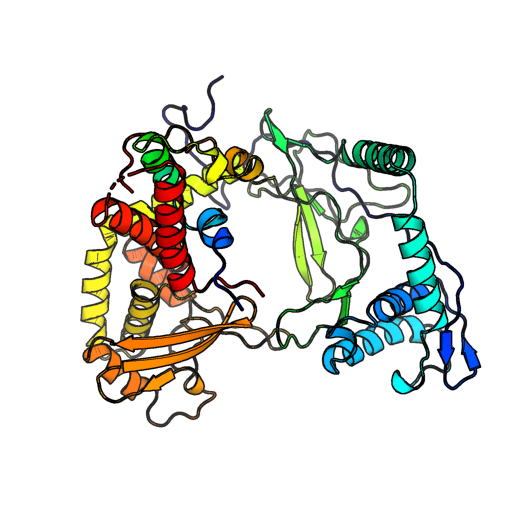CA 1
ATOM 3658 C C . PRO D 4 356 ? 47.152 38.296 -14.880 1.00 26.15 380 PRO A C 1
ATOM 3659 O O . PRO D 4 356 ? 46.706 39.332 -14.372 1.00 25.52 380 PRO A O 1
ATOM 3663 N N . GLY D 4 357 ? 47.836 37.386 -14.188 1.00 25.22 381 GLY A N 1
ATOM 3664 C CA . GLY D 4 357 ? 48.085 37.543 -12.767 1.00 23.50 381 GLY A CA 1
ATOM 3665 C C . GLY D 4 357 ? 49.220 38.459 -12.336 1.00 24.97 381 GLY A C 1
ATOM 3666 O O . GLY D 4 357 ? 49.524 38.533 -11.153 1.00 27.20 381 GLY A O 1
ATOM 3667 N N . MET D 4 358 ? 49.865 39.152 -13.269 1.00 25.34 382 MET A N 1
ATOM 3668 C CA . MET D 4 358 ? 50.974 40.044 -12.930 1.00 23.46 382 MET A CA 1
ATOM 3669 C C . MET D 4 358 ? 50.467 41.462 -12.650 1.00 24.77 382 MET A C 1
ATOM 3670 O O . MET D 4 358 ? 49.424 41.870 -13.205 1.00 24.14 382 MET A O 1
ATOM 3675 N N . ASP D 4 359 ? 51.180 42.198 -11.783 1.00 24.72 383 ASP A N 1
ATOM 3676 C CA . ASP D 4 359 ? 50.844 43.593 -11.457 1.00 27.57 383 ASP A CA 1
ATOM 3677 C C . ASP D 4 359 ? 51.116 44.522 -12.630 1.00 28.02 383 ASP A C 1
ATOM 3678 O O . ASP D 4 359 ? 52.178 44.442 -13.244 1.00 27.85 383 ASP A O 1
ATOM 3683 N N . ILE D 4 360 ? 50.186 45.450 -12.849 1.00 29.78 384 ILE A N 1
ATOM 3684 C CA . ILE D 4 360 ? 50.342 46.569 -13.784 1.00 31.99 384 ILE A CA 1
ATOM 3685 C C . ILE D 4 360 ? 51.370 47.588 -13.293 1.00 32.11 384 ILE A C 1
ATOM 3686 O O . ILE D 4 360 ? 52.247 48.018 -14.057 1.00 33.09 384 ILE A O 1
ATOM 3691 N N . PHE D 4 361 ? 51.249 47.991 -12.028 1.00 31.25 385 PHE A N 1
ATOM 3692 C CA . PHE D 4 361 ? 52.205 48.929 -11.434 1.00 30.50 385 PHE A CA 1
ATOM 3693 C C . PHE D 4 361 ? 53.236 48.216 -10.564 1.00 30.83 385 PHE A C 1
ATOM 3694 O O . PHE D 4 361 ? 53.365 48.506 -9.390 1.00 31.19 385 PHE A O 1
ATOM 3702 N N . ASP D 4 362 ? 53.998 47.311 -11.173 1.00 32.00 386 ASP A N 1
ATOM 3703 C CA . ASP D 4 362 ? 55.000 46.513 -10.459 1.00 32.87 386 ASP A CA 1
ATOM 3704 C C . ASP D 4 362 ? 56.163 47.321 -9.841 1.00 32.93 386 ASP A C 1
ATOM 3705 O O . ASP D 4 362 ? 56.846 46.850 -8.932 1.00 31.55 386 ASP A O 1
ATOM 3710 N N . GLN D 4 363 ? 56.355 48.540 -10.340 1.00 33.10 387 GLN A N 1
ATOM 3711 C CA . GLN D 4 363 ? 57.408 49.440 -9.877 1.00 32.59 387 GLN A CA 1
ATOM 3712 C C . GLN D 4 363 ? 56.860 50.601 -9.016 1.00 32.02 387 GLN A C 1
ATOM 3713 O O . GLN D 4 363 ? 57.555 51.597 -8.807 1.00 32.58 387 GLN A O 1
ATOM 3719 N N . LEU D 4 364 ? 55.627 50.463 -8.528 1.00 29.71 388 LEU A N 1
ATOM 3720 C CA . LEU D 4 364 ? 54.975 51.478 -7.675 1.00 31.27 388 LEU A CA 1
ATOM 3721 C C . LEU D 4 364 ? 54.259 50.879 -6.439 1.00 31.33 388 LEU A C 1
ATOM 3722 O O . LEU D 4 364 ? 53.385 50.017 -6.580 1.00 33.41 388 LEU A O 1
ATOM 3727 N N . ASN D 4 365 ? 54.598 51.350 -5.245 1.00 30.05 389 ASN A N 1
ATOM 3728 C CA . ASN D 4 365 ? 53.814 50.996 -4.048 1.00 31.28 389 ASN A CA 1
ATOM 3729 C C . ASN D 4 365 ? 53.154 52.225 -3.390 1.00 27.70 389 ASN A C 1
ATOM 3730 O O . ASN D 4 365 ? 53.505 53.347 -3.726 1.00 27.58 389 ASN A O 1
ATOM 3735 N N . PRO D 4 366 ? 52.155 52.017 -2.500 1.00 27.12 390 PRO A N 1
ATOM 3736 C CA . PRO D 4 366 ? 51.460 53.161 -1.876 1.00 25.55 390 PRO A CA 1
ATOM 3737 C C . PRO D 4 366 ? 52.367 54.140 -1.117 1.00 26.10 390 PRO A C 1
ATOM 3738 O O . PRO D 4 366 ? 52.127 55.339 -1.150 1.00 25.55 390 PRO A O 1
ATOM 3742 N N . THR D 4 367 ? 53.403 53.625 -0.462 1.00 27.10 391 THR A N 1
ATOM 3743 C CA . THR D 4 367 ? 54.404 54.442 0.241 1.00 30.96 391 THR A CA 1
ATOM 3744 C C . THR D 4 367 ? 55.083 55.486 -0.662 1.00 30.39 391 THR A C 1
ATOM 3745 O O . THR D 4 367 ? 55.234 56.639 -0.279 1.00 29.39 391 THR A O 1
ATOM 3749 N N . GLN D 4 368 ? 55.499 55.058 -1.850 1.00 31.93 392 GLN A N 1
ATOM 3750 C CA . GLN D 4 368 ? 56.159 55.938 -2.815 1.00 31.90 392 GLN A CA 1
ATOM 3751 C C . GLN D 4 368 ? 55.192 56.984 -3.320 1.00 32.44 392 GLN A C 1
ATOM 3752 O O . GLN D 4 368 ? 55.545 58.152 -3.423 1.00 33.47 392 GLN A O 1
ATOM 3758 N N . LEU D 4 369 ? 53.963 56.555 -3.614 1.00 33.23 393 LEU A N 1
ATOM 3759 C CA . LEU D 4 369 ? 52.915 57.461 -4.055 1.00 32.58 393 LEU A CA 1
ATOM 3760 C C . LEU D 4 369 ? 52.556 58.523 -3.000 1.00 32.83 393 LEU A C 1
ATOM 3761 O O . LEU D 4 369 ? 52.455 59.708 -3.326 1.00 34.31 393 LEU A O 1
ATOM 3766 N N . ASN D 4 370 ? 52.386 58.110 -1.747 1.00 30.85 394 ASN A N 1
ATOM 3767 C CA . ASN D 4 370 ? 52.033 59.052 -0.703 1.00 30.63 394 ASN A CA 1
ATOM 3768 C C . ASN D 4 370 ? 53.175 59.978 -0.303 1.00 32.12 394 ASN A C 1
ATOM 3769 O O . ASN D 4 370 ? 52.923 61.104 0.122 1.00 33.21 394 ASN A O 1
ATOM 3774 N N . ASP D 4 371 ? 54.418 59.505 -0.426 1.00 32.74 395 ASP A N 1
ATOM 3775 C CA . ASP D 4 371 ? 55.588 60.359 -0.205 1.00 32.86 395 ASP A CA 1
ATOM 3776 C C . ASP D 4 371 ? 55.701 61.446 -1.278 1.00 33.30 395 ASP A C 1
ATOM 3777 O O . ASP D 4 371 ? 55.905 62.622 -0.955 1.00 32.84 395 ASP A O 1
ATOM 3782 N N . HIS D 4 372 ? 55.518 61.067 -2.540 1.00 32.94 396 HIS A N 1
ATOM 3783 C CA . HIS D 4 372 ? 55.500 62.051 -3.615 1.00 35.10 396 HIS A CA 1
ATOM 3784 C C . HIS D 4 372 ? 54.446 63.149 -3.397 1.00 35.89 396 HIS A C 1
ATOM 3785 O O . HIS D 4 372 ? 54.725 64.325 -3.616 1.00 37.97 396 HIS A O 1
ATOM 3792 N N . LEU D 4 373 ? 53.252 62.751 -2.961 1.00 36.07 397 LEU A N 1
ATOM 3793 C CA . LEU D 4 373 ? 52.139 63.666 -2.689 1.00 35.47 397 LEU A CA 1
ATOM 3794 C C . LEU D 4 373 ? 52.424 64.715 -1.599 1.00 34.35 397 LEU A C 1
ATOM 3795 O O . LEU D 4 373 ? 51.933 65.831 -1.682 1.00 33.71 397 LEU A O 1
ATOM 3800 N N . LYS D 4 374 ? 53.200 64.345 -0.587 1.00 36.37 398 LYS A N 1
ATOM 3801 C CA . LYS D 4 374 ? 53.655 65.281 0.453 1.00 39.02 398 LYS A CA 1
ATOM 3802 C C . LYS D 4 374 ? 54.479 66.454 -0.094 1.00 40.45 398 LYS A C 1
ATOM 3803 O O . LYS D 4 374 ? 54.631 67.464 0.583 1.00 40.98 398 LYS A O 1
ATOM 3809 N N . SER D 4 375 ? 55.023 66.304 -1.305 1.00 41.32 399 SER A N 1
ATOM 3810 C CA . SER D 4 375 ? 55.816 67.349 -1.954 1.00 41.01 399 SER A CA 1
ATOM 3811 C C . SER D 4 375 ? 54.952 68.507 -2.463 1.00 41.70 399 SER A C 1
ATOM 3812 O O . SER D 4 375 ? 55.461 69.612 -2.664 1.00 42.51 399 SER A O 1
ATOM 3815 N N . PHE D 4 376 ? 53.657 68.246 -2.660 1.00 41.65 400 PHE A N 1
ATOM 3816 C CA . PHE D 4 376 ? 52.688 69.254 -3.116 1.00 41.88 400 PHE A CA 1
ATOM 3817 C C . PHE D 4 376 ? 51.978 69.989 -1.976 1.00 42.48 400 PHE A C 1
ATOM 3818 O O . PHE D 4 376 ? 51.592 71.148 -2.132 1.00 43.57 400 PHE A O 1
ATOM 3826 N N . MET D 4 377 ? 51.780 69.296 -0.853 1.00 42.41 401 MET A N 1
ATOM 3827 C CA . MET D 4 377 ? 50.930 69.755 0.240 1.00 40.76 401 MET A CA 1
ATOM 3828 C C . MET D 4 377 ? 51.165 68.873 1.462 1.00 41.45 401 MET A C 1
ATOM 3829 O O . MET D 4 377 ? 51.286 67.652 1.347 1.00 41.98 401 MET A O 1
ATOM 3834 N N . ASP D 4 378 ? 51.255 69.492 2.634 1.00 43.47 402 ASP A N 1
ATOM 3835 C CA . ASP D 4 378 ? 51.445 68.767 3.889 1.00 44.31 402 ASP A CA 1
ATOM 3836 C C . ASP D 4 378 ? 50.215 67.931 4.240 1.00 43.74 402 ASP A C 1
ATOM 3837 O O . ASP D 4 378 ? 49.068 68.389 4.099 1.00 44.12 402 ASP A O 1
ATOM 3842 N N . GLY D 4 379 ? 50.461 66.700 4.687 1.00 41.72 403 GLY A N 1
ATOM 3843 C CA . GLY D 4 379 ? 49.384 65.769 5.004 1.00 38.21 403 GLY A CA 1
ATOM 3844 C C . GLY D 4 379 ? 48.691 65.119 3.810 1.00 36.68 403 GLY A C 1
ATOM 3845 O O . GLY D 4 379 ? 47.837 64.267 4.008 1.00 38.48 403 GLY A O 1
ATOM 3846 N N . LEU D 4 380 ? 49.044 65.492 2.581 1.00 33.18 404 LEU A N 1
ATOM 3847 C CA . LEU D 4 380 ? 48.355 64.950 1.410 1.00 31.50 404 LEU A CA 1
ATOM 3848 C C . LEU D 4 380 ? 48.664 63.461 1.163 1.00 31.48 404 LEU A C 1
ATOM 3849 O O . LEU D 4 380 ? 49.813 63.029 1.181 1.00 31.17 404 LEU A O 1
ATOM 3854 N N . SER D 4 381 ? 47.609 62.684 0.954 1.00 30.03 405 SER A N 1
ATOM 3855 C CA . SER D 4 381 ? 47.726 61.247 0.744 1.00 28.68 405 SER A CA 1
ATOM 3856 C C . SER D 4 381 ? 46.576 60.883 -0.159 1.00 25.84 405 SER A C 1
ATOM 3857 O O . SER D 4 381 ? 45.723 61.725 -0.403 1.00 24.06 405 SER A O 1
ATOM 3860 N N . ALA D 4 382 ? 46.562 59.649 -0.668 1.00 24.17 406 ALA A N 1
ATOM 3861 C CA . ALA D 4 382 ? 45.596 59.240 -1.685 1.00 24.51 406 ALA A CA 1
ATOM 3862 C C . ALA D 4 382 ? 44.130 59.254 -1.265 1.00 24.57 406 ALA A C 1
ATOM 3863 O O . ALA D 4 382 ? 43.252 59.431 -2.125 1.00 25.93 406 ALA A O 1
ATOM 3865 N N . LYS D 4 383 ? 43.851 59.045 0.026 1.00 24.37 407 LYS A N 1
ATOM 3866 C CA . LYS D 4 383 ? 42.459 58.914 0.478 1.00 22.70 407 LYS A CA 1
ATOM 3867 C C . LYS D 4 383 ? 41.775 60.264 0.392 1.00 24.53 407 LYS A C 1
ATOM 3868 O O . LYS D 4 383 ? 40.558 60.344 0.230 1.00 24.06 407 LYS A O 1
ATOM 3874 N N . VAL D 4 384 ? 42.586 61.321 0.467 1.00 27.74 408 VAL A N 1
ATOM 3875 C CA . VAL D 4 384 ? 42.112 62.713 0.435 1.00 28.72 408 VAL A CA 1
ATOM 3876 C C . VAL D 4 384 ? 41.441 63.067 -0.903 1.00 28.73 408 VAL A C 1
ATOM 3877 O O . VAL D 4 384 ? 40.477 63.846 -0.926 1.00 30.59 408 VAL A O 1
ATOM 3881 N N . PHE D 4 385 ? 41.937 62.492 -2.006 1.00 28.87 409 PHE A N 1
ATOM 3882 C CA . PHE D 4 385 ? 41.329 62.694 -3.332 1.00 28.70 409 PHE A CA 1
ATOM 3883 C C . PHE D 4 385 ? 39.920 62.150 -3.399 1.00 29.90 409 PHE A C 1
ATOM 3884 O O . PHE D 4 385 ? 39.085 62.579 -4.214 1.00 30.51 409 PHE A O 1
ATOM 3892 N N . ARG D 4 386 ? 39.657 61.181 -2.544 1.00 29.42 410 ARG A N 1
ATOM 3893 C CA . ARG D 4 386 ? 38.381 60.503 -2.544 1.00 30.98 410 ARG A CA 1
ATOM 3894 C C . ARG D 4 386 ? 37.340 61.379 -1.819 1.00 30.76 410 ARG A C 1
ATOM 3895 O O . ARG D 4 386 ? 36.205 61.535 -2.291 1.00 29.16 410 ARG A O 1
ATOM 3903 N N . THR D 4 387 ? 37.752 61.931 -0.674 1.00 30.51 411 THR A N 1
ATOM 3904 C CA . THR D 4 387 ? 37.006 62.964 0.057 1.00 33.02 411 THR A CA 1
ATOM 3905 C C . THR D 4 387 ? 36.780 64.208 -0.810 1.00 33.94 411 THR A C 1
ATOM 3906 O O . THR D 4 387 ? 35.673 64.759 -0.841 1.00 34.43 411 THR A O 1
ATOM 3910 N N . TYR D 4 388 ? 37.846 64.649 -1.478 1.00 34.64 412 TYR A N 1
ATOM 3911 C CA . TYR D 4 388 ? 37.796 65.766 -2.414 1.00 35.80 412 TYR A CA 1
ATOM 3912 C C . TYR D 4 388 ? 36.805 65.516 -3.556 1.00 35.50 412 TYR A C 1
ATOM 3913 O O . TYR D 4 388 ? 35.969 66.371 -3.861 1.00 35.80 412 TYR A O 1
ATOM 3922 N N . ASN D 4 389 ? 36.902 64.349 -4.174 1.00 34.13 413 ASN A N 1
ATOM 3923 C CA . ASN D 4 389 ? 36.039 63.991 -5.288 1.00 34.90 413 ASN A CA 1
ATOM 3924 C C . ASN D 4 389 ? 34.570 63.897 -4.921 1.00 34.36 413 ASN A C 1
ATOM 3925 O O . ASN D 4 389 ? 33.717 64.275 -5.712 1.00 34.37 413 ASN A O 1
ATOM 3930 N N . ALA D 4 390 ? 34.276 63.359 -3.741 1.00 33.95 414 ALA A N 1
ATOM 3931 C CA . ALA D 4 390 ? 32.896 63.179 -3.308 1.00 33.22 414 ALA A CA 1
ATOM 3932 C C . ALA D 4 390 ? 32.268 64.535 -3.008 1.00 33.26 414 ALA A C 1
ATOM 3933 O O . ALA D 4 390 ? 31.135 64.812 -3.405 1.00 31.00 414 ALA A O 1
ATOM 3935 N N . SER D 4 391 ? 33.038 65.380 -2.326 1.00 34.08 415 SER A N 1
ATOM 3936 C CA . SER D 4 391 ? 32.572 66.695 -1.880 1.00 34.19 415 SER A CA 1
ATOM 3937 C C . SER D 4 391 ? 32.453 67.705 -3.020 1.00 34.88 415 SER A C 1
ATOM 3938 O O . SER D 4 391 ? 31.481 68.448 -3.089 1.00 35.68 415 SER A O 1
ATOM 3941 N N . ILE D 4 392 ? 33.438 67.716 -3.907 1.00 36.78 416 ILE A N 1
ATOM 3942 C CA . ILE D 4 392 ? 33.439 68.611 -5.052 1.00 37.76 416 ILE A CA 1
ATOM 3943 C C . ILE D 4 392 ? 32.368 68.238 -6.072 1.00 38.64 416 ILE A C 1
ATOM 3944 O O . ILE D 4 392 ? 31.894 69.095 -6.806 1.00 40.67 416 ILE A O 1
ATOM 3949 N N . THR D 4 393 ? 31.991 66.965 -6.106 1.00 39.30 417 THR A N 1
ATOM 3950 C CA . THR D 4 393 ? 30.934 66.477 -6.991 1.00 40.06 417 THR A CA 1
ATOM 3951 C C . THR D 4 393 ? 29.554 66.990 -6.548 1.00 40.76 417 THR A C 1
ATOM 3952 O O . THR D 4 393 ? 28.702 67.291 -7.385 1.00 40.85 417 THR A O 1
ATOM 3956 N N . LEU D 4 394 ? 29.335 67.088 -5.239 1.00 40.85 418 LEU A N 1
ATOM 3957 C CA . LEU D 4 394 ? 28.067 67.609 -4.727 1.00 42.71 418 LEU A CA 1
ATOM 3958 C C . LEU D 4 394 ? 27.997 69.135 -4.896 1.00 43.55 418 LEU A C 1
ATOM 3959 O O . LEU D 4 394 ? 26.967 69.679 -5.302 1.00 42.20 418 LEU A O 1
ATOM 3964 N N . ASP D 4 395 ? 29.104 69.799 -4.581 1.00 45.40 419 ASP A N 1
ATOM 3965 C CA . ASP D 4 395 ? 29.249 71.236 -4.735 1.00 47.98 419 ASP A CA 1
ATOM 3966 C C . ASP D 4 395 ? 28.909 71.640 -6.172 1.00 49.03 419 ASP A C 1
ATOM 3967 O O . ASP D 4 395 ? 27.955 72.393 -6.398 1.00 47.31 419 ASP A O 1
ATOM 3972 N N . ARG D 4 396 ? 29.672 71.107 -7.133 1.00 49.76 420 ARG A N 1
ATOM 3973 C CA . ARG D 4 396 ? 29.467 71.371 -8.557 1.00 48.82 420 ARG A CA 1
ATOM 3974 C C . ARG D 4 396 ? 28.009 71.166 -8.991 1.00 49.29 420 ARG A C 1
ATOM 3975 O O . ARG D 4 396 ? 27.442 72.024 -9.655 1.00 51.13 420 ARG A O 1
ATOM 3977 N N . TRP D 4 397 ? 27.403 70.047 -8.609 1.00 48.58 421 TRP A N 1
ATOM 3978 C CA . TRP D 4 397 ? 26.025 69.743 -8.994 1.00 48.88 421 TRP A CA 1
ATOM 3979 C C . TRP D 4 397 ? 25.047 70.825 -8.486 1.00 50.01 421 TRP A C 1
ATOM 3980 O O . TRP D 4 397 ? 24.198 71.292 -9.242 1.00 50.19 421 TRP A O 1
ATOM 3991 N N . PHE D 4 398 ? 25.168 71.209 -7.213 1.00 50.21 422 PHE A N 1
ATOM 3992 C CA . PHE D 4 398 ? 24.331 72.264 -6.628 1.00 51.63 422 PHE A CA 1
ATOM 3993 C C . PHE D 4 398 ? 24.527 73.585 -7.389 1.00 53.61 422 PHE A C 1
ATOM 3994 O O . PHE D 4 398 ? 23.567 74.313 -7.646 1.00 53.96 422 PHE A O 1
ATOM 4002 N N . LYS D 4 399 ? 25.775 73.866 -7.760 1.00 55.49 423 LYS A N 1
ATOM 4003 C CA . LYS D 4 399 ? 26.151 75.128 -8.404 1.00 57.46 423 LYS A CA 1
ATOM 4004 C C . LYS D 4 399 ? 25.849 75.247 -9.900 1.00 59.21 423 LYS A C 1
ATOM 4005 O O . LYS D 4 399 ? 25.589 76.357 -10.385 1.00 60.49 423 LYS A O 1
ATOM 4011 N N . GLU D 4 400 ? 25.888 74.131 -10.629 1.00 60.28 424 GLU A N 1
ATOM 4012 C CA . GLU D 4 400 ? 25.587 74.167 -12.067 1.00 60.95 424 GLU A CA 1
ATOM 4013 C C . GLU D 4 400 ? 24.287 73.489 -12.479 1.00 60.90 424 GLU A C 1
ATOM 4014 O O . GLU D 4 400 ? 23.930 73.506 -13.657 1.00 61.18 424 GLU A O 1
ATOM 4020 N N . LYS D 4 401 ? 23.584 72.901 -11.513 1.00 60.91 425 LYS A N 1
ATOM 4021 C CA . LYS D 4 401 ? 22.236 72.387 -11.748 1.00 61.68 425 LYS A CA 1
ATOM 4022 C C . LYS D 4 401 ? 21.281 72.714 -10.585 1.00 62.23 425 LYS A C 1
ATOM 4023 O O . LYS D 4 401 ? 20.836 71.808 -9.889 1.00 62.06 425 LYS A O 1
ATOM 4025 N N . PRO D 4 402 ? 20.953 74.016 -10.382 1.00 63.37 426 PRO A N 1
ATOM 4026 C CA . PRO D 4 402 ? 20.155 74.472 -9.227 1.00 63.27 426 PRO A CA 1
ATOM 4027 C C . PRO D 4 402 ? 18.680 74.060 -9.254 1.00 64.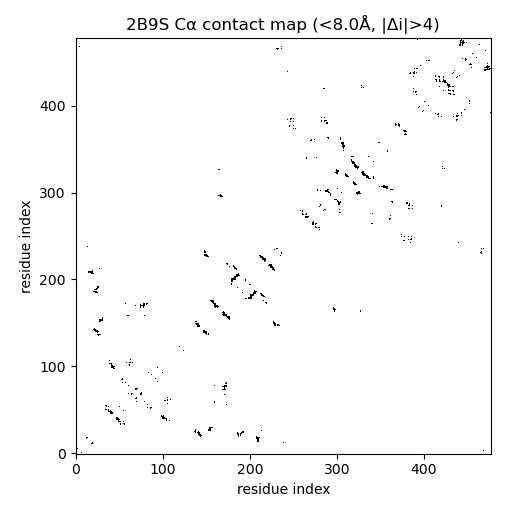06 426 PRO A C 1
ATOM 4028 O O . PRO D 4 402 ? 18.058 73.900 -8.194 1.00 63.32 426 PRO A O 1
ATOM 4032 N N . TRP D 4 407 ? 10.251 74.626 -6.240 1.00 67.18 431 TRP A N 1
ATOM 4033 C CA . TRP D 4 407 ? 9.690 73.279 -6.112 1.00 67.23 431 TRP A CA 1
ATOM 4034 C C . TRP D 4 407 ? 9.237 72.930 -4.701 1.00 65.60 431 TRP A C 1
ATOM 4035 O O . TRP D 4 407 ? 9.654 73.548 -3.718 1.00 63.65 431 TRP A O 1
ATOM 4046 N N . SER D 4 408 ? 8.392 71.907 -4.632 1.00 64.61 432 SER A N 1
ATOM 4047 C CA . SER D 4 408 ? 7.959 71.286 -3.387 1.00 65.42 432 SER A CA 1
ATOM 4048 C C . SER D 4 408 ? 9.147 70.825 -2.506 1.00 65.87 432 SER A C 1
ATOM 4049 O O . SER D 4 408 ? 10.234 70.522 -3.017 1.00 65.06 432 SER A O 1
ATOM 4052 N N . THR D 4 409 ? 8.938 70.780 -1.187 1.00 65.75 433 THR A N 1
ATOM 4053 C CA . THR D 4 409 ? 9.955 70.267 -0.259 1.00 65.62 433 THR A CA 1
ATOM 4054 C C . THR D 4 409 ? 10.355 68.819 -0.577 1.00 65.71 433 THR A C 1
ATOM 4055 O O . THR D 4 409 ? 11.502 68.430 -0.350 1.00 66.37 433 THR A O 1
ATOM 4057 N N . ALA D 4 410 ? 9.411 68.037 -1.107 1.00 64.59 434 ALA A N 1
ATOM 4058 C CA . ALA D 4 410 ? 9.664 66.648 -1.497 1.00 62.83 434 ALA A CA 1
ATOM 4059 C C . ALA D 4 410 ? 10.380 66.548 -2.842 1.00 62.46 434 ALA A C 1
ATOM 4060 O O . ALA D 4 410 ? 11.274 65.716 -3.005 1.00 61.73 434 ALA A O 1
ATOM 4062 N N . ASP D 4 411 ? 9.988 67.396 -3.797 1.00 61.76 435 ASP A N 1
ATOM 4063 C CA . ASP D 4 411 ? 10.643 67.454 -5.112 1.00 60.68 435 ASP A CA 1
ATOM 4064 C C . ASP D 4 411 ? 12.100 67.889 -5.005 1.00 59.41 435 ASP A C 1
ATOM 4065 O O . ASP D 4 411 ? 12.941 67.466 -5.803 1.00 59.42 435 ASP A O 1
ATOM 4070 N N . LYS D 4 412 ? 12.387 68.746 -4.026 1.00 57.96 436 LYS A N 1
ATOM 4071 C CA . LYS D 4 412 ? 13.746 69.233 -3.804 1.00 56.97 436 LYS A CA 1
ATOM 4072 C C . LYS D 4 412 ? 14.618 68.157 -3.128 1.00 55.81 436 LYS A C 1
ATOM 4073 O O . LYS D 4 412 ? 15.848 68.210 -3.213 1.00 56.26 436 LYS A O 1
ATOM 4075 N N . LEU D 4 413 ? 13.968 67.185 -2.479 1.00 53.91 437 LEU A N 1
ATOM 4076 C CA . LEU D 4 413 ? 14.644 66.039 -1.880 1.00 51.97 437 LEU A CA 1
ATOM 4077 C C . LEU D 4 413 ? 14.994 64.977 -2.920 1.00 51.02 437 LEU A C 1
ATOM 4078 O O . LEU D 4 413 ? 16.080 64.410 -2.880 1.00 49.63 437 LEU A O 1
ATOM 4083 N N . ALA D 4 414 ? 14.072 64.696 -3.840 1.00 50.09 438 ALA A N 1
ATOM 4084 C CA . ALA D 4 414 ? 14.350 63.779 -4.950 1.00 48.28 438 ALA A CA 1
ATOM 4085 C C . ALA D 4 414 ? 15.565 64.284 -5.726 1.00 46.40 438 ALA A C 1
ATOM 4086 O O . ALA D 4 414 ? 16.385 63.494 -6.204 1.00 45.64 438 ALA A O 1
ATOM 4088 N N . TYR D 4 415 ? 15.662 65.610 -5.832 1.00 45.24 439 TYR A N 1
ATOM 4089 C CA . TYR D 4 415 ? 16.808 66.300 -6.428 1.00 43.75 439 TYR A CA 1
ATOM 4090 C C . TYR D 4 415 ? 18.089 66.086 -5.599 1.00 44.70 439 TYR A C 1
ATOM 4091 O O . TYR D 4 415 ? 19.190 65.962 -6.149 1.00 43.85 439 TYR A O 1
ATOM 4100 N N . PHE D 4 416 ? 17.943 66.069 -4.275 1.00 44.45 440 PHE A N 1
ATOM 4101 C CA . PHE D 4 416 ? 19.058 65.736 -3.408 1.00 44.60 440 PHE A CA 1
ATOM 4102 C C . PHE D 4 416 ? 19.482 64.266 -3.570 1.00 44.14 440 PHE A C 1
ATOM 4103 O O . PHE D 4 416 ? 20.656 63.982 -3.811 1.00 44.88 440 PHE A O 1
ATOM 4111 N N . ASN D 4 417 ? 18.527 63.349 -3.431 1.00 44.22 441 ASN A N 1
ATOM 4112 C CA . ASN D 4 417 ? 18.747 61.918 -3.629 1.00 45.42 441 ASN A CA 1
ATOM 4113 C C . ASN D 4 417 ? 19.551 61.626 -4.897 1.00 45.44 441 ASN A C 1
ATOM 4114 O O . ASN D 4 417 ? 20.446 60.767 -4.868 1.00 45.86 441 ASN A O 1
ATOM 4119 N N . LYS D 4 418 ? 19.242 62.350 -5.982 1.00 43.29 442 LYS A N 1
ATOM 4120 C CA . LYS D 4 418 ? 19.902 62.179 -7.287 1.00 42.88 442 LYS A CA 1
ATOM 4121 C C . LYS D 4 418 ? 21.342 62.703 -7.313 1.00 41.47 442 LYS A C 1
ATOM 4122 O O . LYS D 4 418 ? 22.218 62.122 -7.964 1.00 40.93 442 LYS A O 1
ATOM 4124 N N . ALA D 4 419 ? 21.575 63.808 -6.616 1.00 39.96 443 ALA A N 1
ATOM 4125 C CA . ALA D 4 419 ? 22.931 64.364 -6.477 1.00 38.55 443 ALA A CA 1
ATOM 4126 C C . ALA D 4 419 ? 23.793 63.506 -5.523 1.00 37.24 443 ALA A C 1
ATOM 4127 O O . ALA D 4 419 ? 25.006 63.398 -5.713 1.00 37.29 443 ALA A O 1
ATOM 4129 N N . ASN D 4 420 ? 23.151 62.928 -4.504 1.00 34.37 444 ASN A N 1
ATOM 4130 C CA . ASN D 4 420 ? 23.770 61.954 -3.606 1.00 34.47 444 ASN A CA 1
ATOM 4131 C C . ASN D 4 420 ? 24.136 60.649 -4.328 1.00 35.38 444 ASN A C 1
ATOM 4132 O O . ASN D 4 420 ? 25.214 60.080 -4.072 1.00 36.96 444 ASN A O 1
ATOM 4137 N N . THR D 4 421 ? 23.217 60.180 -5.191 1.00 34.82 445 THR A N 1
ATOM 4138 C CA . THR D 4 421 ? 23.378 58.981 -6.037 1.00 34.35 445 THR A CA 1
ATOM 4139 C C . THR D 4 421 ? 24.583 59.137 -6.965 1.00 36.16 445 THR A C 1
ATOM 4140 O O . THR D 4 421 ? 25.331 58.187 -7.166 1.00 37.40 445 THR A O 1
ATOM 4144 N N . GLU D 4 422 ? 24.790 60.326 -7.521 1.00 38.02 446 GLU A N 1
ATOM 4145 C CA . GLU D 4 422 ? 25.957 60.530 -8.376 1.00 40.29 446 GLU A CA 1
ATOM 4146 C C . GLU D 4 422 ? 27.279 60.366 -7.598 1.00 39.37 446 GLU A C 1
ATOM 4147 O O . GLU D 4 422 ? 28.242 59.788 -8.111 1.00 39.23 446 GLU A O 1
ATOM 4153 N N . VAL D 4 423 ? 27.304 60.898 -6.377 1.00 37.10 447 VAL A N 1
ATOM 4154 C CA . VAL D 4 423 ? 28.415 60.737 -5.430 1.00 36.15 447 VAL A CA 1
ATOM 4155 C C . VAL D 4 423 ? 28.671 59.253 -5.092 1.00 34.13 447 VAL A C 1
ATOM 4156 O O . VAL D 4 423 ? 29.806 58.799 -5.150 1.00 32.41 447 VAL A O 1
ATOM 4160 N N . ALA D 4 424 ? 27.608 58.512 -4.780 1.00 32.32 448 ALA A N 1
ATOM 4161 C CA . ALA D 4 424 ? 27.693 57.099 -4.435 1.00 31.41 448 ALA A CA 1
ATOM 4162 C C . ALA D 4 424 ? 28.182 56.213 -5.591 1.00 33.96 448 ALA A C 1
ATOM 4163 O O . ALA D 4 424 ? 28.909 55.234 -5.362 1.00 34.79 448 ALA A O 1
ATOM 4165 N N . ILE D 4 425 ? 27.787 56.550 -6.821 1.00 34.06 449 ILE A N 1
ATOM 4166 C CA . ILE D 4 425 ? 28.257 55.845 -8.033 1.00 33.57 449 ILE A CA 1
ATOM 4167 C C . ILE D 4 425 ? 29.761 56.035 -8.267 1.00 33.48 449 ILE A C 1
ATOM 4168 O O . ILE D 4 425 ? 30.474 55.061 -8.531 1.00 33.52 449 ILE A O 1
ATOM 4173 N N . LEU D 4 426 ? 30.228 57.279 -8.142 1.00 32.89 450 LEU A N 1
ATOM 4174 C CA . LEU D 4 426 ? 31.643 57.622 -8.233 1.00 32.61 450 LEU A CA 1
ATOM 4175 C C . LEU D 4 426 ? 32.492 56.831 -7.222 1.00 32.12 450 LEU A C 1
ATOM 4176 O O . LEU D 4 426 ? 33.606 56.374 -7.537 1.00 32.50 450 LEU A O 1
ATOM 4181 N N . CYS D 4 427 ? 31.946 56.677 -6.015 1.00 30.15 451 CYS A N 1
ATOM 4182 C CA . CYS D 4 427 ? 32.601 56.007 -4.898 1.00 27.99 451 CYS A CA 1
ATOM 4183 C C . CYS D 4 427 ? 32.455 54.491 -4.946 1.00 27.29 451 CYS A C 1
ATOM 4184 O O . CYS D 4 427 ? 33.214 53.764 -4.289 1.00 25.96 451 CYS A O 1
ATOM 4187 N N . ASN D 4 428 ? 31.456 54.042 -5.697 1.00 25.79 452 ASN A N 1
ATOM 4188 C CA . ASN D 4 428 ? 31.106 52.628 -5.873 1.00 26.02 452 ASN A CA 1
ATOM 4189 C C . ASN D 4 428 ? 30.564 51.974 -4.591 1.00 26.00 452 ASN A C 1
ATOM 4190 O O . ASN D 4 428 ? 30.829 50.795 -4.276 1.00 26.08 452 ASN A O 1
ATOM 4195 N N . HIS D 4 429 ? 29.769 52.754 -3.872 1.00 25.39 453 HIS A N 1
ATOM 4196 C CA . HIS D 4 429 ? 29.087 52.287 -2.673 1.00 25.59 453 HIS A CA 1
ATOM 4197 C C . HIS D 4 429 ? 27.834 51.478 -3.008 1.00 26.57 453 HIS A C 1
ATOM 4198 O O . HIS D 4 429 ? 26.974 51.930 -3.770 1.00 27.29 453 HIS A O 1
ATOM 4205 N N . GLN D 4 430 ? 27.771 50.260 -2.466 1.00 28.41 454 GLN A N 1
ATOM 4206 C CA . GLN D 4 430 ? 26.756 49.275 -2.817 1.00 29.50 454 GLN A CA 1
ATOM 4207 C C . GLN D 4 430 ? 26.160 48.542 -1.611 1.00 30.85 454 GLN A C 1
ATOM 4208 O O . GLN D 4 430 ? 26.819 48.337 -0.594 1.00 30.87 454 GLN A O 1
ATOM 4214 N N . LYS D 4 431 ? 24.893 48.159 -1.744 1.00 31.48 455 LYS A N 1
ATOM 4215 C CA . LYS D 4 431 ? 24.150 47.476 -0.691 1.00 32.18 455 LYS A CA 1
ATOM 4216 C C . LYS D 4 431 ? 23.494 46.268 -1.344 1.00 32.65 455 LYS A C 1
ATOM 4217 O O . LYS D 4 431 ? 23.020 46.346 -2.477 1.00 31.38 455 LYS A O 1
ATOM 4219 N N . SER D 4 432 ? 23.466 45.144 -0.658 1.00 35.17 456 SER A N 1
ATOM 4220 C CA . SER D 4 432 ? 22.759 44.012 -1.217 1.00 39.83 456 SER A CA 1
ATOM 4221 C C . SER D 4 432 ? 21.390 43.892 -0.537 1.00 43.01 456 SER A C 1
ATOM 4222 O O . SER D 4 432 ? 20.360 44.364 -1.056 1.00 44.61 456 SER A O 1
ATOM 4226 N N . LYS E 5 11 ? 22.704 43.850 -6.369 1.00 45.68 211 LYS B N 1
ATOM 4227 C CA . LYS E 5 11 ? 23.285 44.963 -5.554 1.00 45.02 211 LYS B CA 1
ATOM 4228 C C . LYS E 5 11 ? 22.835 46.343 -6.006 1.00 43.87 211 LYS B C 1
ATOM 4229 O O . LYS E 5 11 ? 22.857 46.656 -7.187 1.00 46.19 211 LYS B O 1
ATOM 4235 N N . ALA E 5 12 ? 22.443 47.169 -5.050 1.00 41.86 212 ALA B N 1
ATOM 4236 C CA . ALA E 5 12 ? 21.978 48.513 -5.339 1.00 39.48 212 ALA B CA 1
ATOM 4237 C C . ALA E 5 12 ? 23.005 49.549 -4.882 1.00 37.18 212 ALA B C 1
ATOM 4238 O O . ALA E 5 12 ? 23.866 49.255 -4.059 1.00 36.19 212 ALA B O 1
ATOM 4240 N N . VAL E 5 13 ? 22.903 50.751 -5.438 1.00 35.39 213 VAL B N 1
ATOM 4241 C CA . VAL E 5 13 ? 23.686 51.915 -5.022 1.00 36.10 213 VAL B CA 1
ATOM 4242 C C . VAL E 5 13 ? 23.337 52.258 -3.556 1.00 36.04 213 VAL B C 1
ATOM 4243 O O . VAL E 5 13 ? 22.164 52.209 -3.139 1.00 34.09 213 VAL B O 1
ATOM 4247 N N . SER E 5 14 ? 24.369 52.594 -2.785 1.00 34.15 214 SER B N 1
ATOM 4248 C CA . SER E 5 14 ? 24.225 52.850 -1.367 1.00 31.96 214 SER B CA 1
ATOM 4249 C C . SER E 5 14 ? 24.605 54.298 -1.109 1.00 32.01 214 SER B C 1
ATOM 4250 O O . SER E 5 14 ? 25.730 54.728 -1.402 1.00 32.09 214 SER B O 1
ATOM 4253 N N . LEU E 5 15 ? 23.660 55.054 -0.565 1.00 30.49 215 LEU B N 1
ATOM 4254 C CA . LEU E 5 15 ? 23.829 56.493 -0.434 1.00 31.11 215 LEU B CA 1
ATOM 4255 C C . LEU E 5 15 ? 24.402 56.920 0.925 1.00 29.54 215 LEU B C 1
ATOM 4256 O O . LEU E 5 15 ? 24.942 58.038 1.061 1.00 28.00 215 LEU B O 1
ATOM 4261 N N . GLY E 5 16 ? 24.318 56.013 1.903 1.00 28.77 216 GLY B N 1
ATOM 4262 C CA . GLY E 5 16 ? 24.732 56.285 3.283 1.00 29.56 216 GLY B CA 1
ATOM 4263 C C . GLY E 5 16 ? 26.210 56.569 3.480 1.00 30.08 216 GLY B C 1
ATOM 4264 O O . GLY E 5 16 ? 26.585 57.584 4.078 1.00 32.06 216 GLY B O 1
ATOM 4265 N N . THR E 5 17 ? 27.051 55.677 2.963 1.00 28.48 217 THR B N 1
ATOM 4266 C CA . THR E 5 17 ? 28.500 55.756 3.154 1.00 24.78 217 THR B CA 1
ATOM 4267 C C . THR E 5 17 ? 29.095 57.120 2.793 1.00 24.27 217 THR B C 1
ATOM 4268 O O . THR E 5 17 ? 29.908 57.651 3.541 1.00 21.60 217 THR B O 1
ATOM 4272 N N . SER E 5 18 ? 28.695 57.680 1.646 1.00 25.64 218 SER B N 1
ATOM 4273 C CA . SER E 5 18 ? 29.206 58.985 1.224 1.00 26.10 218 SER B CA 1
ATOM 4274 C C . SER E 5 18 ? 28.728 60.127 2.134 1.00 28.38 218 SER B C 1
ATOM 4275 O O . SER E 5 18 ? 29.501 61.020 2.457 1.00 29.71 218 SER B O 1
ATOM 4278 N N . LYS E 5 19 ? 27.468 60.096 2.558 1.00 29.66 219 LYS B N 1
ATOM 4279 C CA . LYS E 5 19 ? 26.970 61.133 3.449 1.00 32.36 219 LYS B CA 1
ATOM 4280 C C . LYS E 5 19 ? 27.643 61.056 4.822 1.00 32.53 219 LYS B C 1
ATOM 4281 O O . LYS E 5 19 ? 27.984 62.086 5.405 1.00 34.47 219 LYS B O 1
ATOM 4283 N N . ILE E 5 20 ? 27.836 59.831 5.316 1.00 32.08 220 ILE B N 1
ATOM 4284 C CA . ILE E 5 20 ? 28.428 59.558 6.635 1.00 31.62 220 ILE B CA 1
ATOM 4285 C C . ILE E 5 20 ? 29.915 59.921 6.726 1.00 30.84 220 ILE B C 1
ATOM 4286 O O . ILE E 5 20 ? 30.385 60.320 7.803 1.00 29.12 220 ILE B O 1
ATOM 4291 N N . ASN E 5 21 ? 30.657 59.730 5.623 1.00 27.85 221 ASN B N 1
ATOM 4292 C CA . ASN E 5 21 ? 32.136 59.719 5.673 1.00 26.44 221 ASN B CA 1
ATOM 4293 C C . ASN E 5 21 ? 32.819 60.669 4.714 1.00 24.77 221 ASN B C 1
ATOM 4294 O O . ASN E 5 21 ? 33.945 61.088 4.987 1.00 25.12 221 ASN B O 1
ATOM 4299 N N . TYR E 5 22 ? 32.165 60.968 3.590 1.00 22.90 222 TYR B N 1
ATOM 4300 C CA . TYR E 5 22 ? 32.852 61.497 2.406 1.00 24.92 222 TYR B CA 1
ATOM 4301 C C . TYR E 5 22 ? 32.508 62.927 1.972 1.00 27.59 222 TYR B C 1
ATOM 4302 O O . TYR E 5 22 ? 33.369 63.634 1.445 1.00 29.81 222 TYR B O 1
ATOM 4311 N N . ILE E 5 23 ? 31.252 63.337 2.158 1.00 28.33 223 ILE B N 1
ATOM 4312 C CA . ILE E 5 23 ? 30.798 64.680 1.782 1.00 28.11 223 ILE B CA 1
ATOM 4313 C C . ILE E 5 23 ? 30.947 65.645 2.981 1.00 28.73 223 ILE B C 1
ATOM 4314 O O . ILE E 5 23 ? 30.539 65.320 4.094 1.00 26.65 223 ILE B O 1
ATOM 4319 N N . ASP E 5 24 ? 31.557 66.811 2.758 1.00 29.01 224 ASP B N 1
ATOM 4320 C CA . ASP E 5 24 ? 31.614 67.837 3.785 1.00 30.97 224 ASP B CA 1
ATOM 4321 C C . ASP E 5 24 ? 30.158 68.117 4.214 1.00 32.25 224 ASP B C 1
ATOM 4322 O O . ASP E 5 24 ? 29.310 68.429 3.366 1.00 34.45 224 ASP B O 1
ATOM 4327 N N . PRO E 5 25 ? 29.832 67.916 5.507 1.00 32.92 225 PRO B N 1
ATOM 4328 C CA . PRO E 5 25 ? 28.424 68.083 5.908 1.00 32.84 225 PRO B CA 1
ATOM 4329 C C . PRO E 5 25 ? 27.934 69.548 5.815 1.00 34.45 225 PRO B C 1
ATOM 4330 O O . PRO E 5 25 ? 26.728 69.794 5.765 1.00 34.50 225 PRO B O 1
ATOM 4334 N N . ARG E 5 26 ? 28.882 70.490 5.783 1.00 35.52 226 ARG B N 1
ATOM 4335 C CA . ARG E 5 26 ? 28.617 71.911 5.585 1.00 35.11 226 ARG B CA 1
ATOM 4336 C C . ARG E 5 26 ? 28.077 72.203 4.181 1.00 36.45 226 ARG B C 1
ATOM 4337 O O . ARG E 5 26 ? 27.398 73.212 3.974 1.00 37.66 226 ARG B O 1
ATOM 4345 N N . ILE E 5 27 ? 28.393 71.343 3.213 1.00 37.10 227 ILE B N 1
ATOM 4346 C CA . ILE E 5 27 ? 27.818 71.464 1.864 1.00 37.91 227 ILE B CA 1
ATOM 4347 C C . ILE E 5 27 ? 26.314 71.155 1.917 1.00 39.48 227 ILE B C 1
ATOM 4348 O O . ILE E 5 27 ? 25.497 71.919 1.410 1.00 40.78 227 ILE B O 1
ATOM 4353 N N . ILE E 5 28 ? 25.963 70.041 2.560 1.00 40.73 228 ILE B N 1
ATOM 4354 C CA . ILE E 5 28 ? 24.578 69.639 2.762 1.00 40.77 228 ILE B CA 1
ATOM 4355 C C . ILE E 5 28 ? 23.780 70.662 3.596 1.00 42.59 228 ILE B C 1
ATOM 4356 O O . ILE E 5 28 ? 22.693 71.089 3.191 1.00 42.50 228 ILE B O 1
ATOM 4361 N N . CYS E 5 29 ? 24.329 71.052 4.744 1.00 43.46 229 CYS B N 1
ATOM 4362 C CA . CYS E 5 29 ? 23.700 72.046 5.622 1.00 44.78 229 CYS B CA 1
ATOM 4363 C C . CYS E 5 29 ? 23.448 73.430 4.988 1.00 45.72 229 CYS B C 1
ATOM 4364 O O . CYS E 5 29 ? 22.362 73.977 5.176 1.00 46.18 229 CYS B O 1
ATOM 4367 N N . SER E 5 30 ? 24.424 73.976 4.250 1.00 46.01 230 SER B N 1
ATOM 4368 C CA . SER E 5 30 ? 24.237 75.222 3.460 1.00 47.62 230 SER B CA 1
ATOM 4369 C C . SER E 5 30 ? 23.066 75.184 2.493 1.00 48.87 230 SER B C 1
ATOM 4370 O O . SER E 5 30 ? 22.235 76.103 2.461 1.00 49.44 230 SER B O 1
ATOM 4373 N N . TRP E 5 31 ? 23.027 74.123 1.690 1.00 47.93 231 TRP B N 1
ATOM 4374 C CA . TRP E 5 31 ? 22.033 73.980 0.650 1.00 46.79 231 TRP B CA 1
ATOM 4375 C C . TRP E 5 31 ? 20.651 73.755 1.262 1.00 49.49 231 TRP B C 1
ATOM 4376 O O . TRP E 5 31 ? 19.652 74.261 0.745 1.00 52.07 231 TRP B O 1
ATOM 4387 N N . ALA E 5 32 ? 20.596 73.014 2.365 1.00 51.64 232 ALA B N 1
ATOM 4388 C CA . ALA E 5 32 ? 19.328 72.750 3.051 1.00 53.38 232 ALA B CA 1
ATOM 4389 C C . ALA E 5 32 ? 18.704 74.002 3.695 1.00 55.34 232 ALA B C 1
ATOM 4390 O O . ALA E 5 32 ? 17.475 74.108 3.775 1.00 56.06 232 ALA B O 1
ATOM 4392 N N . LYS E 5 33 ? 19.542 74.935 4.160 1.00 55.94 233 LYS B N 1
ATOM 4393 C CA . LYS E 5 33 ? 19.049 76.187 4.741 1.00 56.57 233 LYS B CA 1
ATOM 4394 C C . LYS E 5 33 ? 18.698 77.214 3.660 1.00 57.31 233 LYS B C 1
ATOM 4395 O O . LYS E 5 33 ? 17.775 78.013 3.838 1.00 58.16 233 LYS B O 1
ATOM 4397 N N . ALA E 5 34 ? 19.430 77.176 2.546 1.00 56.85 234 ALA B N 1
ATOM 4398 C CA . ALA E 5 34 ? 19.215 78.087 1.422 1.00 56.85 234 ALA B CA 1
ATOM 4399 C C . ALA E 5 34 ? 18.049 77.666 0.521 1.00 57.29 234 ALA B C 1
ATOM 4400 O O . ALA E 5 34 ? 17.659 78.405 -0.383 1.00 57.67 234 ALA B O 1
ATOM 4402 N N . GLN E 5 35 ? 17.507 76.476 0.758 1.00 57.13 235 GLN B N 1
ATOM 4403 C CA . GLN E 5 35 ? 16.365 75.979 -0.009 1.00 56.06 235 GLN B CA 1
ATOM 4404 C C . GLN E 5 35 ? 15.259 75.591 0.962 1.00 55.45 235 GLN B C 1
ATOM 4405 O O . GLN E 5 35 ? 14.284 74.948 0.579 1.00 55.78 235 GLN B O 1
ATOM 4407 N N . ASP E 5 36 ? 15.430 76.000 2.221 1.00 55.28 236 ASP B N 1
ATOM 4408 C CA . ASP E 5 36 ? 14.472 75.743 3.303 1.00 55.09 236 ASP B CA 1
ATOM 4409 C C . ASP E 5 36 ? 13.985 74.290 3.388 1.00 54.72 236 ASP B C 1
ATOM 4410 O O . ASP E 5 36 ? 12.810 74.036 3.662 1.00 54.23 236 ASP B O 1
ATOM 4412 N N . VAL E 5 37 ? 14.895 73.341 3.144 1.00 54.71 237 VAL B N 1
ATOM 4413 C CA . VAL E 5 37 ? 14.630 71.915 3.393 1.00 53.15 237 VAL B CA 1
ATOM 4414 C C . VAL E 5 37 ? 15.045 71.585 4.834 1.00 52.61 237 VAL B C 1
ATOM 4415 O O . VAL E 5 37 ? 16.150 71.918 5.255 1.00 52.24 237 VAL B O 1
ATOM 4419 N N . PRO E 5 38 ? 14.152 70.949 5.608 1.00 53.69 238 PRO B N 1
ATOM 4420 C CA . PRO E 5 38 ? 14.541 70.582 6.972 1.00 54.49 238 PRO B CA 1
ATOM 4421 C C . PRO E 5 38 ? 15.709 69.577 6.997 1.00 54.24 238 PRO B C 1
ATOM 4422 O O . PRO E 5 38 ? 15.703 68.602 6.234 1.00 53.41 238 PRO B O 1
ATOM 4426 N N . ILE E 5 39 ? 16.691 69.826 7.871 1.00 54.14 239 ILE B N 1
ATOM 4427 C CA . ILE E 5 39 ? 17.846 68.926 8.067 1.00 53.60 239 ILE B CA 1
ATOM 4428 C C . ILE E 5 39 ? 17.427 67.464 8.331 1.00 52.87 239 ILE B C 1
ATOM 4429 O O . ILE E 5 39 ? 18.027 66.528 7.786 1.00 51.45 239 ILE B O 1
ATOM 4431 N N . ASN E 5 40 ? 16.373 67.301 9.136 1.00 52.33 240 ASN B N 1
ATOM 4432 C CA . ASN E 5 40 ? 15.836 65.999 9.565 1.00 51.63 240 ASN B CA 1
ATOM 4433 C C . ASN E 5 40 ? 15.411 65.047 8.433 1.00 51.06 240 ASN B C 1
ATOM 4434 O O . ASN E 5 40 ? 15.186 63.867 8.682 1.00 50.65 240 ASN B O 1
ATOM 4436 N N . LYS E 5 41 ? 15.299 65.550 7.205 1.00 49.89 241 LYS B N 1
ATOM 4437 C CA . LYS E 5 41 ? 14.916 64.710 6.058 1.00 49.64 241 LYS B CA 1
ATOM 4438 C C . LYS E 5 41 ? 16.140 64.239 5.234 1.00 49.19 241 LYS B C 1
ATOM 4439 O O . LYS E 5 41 ? 15.998 63.569 4.195 1.00 49.04 241 LYS B O 1
ATOM 4441 N N . ILE E 5 42 ? 17.333 64.595 5.720 1.00 47.81 242 ILE B N 1
ATOM 4442 C CA . ILE E 5 42 ? 18.613 64.234 5.096 1.00 45.55 242 ILE B CA 1
ATOM 4443 C C . ILE E 5 42 ? 19.547 63.540 6.113 1.00 45.05 242 ILE B C 1
ATOM 4444 O O . ILE E 5 42 ? 20.074 62.458 5.834 1.00 46.01 242 ILE B O 1
ATOM 4449 N N . PHE E 5 43 ? 19.737 64.163 7.282 1.00 43.36 243 PHE B N 1
ATOM 4450 C CA . PHE E 5 43 ? 20.469 63.557 8.394 1.00 41.74 243 PHE B CA 1
ATOM 4451 C C . PHE E 5 43 ? 19.506 63.086 9.462 1.00 41.81 243 PHE B C 1
ATOM 4452 O O . PHE E 5 43 ? 18.671 63.860 9.934 1.00 43.80 243 PHE B O 1
ATOM 4460 N N . SER E 5 44 ? 19.618 61.814 9.841 1.00 41.07 244 SER B N 1
ATOM 4461 C CA . SER E 5 44 ? 18.902 61.288 10.994 1.00 40.61 244 SER B CA 1
ATOM 4462 C C . SER E 5 44 ? 19.384 61.989 12.266 1.00 40.65 244 SER B C 1
ATOM 4463 O O . SER E 5 44 ? 20.358 62.741 12.234 1.00 41.88 244 SER B O 1
ATOM 4466 N N . ALA E 5 45 ? 18.686 61.748 13.374 1.00 41.05 245 ALA B N 1
ATOM 4467 C CA . ALA E 5 45 ? 19.061 62.254 14.699 1.00 41.46 245 ALA B CA 1
ATOM 4468 C C . ALA E 5 45 ? 20.529 61.995 15.062 1.00 41.27 245 ALA B C 1
ATOM 4469 O O . ALA E 5 45 ? 21.217 62.878 15.561 1.00 41.64 245 ALA B O 1
ATOM 4471 N N . THR E 5 46 ? 20.981 60.768 14.824 1.00 41.46 246 THR B N 1
ATOM 4472 C CA . THR E 5 46 ? 22.335 60.328 15.161 1.00 42.45 246 THR B CA 1
ATOM 4473 C C . THR E 5 46 ? 23.414 61.005 14.303 1.00 40.81 246 THR B C 1
ATOM 4474 O O . THR E 5 46 ? 24.441 61.409 14.830 1.00 42.50 246 THR B O 1
ATOM 4478 N N . ILE E 5 47 ? 23.165 61.173 13.011 1.00 39.82 247 ILE B N 1
ATOM 4479 C CA . ILE E 5 47 ? 24.150 61.829 12.148 1.00 41.82 247 ILE B CA 1
ATOM 4480 C C . ILE E 5 47 ? 24.170 63.365 12.286 1.00 41.70 247 ILE B C 1
ATOM 4481 O O . ILE E 5 47 ? 25.175 64.013 11.982 1.00 40.32 247 ILE B O 1
ATOM 4486 N N . GLN E 5 48 ? 23.077 63.933 12.796 1.00 42.20 248 GLN B N 1
ATOM 4487 C CA . GLN E 5 48 ? 23.074 65.332 13.218 1.00 42.01 248 GLN B CA 1
ATOM 4488 C C . GLN E 5 48 ? 23.972 65.556 14.436 1.00 40.87 248 GLN B C 1
ATOM 4489 O O . GLN E 5 48 ? 24.708 66.542 14.488 1.00 40.24 248 GLN B O 1
ATOM 4495 N N . LYS E 5 49 ? 23.909 64.641 15.405 1.00 40.12 249 LYS B N 1
ATOM 4496 C CA . LYS E 5 49 ? 24.775 64.686 16.591 1.00 40.14 249 LYS B CA 1
ATOM 4497 C C . LYS E 5 49 ? 26.268 64.423 16.258 1.00 38.57 249 LYS B C 1
ATOM 4498 O O . LYS E 5 49 ? 27.158 64.726 17.058 1.00 39.39 249 LYS B O 1
ATOM 4500 N N . LYS E 5 50 ? 26.529 63.871 15.071 1.00 37.48 250 LYS B N 1
ATOM 4501 C CA . LYS E 5 50 ? 27.892 63.670 14.558 1.00 35.58 250 LYS B CA 1
ATOM 4502 C C . LYS E 5 50 ? 28.496 64.962 14.003 1.00 34.70 250 LYS B C 1
ATOM 4503 O O . LYS E 5 50 ? 29.717 65.179 14.069 1.00 34.46 250 LYS B O 1
ATOM 4509 N N . PHE E 5 51 ? 27.632 65.817 13.467 1.00 32.82 251 PHE B N 1
ATOM 4510 C CA . PHE E 5 51 ? 28.050 66.968 12.688 1.00 32.63 251 PHE B CA 1
ATOM 4511 C C . PHE E 5 51 ? 27.630 68.344 13.262 1.00 35.97 251 PHE B C 1
ATOM 4512 O O . PHE E 5 51 ? 27.291 69.245 12.477 1.00 38.26 251 PHE B O 1
ATOM 4520 N N . PRO E 5 52 ? 27.702 68.544 14.607 1.00 36.30 252 PRO B N 1
ATOM 4521 C CA . PRO E 5 52 ? 27.144 69.773 15.198 1.00 37.03 252 PRO B CA 1
ATOM 4522 C C . PRO E 5 52 ? 27.917 71.033 14.811 1.00 37.04 252 PRO B C 1
ATOM 4523 O O . PRO E 5 52 ? 27.373 72.134 14.855 1.00 38.38 252 PRO B O 1
ATOM 4527 N N . TRP E 5 53 ? 29.177 70.843 14.437 1.00 35.74 253 TRP B N 1
ATOM 4528 C CA . TRP E 5 53 ? 30.072 71.895 13.994 1.00 34.07 253 TRP B CA 1
ATOM 4529 C C . TRP E 5 53 ? 29.760 72.363 12.561 1.00 33.84 253 TRP B C 1
ATOM 4530 O O . TRP E 5 53 ? 30.298 73.371 12.094 1.00 33.08 253 TRP B O 1
ATOM 4541 N N . ALA E 5 54 ? 28.846 71.659 11.911 1.00 34.66 254 ALA B N 1
ATOM 4542 C CA . ALA E 5 54 ? 28.481 71.938 10.537 1.00 36.82 254 ALA B CA 1
ATOM 4543 C C . ALA E 5 54 ? 27.043 72.425 10.377 1.00 39.04 254 ALA B C 1
ATOM 4544 O O . ALA E 5 54 ? 26.634 72.814 9.297 1.00 37.61 254 ALA B O 1
ATOM 4546 N N . MET E 5 55 ? 26.288 72.396 11.470 1.00 42.65 255 MET B N 1
ATOM 4547 C CA . MET E 5 55 ? 24.840 72.551 11.405 1.00 45.87 255 MET B CA 1
ATOM 4548 C C . MET E 5 55 ? 24.455 73.964 10.978 1.00 47.59 255 MET B C 1
ATOM 4549 O O . MET E 5 55 ? 23.363 74.190 10.457 1.00 48.12 255 MET B O 1
ATOM 4554 N N . ASN E 5 56 ? 25.360 74.911 11.202 1.00 20.00 256 ASN B N 1
ATOM 4555 C CA . ASN E 5 56 ? 25.011 76.327 11.169 1.00 20.00 256 ASN B CA 1
ATOM 4556 C C . ASN E 5 56 ? 25.358 76.949 9.820 1.00 20.00 256 ASN B C 1
ATOM 4557 O O . ASN E 5 56 ? 25.168 78.147 9.611 1.00 56.07 256 ASN B O 1
ATOM 4559 N N . ALA E 5 57 ? 25.867 76.126 8.909 1.00 20.00 257 ALA B N 1
ATOM 4560 C CA . ALA E 5 57 ? 25.350 76.080 7.546 1.00 20.00 257 ALA B CA 1
ATOM 4561 C C . ALA E 5 57 ? 25.164 77.483 6.978 1.00 20.00 257 ALA B C 1
ATOM 4562 O O . ALA E 5 57 ? 24.048 77.999 6.928 1.00 57.47 257 ALA B O 1
ATOM 4564 N N . GLU E 5 58 ? 26.265 78.094 6.552 1.00 20.00 258 GLU B N 1
ATOM 4565 C CA . GLU E 5 58 ? 26.240 79.470 6.072 1.00 20.00 258 GLU B CA 1
ATOM 4566 C C . GLU E 5 58 ? 26.871 79.583 4.688 1.00 20.00 258 GLU B C 1
ATOM 4567 O O . GLU E 5 58 ? 28.093 79.562 4.549 1.00 55.35 258 GLU B O 1
ATOM 4569 N N . ASN E 5 59 ? 26.028 79.703 3.667 1.00 20.00 259 ASN B N 1
ATOM 4570 C CA . ASN E 5 59 ? 26.476 80.146 2.352 1.00 20.00 259 ASN B CA 1
ATOM 4571 C C . ASN E 5 59 ? 27.842 79.562 2.009 1.00 20.00 259 ASN B C 1
ATOM 4572 O O . ASN E 5 59 ? 28.773 80.293 1.669 1.00 52.73 259 ASN B O 1
ATOM 4574 N N . PHE E 5 60 ? 27.956 78.241 2.101 1.00 51.97 260 PHE B N 1
ATOM 4575 C CA . PHE E 5 60 ? 29.241 77.598 2.288 1.00 51.05 260 PHE B CA 1
ATOM 4576 C C . PHE E 5 60 ? 29.833 77.228 0.951 1.00 51.47 260 PHE B C 1
ATOM 4577 O O . PHE E 5 60 ? 29.192 76.576 0.141 1.00 51.93 260 PHE B O 1
ATOM 4585 N N . ASP E 5 61 ? 31.059 77.656 0.715 1.00 51.61 261 ASP B N 1
ATOM 4586 C CA . ASP E 5 61 ? 31.766 77.237 -0.492 1.00 52.50 261 ASP B CA 1
ATOM 4587 C C . ASP E 5 61 ? 32.882 76.268 -0.128 1.00 51.63 261 ASP B C 1
ATOM 4588 O O . ASP E 5 61 ? 33.858 76.661 0.503 1.00 51.04 261 ASP B O 1
ATOM 4593 N N . PHE E 5 62 ? 32.722 75.000 -0.509 1.00 51.36 262 PHE B N 1
ATOM 4594 C CA . PHE E 5 62 ? 33.768 73.990 -0.302 1.00 49.71 262 PHE B CA 1
ATOM 4595 C C . PHE E 5 62 ? 34.996 74.385 -1.121 1.00 50.80 262 PHE B C 1
ATOM 4596 O O . PHE E 5 62 ? 34.888 74.633 -2.333 1.00 52.10 262 PHE B O 1
#

Foldseek 3Di:
DDPPVPDDDDDQDDFQPQHFDFKAAQAFAEDDDQDDPQFFKAFLRHTDTDDSVLRVLLLQLLQCVVPPLNPDPLQLVQSVVQSCVVVVVDDDDDDDPVRIGSVRSNVVNVVVVVVVVPDDPVRVVVVVVVVCVSCVRGQWMATRNRIFGWDPRYDDAKHQDDAFDPFNNGNHIFHRDAQLQKEAEGAPPYDDHDHPPPDHHVYYYHDSSDFFGMWGQIDSPRDIDTTGTDCPDPSNVSVVVVLLVVLVVCVVLVVVVLVVLVVQLPDPPLLSNLLSLLVVCCQPLVWDQFADDDPRGDDFGTRQFQFQQQWDQDDQQWIWGWTQHPSRQIDTDIDRDDPSSSVLQCVLRPPDDRGGGSNPSDHQVVSQVVQCVRPNPDGSNSSLSNVLVVQLVVCCVVPPDDPVVVVVVVVVSNVVSCVSVSDDDD/DDDDDPVCCQPNDDVLVVLQVCVVVVNDPCVPDPPVSCVVPVVNNVRHPDDD

Secondary structure (DSSP, 8-state):
---TTS-SS--PPPTTS---S-EE----BPPPPP----PPEEETTEEE---HHHHHHHHHHHTTTTSGGGG-HHHHHHHHHHHHHHHTTS------GGGEE-HHHHHHHHHHHHHHHTS-TTHHHHHHHHHHHHHGGGSEEEETTEEEEBS--BPPPPEE---SSS-TTTT-EEPPPPGGGPEEE--TTSPPPPPPTT---SEEE--TT---SEEEE-TTT--EEEE-B-TTSHHHHHHHHHHHHHHHHHHHHHHHHHHHHHHHTT-S-HHHHHHHHHHHHHHHH---------TTS-----GGG-BGGGEEE-TTSEEEEEEE-GGG-EEEEEEE--HHHHHHHHHHHTT--TTSBTTTT--HHHHHHHHTTTSTT--TTHHHHHHHHHHHHHHHHH----TTHHHHHHHHHHHHHHHHHT-EE-/-EE--HHHHHHTS-HHHHHHHHHHTT--GGGTS-HHHHHH-TTTTT--S---

Radius of gyration: 26.47 Å; Cα contacts (8 Å, |Δi|>4): 720; chains: 2; bounding box: 57×74×70 Å

Nearest PDB structures (foldseek):
  2b9s-assembly1_A  TM=1.002E+00  e=2.185E-86  Leishmania donovani
  1rr8-assembly1_C  TM=9.562E-01  e=4.219E-52  Homo sapiens
  1tl8-assembly1_A  TM=9.497E-01  e=3.443E-50  Homo sapiens
  1nh3-assembly1_A  TM=9.456E-01  e=5.793E-46  Homo sapiens
  1ois-assembly1_A  TM=9.423E-01  e=7.702E-26  Saccharomyces cerevisiae

Sequence (478 aa):
DLNWWEQENLRIAMKGERRWETLAHNGVLFPPEYEPHGIPIFYDGREFKMTPEEEEVATMFAVMKEHDYYRMEVFRRNFFESWREILDKRQHPIRRLELCDFEPIYQWHLVQREKKLSRTKEEKKAIKEKQDAEAEPYRYCVWDGRREQVANFRVEPPGLFRGRGKHPLMGKLKVRVQPEDITINIGETAEVPVPPAGHKWAAVQHDHTVTWLAMWRDSVAGNMKYVMLAPSSSVKGQSDMVKFEKARKLKDKVDDIRASYMEDFKSNDLHVAQRAVAMYFIDRLALRVGNEKGEDEADTVGCCSLRVEHIQLMPDNIVRFDFLGKDSIRYQNDVAVLPEVYALLQRFTRRKSPGMDIFDQLNPTQLNDHLKSFMDGLSAKVFRTYNASITLDRWFKEKPWSTADKLAYFNKANTEVAILCNHQKSKAVSLGTSKINYIDPRIICSWAKAQDVPINKIFSATIQKKFPWAMNAENFDF

Solvent-accessible surface area: 24638 Å² total; per-residue (Å²): 160,121,80,34,76,100,86,103,100,69,101,48,33,57,196,54,94,129,36,4,104,72,2,43,12,80,8,7,20,46,34,119,90,64,80,71,36,60,53,31,0,74,20,101,70,65,99,15,156,28,61,77,81,2,5,28,4,0,16,32,2,1,52,19,91,97,78,108,23,39,86,75,118,51,0,54,135,24,0,30,58,11,0,67,131,19,0,81,147,93,94,45,83,3,72,40,23,92,82,14,73,12,58,40,0,30,79,77,51,78,94,78,50,56,65,179,162,94,54,94,96,77,48,62,57,68,62,55,68,67,48,83,69,106,7,96,67,54,18,62,3,61,16,71,66,49,154,18,78,9,55,65,20,127,3,49,82,23,16,11,49,128,4,155,44,89,30,47,26,8,0,64,19,43,75,66,14,73,3,63,65,0,14,0,0,0,4,103,130,26,161,63,12,133,36,55,105,88,78,140,20,56,49,59,57,75,48,19,58,39,24,26,4,0,30,6,144,11,48,10,65,26,89,87,58,67,1,53,5,11,64,47,2,30,15,70,3,34,50,16,36,63,45,2,69,71,0,63,48,0,84,114,20,3,105,94,1,43,66,36,0,86,72,24,17,94,28,152,68,78,41,27,0,2,35,0,0,0,3,16,0,2,1,118,20,1,8,80,24,11,95,168,75,42,104,88,77,7,91,17,12,6,0,6,22,0,47,24,91,18,16,101,59,37,120,115,53,57,0,98,1,55,14,81,4,123,66,24,34,115,22,118,58,76,19,78,8,71,90,53,0,26,54,12,0,88,117,4,19,208,92,55,63,84,52,90,63,1,2,74,87,10,70,18,89,66,1,35,93,37,1,84,88,57,30,130,30,0,26,3,129,7,2,10,3,16,15,0,0,38,28,0,11,39,70,24,115,140,48,133,238,63,62,68,79,15,49,66,30,12,78,42,0,11,37,76,0,0,107,48,2,32,14,59,46,141,159,62,65,25,46,36,50,0,13,80,55,40,1,0,0,29,6,3,7,11,35,6,69,94,51,88,8,84,35,81,58,36,2,66,87,110,26,53,53,30,1,42,15,1,62,89,25,77,102,35,86,6